Protein AF-A0A8H3WW81-F1 (afdb_monomer)

Sequence (381 aa):
MWPSLLSLFNGSNHLLFFFLLPVAFDMGSSIGLAFSFALFLYYSLLGLTKVIWSKKQGIGWIVPQLFILSQPILIPFLLYHSFRLTYLSMLNNQSEKNELPWVLSFYKDFLAYSAPVFILIEGAATTIMIIISRHIVRAITYESQRAEVFLLTASIVTYLSSFYVLHVIYSIPGMDIITATLIGSVLTLTIVTTILMFITGDGIITDAALLFAYNVYCIYMLSNNWNRESKKSSNTILIDYDKLSLVTFQTFGLSITDSIYKINTKVLLKGVTDFIGSFKSISAIQKALSLRAFISLVYRTGVVSIAFYSVHEDDEEKSLISQTVLNFITAFTTPVLIAVYTHLLLSHYEYLSGDDSLWRWVGIGVCWVSYLYFVKNENED

Organism: Gigaspora margarita (NCBI:txid4874)

Foldseek 3Di:
DVVVVLVVLLVVLLVVCLLVLLVQVLLHDQLSLQLLVVQLVLLVVLLVLCLVLVDPDDPSVVVSSVSSVCRVVVSVVSSVVSVVVVVVVVVVPPDDDDDRDVVSVVLVVVLQVCLLVLLQLLLLLLLLVLVVVVVVLVVVVVVDVVVLVVLVVVLVVLQVVLVVLVVVLVVQPQDDPVLVVLLVVQVVVLVVVLVVLVVVVVHDSNSSSSLSSVSSVLSSVLSVVRVVVVVVVPDPDDPCPPPPNPPVVVVVPPPPPPPPPDPDVVVVVVVVVVVVVCVVCVVVSPVSDPPVLSVVLCSSLVSLVVSLVVVLVVPPPDDPVVVSVNSSVNSCSSSVSSSSNSSSSCVVVVVDDDPCNVSSSVSSVSSVVSNVVVVVVVVVD

Structure (mmCIF, N/CA/C/O backbone):
data_AF-A0A8H3WW81-F1
#
_entry.id   AF-A0A8H3WW81-F1
#
loop_
_atom_site.group_PDB
_atom_site.id
_atom_site.type_symbol
_atom_site.label_atom_id
_atom_site.label_alt_id
_atom_site.label_comp_id
_atom_site.label_asym_id
_atom_site.label_entity_id
_atom_site.label_seq_id
_atom_site.pdbx_PDB_ins_code
_atom_site.Cartn_x
_atom_site.Cartn_y
_atom_site.Cartn_z
_atom_site.occupancy
_atom_site.B_iso_or_equiv
_atom_site.auth_seq_id
_atom_site.auth_comp_id
_atom_site.auth_asym_id
_atom_site.auth_atom_id
_atom_site.pdbx_PDB_model_num
ATOM 1 N N . MET A 1 1 ? 18.660 -3.254 26.596 1.00 42.81 1 MET A N 1
ATOM 2 C CA . MET A 1 1 ? 19.530 -2.388 25.764 1.00 42.81 1 MET A CA 1
ATOM 3 C C . MET A 1 1 ? 19.905 -3.017 24.415 1.00 42.81 1 MET A C 1
ATOM 5 O O . MET A 1 1 ? 19.816 -2.337 23.404 1.00 42.81 1 MET A O 1
ATOM 9 N N . TRP A 1 2 ? 20.274 -4.304 24.354 1.00 38.84 2 TRP A N 1
ATOM 10 C CA . TRP A 1 2 ? 20.526 -5.017 23.084 1.00 38.84 2 TRP A CA 1
ATOM 11 C C . TRP A 1 2 ? 19.292 -5.163 22.156 1.00 38.84 2 TRP A C 1
ATOM 13 O O . TRP A 1 2 ? 19.410 -4.842 20.975 1.00 38.84 2 TRP A O 1
ATOM 23 N N . PRO A 1 3 ? 18.090 -5.549 22.644 1.00 47.12 3 PRO A N 1
ATOM 24 C CA . PRO A 1 3 ? 16.906 -5.658 21.778 1.00 47.12 3 PRO A CA 1
ATOM 25 C C . PRO A 1 3 ? 16.413 -4.304 21.239 1.00 47.12 3 PRO A C 1
ATOM 27 O O . PRO A 1 3 ? 15.982 -4.226 20.092 1.00 47.12 3 PRO A O 1
ATOM 30 N N . SER A 1 4 ? 16.555 -3.219 22.009 1.00 40.38 4 SER A N 1
ATOM 31 C CA . SER A 1 4 ? 16.191 -1.867 21.563 1.00 40.38 4 SER A CA 1
ATOM 32 C C . SER A 1 4 ? 17.116 -1.353 20.451 1.00 40.38 4 SER A C 1
ATOM 34 O O . SER A 1 4 ? 16.636 -0.782 19.476 1.00 40.38 4 SER A O 1
ATOM 36 N N . LEU A 1 5 ? 18.424 -1.631 20.530 1.00 41.25 5 LEU A N 1
ATOM 37 C CA . LEU A 1 5 ? 19.383 -1.307 19.464 1.00 41.25 5 LEU A CA 1
ATOM 38 C C . LEU A 1 5 ? 19.099 -2.075 18.165 1.00 41.25 5 LEU A C 1
ATOM 40 O O . LEU A 1 5 ? 19.141 -1.483 17.091 1.00 41.25 5 LEU A O 1
ATOM 44 N N . LEU A 1 6 ? 18.749 -3.362 18.253 1.00 52.41 6 LEU A N 1
ATOM 45 C CA . LEU A 1 6 ? 18.364 -4.169 17.087 1.00 52.41 6 LEU A CA 1
ATOM 46 C C . LEU A 1 6 ? 17.059 -3.690 16.446 1.00 52.41 6 LEU A C 1
ATOM 48 O O . LEU A 1 6 ? 16.962 -3.691 15.223 1.00 52.41 6 LEU A O 1
ATOM 52 N N . SER A 1 7 ? 16.084 -3.243 17.245 1.00 52.44 7 SER A N 1
ATOM 53 C CA . SER A 1 7 ? 14.834 -2.677 16.720 1.00 52.44 7 SER A CA 1
ATOM 54 C C . SER A 1 7 ? 15.066 -1.370 15.949 1.00 52.44 7 SER A C 1
ATOM 56 O O . SER A 1 7 ? 14.566 -1.220 14.835 1.00 52.44 7 SER A O 1
ATOM 58 N N . LEU A 1 8 ? 15.915 -0.478 16.478 1.00 45.75 8 LEU A N 1
ATOM 59 C CA . LEU A 1 8 ? 16.319 0.763 15.810 1.00 45.75 8 LEU A CA 1
ATOM 60 C C . LEU A 1 8 ? 17.091 0.482 14.518 1.00 45.75 8 LEU A C 1
ATOM 62 O O . LEU A 1 8 ? 16.856 1.129 13.499 1.00 45.75 8 LEU A O 1
ATOM 66 N N . PHE A 1 9 ? 17.986 -0.506 14.543 1.00 52.59 9 PHE A N 1
ATOM 67 C CA . PHE A 1 9 ? 18.767 -0.902 13.375 1.00 52.59 9 PHE A CA 1
ATOM 68 C C . PHE A 1 9 ? 17.880 -1.491 12.277 1.00 52.59 9 PHE A C 1
ATOM 70 O O . PHE A 1 9 ? 18.001 -1.111 11.118 1.00 52.59 9 PHE A O 1
ATOM 77 N N . ASN A 1 10 ? 16.928 -2.350 12.647 1.00 59.38 10 ASN A N 1
ATOM 78 C CA . ASN A 1 10 ? 15.987 -2.943 11.706 1.00 59.38 10 ASN A CA 1
ATOM 79 C C . ASN A 1 10 ? 15.094 -1.864 11.061 1.00 59.38 10 ASN A C 1
ATOM 81 O O . ASN A 1 10 ? 14.975 -1.826 9.840 1.00 59.38 10 ASN A O 1
ATOM 85 N N . GLY A 1 11 ? 14.557 -0.923 11.850 1.00 58.44 11 GLY A N 1
ATOM 86 C CA . GLY A 1 11 ? 13.788 0.219 11.332 1.00 58.44 11 GLY A CA 1
ATOM 87 C C . GLY A 1 11 ? 14.599 1.134 10.403 1.00 58.44 11 GLY A C 1
ATOM 88 O O . GLY A 1 11 ? 14.122 1.520 9.336 1.00 58.44 11 GLY A O 1
ATOM 89 N N . SER A 1 12 ? 15.856 1.417 10.757 1.00 57.47 12 SER A N 1
ATOM 90 C CA . SER A 1 12 ? 16.782 2.196 9.921 1.00 57.47 12 SER A CA 1
ATOM 91 C C . SER A 1 12 ? 17.080 1.509 8.582 1.00 57.47 12 SER A C 1
ATOM 93 O O . SER A 1 12 ? 17.096 2.153 7.534 1.00 57.47 12 SER A O 1
ATOM 95 N N . ASN A 1 13 ? 17.235 0.183 8.581 1.00 66.12 13 ASN A N 1
ATOM 96 C CA . ASN A 1 13 ? 17.493 -0.585 7.362 1.00 66.12 13 ASN A CA 1
ATOM 97 C C . ASN A 1 13 ? 16.282 -0.614 6.420 1.00 66.12 13 ASN A C 1
ATOM 99 O O . ASN A 1 13 ? 16.461 -0.595 5.202 1.00 66.12 13 ASN A O 1
ATOM 103 N N . HIS A 1 14 ? 15.060 -0.599 6.968 1.00 66.12 14 HIS A N 1
ATOM 104 C CA . HIS A 1 14 ? 13.847 -0.433 6.169 1.00 66.12 14 HIS A CA 1
ATOM 105 C C . HIS A 1 14 ? 13.825 0.924 5.459 1.00 66.12 14 HIS A C 1
ATOM 107 O O . HIS A 1 14 ? 13.642 0.977 4.244 1.00 66.12 14 HIS A O 1
ATOM 113 N N . LEU A 1 15 ? 14.108 2.012 6.183 1.00 64.25 15 LEU A N 1
ATOM 114 C CA . LEU A 1 15 ? 14.242 3.345 5.586 1.00 64.25 15 LEU A CA 1
ATOM 115 C C . LEU A 1 15 ? 15.304 3.365 4.484 1.00 64.25 15 LEU A C 1
ATOM 117 O O . LEU A 1 15 ? 15.077 3.936 3.421 1.00 64.25 15 LEU A O 1
ATOM 121 N N . LEU A 1 16 ? 16.436 2.695 4.704 1.00 67.06 16 LEU A N 1
ATOM 122 C CA . LEU A 1 16 ? 17.548 2.679 3.760 1.00 67.06 16 LEU A CA 1
ATOM 123 C C . LEU A 1 16 ? 17.117 2.147 2.386 1.00 67.06 16 LEU A C 1
ATOM 125 O O . LEU A 1 16 ? 17.367 2.818 1.385 1.00 67.06 16 LEU A O 1
ATOM 129 N N . PHE A 1 17 ? 16.415 1.010 2.306 1.00 71.69 17 PHE A N 1
ATOM 130 C CA . PHE A 1 17 ? 15.958 0.521 0.999 1.00 71.69 17 PHE A CA 1
ATOM 131 C C . PHE A 1 17 ? 14.781 1.325 0.423 1.00 71.69 17 PHE A C 1
ATOM 133 O O . PHE A 1 17 ? 14.711 1.453 -0.800 1.00 71.69 17 PHE A O 1
ATOM 140 N N . PHE A 1 18 ? 13.905 1.919 1.249 1.00 68.00 18 PHE A N 1
ATOM 141 C CA . PHE A 1 18 ? 12.876 2.853 0.756 1.00 68.00 18 PHE A CA 1
ATOM 142 C C . PHE A 1 18 ? 13.472 4.073 0.059 1.00 68.00 18 PHE A C 1
ATOM 144 O O . PHE A 1 18 ? 12.868 4.615 -0.860 1.00 68.00 18 PHE A O 1
ATOM 151 N N . PHE A 1 19 ? 14.664 4.505 0.463 1.00 69.81 19 PHE A N 1
ATOM 152 C CA . PHE A 1 19 ? 15.345 5.612 -0.200 1.00 69.81 19 PHE A CA 1
ATOM 153 C C . PHE A 1 19 ? 16.223 5.165 -1.369 1.00 69.81 19 PHE A C 1
ATOM 155 O O . PHE A 1 19 ? 16.328 5.888 -2.356 1.00 69.81 19 PHE A O 1
ATOM 162 N N . LEU A 1 20 ? 16.837 3.982 -1.298 1.00 72.62 20 LEU A N 1
ATOM 163 C CA . LEU A 1 20 ? 17.758 3.517 -2.338 1.00 72.62 20 LEU A CA 1
ATOM 164 C C . LEU A 1 20 ? 17.057 2.990 -3.593 1.00 72.62 20 LEU A C 1
ATOM 166 O O . LEU A 1 20 ? 17.587 3.143 -4.692 1.00 72.62 20 LEU A O 1
ATOM 170 N N . LEU A 1 21 ? 15.881 2.372 -3.449 1.00 76.56 21 LEU A N 1
ATOM 171 C CA . LEU A 1 21 ? 15.178 1.767 -4.580 1.00 76.56 21 LEU A CA 1
ATOM 172 C C . LEU A 1 21 ? 14.747 2.801 -5.640 1.00 76.56 21 LEU A C 1
ATOM 174 O O . LEU A 1 21 ? 15.043 2.578 -6.811 1.00 76.56 21 LEU A O 1
ATOM 178 N N . PRO A 1 22 ? 14.133 3.951 -5.293 1.00 72.62 22 PRO A N 1
ATOM 179 C CA . PRO A 1 22 ? 13.772 4.978 -6.271 1.00 72.62 22 PRO A CA 1
ATOM 180 C C . PRO A 1 22 ? 14.986 5.570 -6.963 1.00 72.62 22 PRO A C 1
ATOM 182 O O . PRO A 1 22 ? 14.960 5.764 -8.170 1.00 72.62 22 PRO A O 1
ATOM 185 N N . VAL A 1 23 ? 16.064 5.804 -6.210 1.00 71.38 23 VAL A N 1
ATOM 186 C CA . VAL A 1 23 ? 17.323 6.314 -6.762 1.00 71.38 23 VAL A CA 1
ATOM 187 C C . VAL A 1 23 ? 17.874 5.343 -7.808 1.00 71.38 23 VAL A C 1
ATOM 189 O O . VAL A 1 23 ? 18.313 5.772 -8.871 1.00 71.38 23 VAL A O 1
ATOM 192 N N . ALA A 1 24 ? 17.798 4.033 -7.558 1.00 71.69 24 ALA A N 1
ATOM 193 C CA . ALA A 1 24 ? 18.206 3.027 -8.534 1.00 71.69 24 ALA A CA 1
ATOM 194 C C . ALA A 1 24 ? 17.330 3.036 -9.803 1.00 71.69 24 ALA A C 1
ATOM 196 O O . ALA A 1 24 ? 17.854 2.842 -10.897 1.00 71.69 24 ALA A O 1
ATOM 197 N N . PHE A 1 25 ? 16.021 3.277 -9.674 1.00 73.81 25 PHE A N 1
ATOM 198 C CA . PHE A 1 25 ? 15.108 3.393 -10.819 1.00 73.81 25 PHE A CA 1
ATOM 199 C C . PHE A 1 25 ? 15.290 4.690 -11.615 1.00 73.81 25 PHE A C 1
ATOM 201 O O . PHE A 1 25 ? 15.147 4.658 -12.836 1.00 73.81 25 PHE A O 1
ATOM 208 N N . ASP A 1 26 ? 15.655 5.790 -10.954 1.00 70.00 26 ASP A N 1
ATOM 209 C CA . ASP A 1 26 ? 16.000 7.063 -11.600 1.00 70.00 26 ASP A CA 1
ATOM 210 C C . ASP A 1 26 ? 17.272 6.934 -12.458 1.00 70.00 26 ASP A C 1
ATOM 212 O O . ASP A 1 26 ? 17.380 7.509 -13.536 1.00 70.00 26 ASP A O 1
ATOM 216 N N . MET A 1 27 ? 18.216 6.089 -12.027 1.00 68.06 27 MET A N 1
ATOM 217 C CA . MET A 1 27 ? 19.420 5.761 -12.801 1.00 68.06 27 MET A CA 1
ATOM 218 C C . MET A 1 27 ? 19.153 4.825 -13.994 1.00 68.06 27 MET A C 1
ATOM 220 O O . MET A 1 27 ? 19.980 4.749 -14.902 1.00 68.06 27 MET A O 1
ATOM 224 N N . GLY A 1 28 ? 18.031 4.100 -14.007 1.00 69.88 28 GLY A N 1
ATOM 225 C CA . GLY A 1 28 ? 17.619 3.243 -15.119 1.00 69.88 28 GLY A CA 1
ATOM 226 C C . GLY A 1 28 ? 16.750 2.055 -14.698 1.00 69.88 28 GLY A C 1
ATOM 227 O O . GLY A 1 28 ? 16.940 1.460 -13.636 1.00 69.88 28 GLY A O 1
ATOM 228 N N . SER A 1 29 ? 15.824 1.646 -15.573 1.00 76.38 29 SER A N 1
ATOM 229 C CA . SER A 1 29 ? 14.873 0.551 -15.309 1.00 76.38 29 SER A CA 1
ATOM 230 C C . SER A 1 29 ? 15.551 -0.781 -14.979 1.00 76.38 29 SER A C 1
ATOM 232 O O . SER A 1 29 ? 15.179 -1.441 -14.010 1.00 76.38 29 SER A O 1
ATOM 234 N N . SER A 1 30 ? 16.575 -1.159 -15.745 1.00 81.19 30 SER A N 1
ATOM 235 C CA . SER A 1 30 ? 17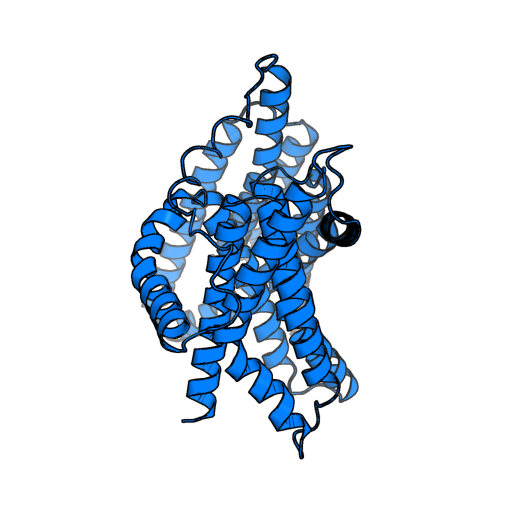.327 -2.404 -15.561 1.00 81.19 30 SER A CA 1
ATOM 236 C C . SER A 1 30 ? 18.090 -2.431 -14.234 1.00 81.19 30 SER A C 1
ATOM 238 O O . SER A 1 30 ? 18.144 -3.468 -13.576 1.00 81.19 30 SER A O 1
ATOM 240 N N . ILE A 1 31 ? 18.636 -1.283 -13.816 1.00 80.12 31 ILE A N 1
ATOM 241 C CA . ILE A 1 31 ? 19.393 -1.137 -12.564 1.00 80.12 31 ILE A CA 1
ATOM 242 C C . ILE A 1 31 ? 18.439 -1.241 -11.372 1.00 80.12 31 ILE A C 1
ATOM 244 O O . ILE A 1 31 ? 18.696 -2.012 -10.446 1.00 80.12 31 ILE A O 1
ATOM 248 N N . GLY A 1 32 ? 17.315 -0.518 -11.423 1.00 83.00 32 GLY A N 1
ATOM 249 C CA . GLY A 1 32 ? 16.262 -0.589 -10.412 1.00 83.00 32 GLY A CA 1
ATOM 250 C C . GLY A 1 32 ? 15.683 -1.998 -10.258 1.00 83.00 32 GLY A C 1
ATOM 251 O O . GLY A 1 32 ? 15.543 -2.487 -9.136 1.00 83.00 32 GLY A O 1
ATOM 252 N N . LEU A 1 33 ? 15.424 -2.692 -11.373 1.00 85.88 33 LEU A N 1
ATOM 253 C CA . LEU A 1 33 ? 14.960 -4.085 -11.381 1.00 85.88 33 LEU A CA 1
ATOM 254 C C . LEU A 1 33 ? 15.997 -5.053 -10.800 1.00 85.88 33 LEU A C 1
ATOM 256 O O . LEU A 1 33 ? 15.637 -5.878 -9.963 1.00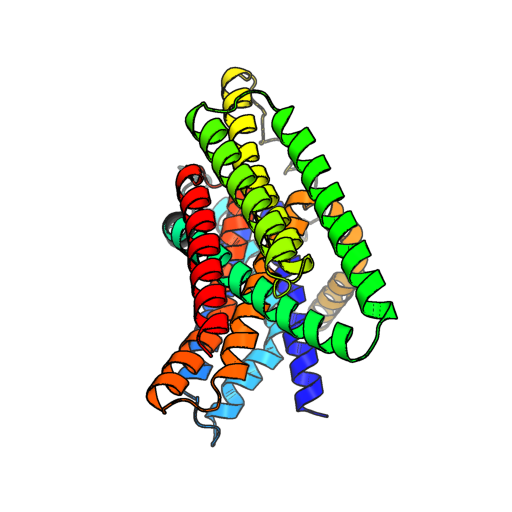 85.88 33 LEU A O 1
ATOM 260 N N . ALA A 1 34 ? 17.271 -4.946 -11.195 1.00 86.62 34 ALA A N 1
ATOM 261 C CA . ALA A 1 34 ? 18.348 -5.782 -10.657 1.00 86.62 34 ALA A CA 1
ATOM 262 C C . ALA A 1 34 ? 18.501 -5.602 -9.141 1.00 86.62 34 ALA A C 1
ATOM 264 O O . ALA A 1 34 ? 18.588 -6.581 -8.398 1.00 86.62 34 ALA A O 1
ATOM 265 N N . PHE A 1 35 ? 18.489 -4.349 -8.683 1.00 87.50 35 PHE A N 1
ATOM 266 C CA . PHE A 1 35 ? 18.621 -4.021 -7.270 1.00 87.50 35 PHE A CA 1
ATOM 267 C C . PHE A 1 35 ? 17.412 -4.500 -6.460 1.00 87.50 35 PHE A C 1
ATOM 269 O O . PHE A 1 35 ? 17.580 -5.132 -5.417 1.00 87.50 35 PHE A O 1
ATOM 276 N N . SER A 1 36 ? 16.198 -4.281 -6.971 1.00 90.56 36 SER A N 1
ATOM 277 C CA . SER A 1 36 ? 14.970 -4.815 -6.380 1.00 90.56 36 SER A CA 1
ATOM 278 C C . SER A 1 36 ? 15.006 -6.338 -6.257 1.00 90.56 36 SER A C 1
ATOM 280 O O . SER A 1 36 ? 14.726 -6.877 -5.189 1.00 90.56 36 SER A O 1
ATOM 282 N N . PHE A 1 37 ? 15.390 -7.036 -7.327 1.00 90.50 37 PHE A N 1
ATOM 283 C CA . PHE A 1 37 ? 15.464 -8.492 -7.338 1.00 90.50 37 PHE A CA 1
ATOM 284 C C . PHE A 1 37 ? 16.481 -9.016 -6.317 1.00 90.50 37 PHE A C 1
ATOM 286 O O . PHE A 1 37 ? 16.201 -9.963 -5.581 1.00 90.50 37 PHE A O 1
ATOM 293 N N . ALA A 1 38 ? 17.641 -8.362 -6.211 1.00 89.25 38 ALA A N 1
ATOM 294 C CA . ALA A 1 38 ? 18.652 -8.700 -5.218 1.00 89.25 38 ALA A CA 1
ATOM 295 C C . ALA A 1 38 ? 18.139 -8.511 -3.779 1.00 89.25 38 ALA A C 1
ATOM 297 O O . ALA A 1 38 ? 18.363 -9.376 -2.929 1.00 89.25 38 ALA A O 1
ATOM 298 N N . LEU A 1 39 ? 17.414 -7.420 -3.507 1.00 88.12 39 LEU A N 1
ATOM 299 C CA . LEU A 1 39 ? 16.769 -7.193 -2.211 1.00 88.12 39 LEU A CA 1
ATOM 300 C C . LEU A 1 39 ? 15.679 -8.233 -1.929 1.00 88.12 39 LEU A C 1
ATOM 302 O O . LEU A 1 39 ? 15.632 -8.781 -0.829 1.00 88.12 39 LEU A O 1
ATOM 306 N N . PHE A 1 40 ? 14.835 -8.537 -2.914 1.00 89.75 40 PHE A N 1
ATOM 307 C CA . PHE A 1 40 ? 13.786 -9.546 -2.798 1.00 89.75 40 PHE A CA 1
ATOM 308 C C . PHE A 1 40 ? 14.372 -10.915 -2.427 1.00 89.75 40 PHE A C 1
ATOM 310 O O . PHE A 1 40 ? 13.937 -11.522 -1.448 1.00 89.75 40 PHE A O 1
ATOM 317 N N . LEU A 1 41 ? 15.420 -11.364 -3.128 1.00 89.44 41 LEU A N 1
ATOM 318 C CA . LEU A 1 41 ? 16.123 -12.610 -2.808 1.00 89.44 41 LEU A CA 1
ATOM 319 C C . LEU A 1 41 ? 16.757 -12.578 -1.417 1.00 89.44 41 LEU A C 1
ATOM 321 O O . LEU A 1 41 ? 16.609 -13.530 -0.651 1.00 89.44 41 LEU A O 1
ATOM 325 N N . TYR A 1 42 ? 17.437 -11.484 -1.068 1.00 88.88 42 TYR A N 1
ATOM 326 C CA . TYR A 1 42 ? 18.084 -11.332 0.232 1.00 88.88 42 TYR A CA 1
ATOM 327 C C . TYR A 1 42 ? 17.084 -11.452 1.389 1.00 88.88 42 TYR A C 1
ATOM 329 O O . TYR A 1 42 ? 17.279 -12.249 2.310 1.00 88.88 42 TYR A O 1
ATOM 337 N N . TYR A 1 43 ? 15.985 -10.699 1.332 1.00 86.75 43 TYR A N 1
ATOM 338 C CA . TYR A 1 43 ? 14.971 -10.736 2.380 1.00 86.75 43 TYR A CA 1
ATOM 339 C C . TYR A 1 43 ? 14.153 -12.030 2.353 1.00 86.75 43 TYR A C 1
ATOM 341 O O . TYR A 1 43 ? 13.712 -12.470 3.412 1.00 86.75 43 TYR A O 1
ATOM 349 N N . SER A 1 44 ? 13.979 -12.673 1.192 1.00 87.12 44 SER A N 1
ATOM 350 C CA . SER A 1 44 ? 13.328 -13.985 1.098 1.00 87.12 44 SER A CA 1
ATOM 351 C C . SER A 1 44 ? 14.174 -15.069 1.762 1.00 87.12 44 SER A C 1
ATOM 353 O O . SER A 1 44 ? 13.639 -15.906 2.486 1.00 87.12 44 SER A O 1
ATOM 355 N N . LEU A 1 45 ? 15.497 -15.040 1.571 1.00 87.88 45 LEU A N 1
ATOM 356 C CA . LEU A 1 45 ? 16.419 -15.927 2.280 1.00 87.88 45 LEU A CA 1
ATOM 357 C C . LEU A 1 45 ? 16.368 -15.661 3.783 1.00 87.88 45 LEU A C 1
ATOM 359 O O . LEU A 1 45 ? 16.226 -16.598 4.562 1.00 87.88 45 LEU A O 1
ATOM 363 N N . LEU A 1 46 ? 16.397 -14.392 4.197 1.00 84.38 46 LEU A N 1
ATOM 364 C CA . LEU A 1 46 ? 16.284 -14.009 5.603 1.00 84.38 46 LEU A CA 1
ATOM 365 C C . LEU A 1 46 ? 14.964 -14.505 6.221 1.00 84.38 46 LEU A C 1
ATOM 367 O O . LEU A 1 46 ? 14.982 -15.080 7.310 1.00 84.38 46 LEU A O 1
ATOM 371 N N . GLY A 1 47 ? 13.836 -14.356 5.525 1.00 83.06 47 GLY A N 1
ATOM 372 C CA . GLY A 1 47 ? 12.542 -14.903 5.946 1.00 83.06 47 GLY A CA 1
ATOM 373 C C . GLY A 1 47 ? 12.578 -16.425 6.091 1.00 83.06 47 GLY A C 1
ATOM 374 O O . GLY A 1 47 ? 12.217 -16.962 7.136 1.00 83.06 47 GLY A O 1
ATOM 375 N N . LEU A 1 48 ? 13.130 -17.124 5.100 1.00 84.94 48 LEU A N 1
ATOM 376 C CA . LEU A 1 48 ? 13.268 -18.579 5.111 1.00 84.94 48 LEU A CA 1
ATOM 377 C C . LEU A 1 48 ? 14.165 -19.062 6.265 1.00 84.94 48 LEU A C 1
ATOM 379 O O . LEU A 1 48 ? 13.823 -20.034 6.937 1.00 84.94 48 LEU A O 1
ATOM 383 N N . THR A 1 49 ? 15.246 -18.340 6.586 1.00 82.75 49 THR A N 1
ATOM 384 C CA . THR A 1 49 ? 16.069 -18.645 7.769 1.00 82.75 49 THR A CA 1
ATOM 385 C C . THR A 1 49 ? 15.296 -18.484 9.081 1.00 82.75 49 THR A C 1
ATOM 387 O O . THR A 1 49 ? 15.444 -19.317 9.972 1.00 82.75 49 THR A O 1
ATOM 390 N N . LYS A 1 50 ? 14.426 -17.469 9.201 1.00 78.19 50 LYS A N 1
ATOM 391 C CA . LYS A 1 50 ? 13.578 -17.272 10.391 1.00 78.19 50 LYS A CA 1
ATOM 392 C C . LYS A 1 50 ? 12.546 -18.388 10.560 1.00 78.19 50 LYS A C 1
ATOM 394 O O . LYS A 1 50 ? 12.295 -18.806 11.686 1.00 78.19 50 LYS A O 1
ATOM 399 N N . VAL A 1 51 ? 11.980 -18.880 9.458 1.00 81.25 51 VAL A N 1
ATOM 400 C CA . VAL A 1 51 ? 11.012 -19.989 9.475 1.00 81.25 51 VAL A CA 1
ATOM 401 C C . VAL A 1 51 ? 11.697 -21.304 9.848 1.00 81.25 51 VAL A C 1
ATOM 403 O O . VAL A 1 51 ? 11.243 -21.994 10.758 1.00 81.25 51 VAL A O 1
ATOM 406 N N . ILE A 1 52 ? 12.816 -21.639 9.194 1.00 80.94 52 ILE A N 1
ATOM 407 C CA . ILE A 1 52 ? 13.541 -22.897 9.439 1.00 80.94 52 ILE A CA 1
ATOM 408 C C . ILE A 1 52 ? 14.091 -22.955 10.869 1.00 80.94 52 ILE A C 1
ATOM 410 O O . ILE A 1 52 ? 14.022 -23.997 11.521 1.00 80.94 52 ILE A O 1
ATOM 414 N N . TRP A 1 53 ? 14.605 -21.836 11.381 1.00 74.88 53 TRP A N 1
ATOM 415 C CA . TRP A 1 53 ? 15.211 -21.753 12.710 1.00 74.88 53 TRP A CA 1
ATOM 416 C C . TRP A 1 53 ? 14.327 -21.041 13.740 1.00 74.88 53 TRP A C 1
ATOM 418 O O . TRP A 1 53 ? 14.818 -20.343 14.624 1.00 74.88 53 TRP A O 1
ATOM 428 N N . SER A 1 54 ? 13.012 -21.265 13.667 1.00 62.81 54 SER A N 1
ATOM 429 C CA . SER A 1 54 ? 12.023 -20.657 14.571 1.00 62.81 54 SER A CA 1
ATOM 430 C C . SER A 1 54 ? 12.230 -21.021 16.058 1.00 62.81 54 SER A C 1
ATOM 432 O O . SER A 1 54 ? 11.889 -20.243 16.953 1.00 62.81 54 SER A O 1
ATOM 434 N N . LYS A 1 55 ? 12.858 -22.167 16.368 1.00 65.25 55 LYS A N 1
ATOM 435 C CA . LYS A 1 55 ? 13.180 -22.544 17.756 1.00 65.25 55 LYS A CA 1
ATOM 436 C C . LYS A 1 55 ? 14.335 -21.685 18.289 1.00 65.25 55 LYS A C 1
ATOM 438 O O . LYS A 1 55 ? 15.463 -21.801 17.819 1.00 65.25 55 LYS A O 1
ATOM 443 N N . LYS A 1 56 ? 14.067 -20.883 19.331 1.00 62.03 56 LYS A N 1
ATOM 444 C CA . LYS A 1 56 ? 14.999 -19.940 20.000 1.00 62.03 56 LYS A CA 1
ATOM 445 C C . LYS A 1 56 ? 16.214 -20.586 20.710 1.00 62.03 56 LYS A C 1
ATOM 447 O O . LYS A 1 56 ? 16.788 -19.976 21.606 1.00 62.03 56 LYS A O 1
ATOM 452 N N . GLN A 1 57 ? 16.618 -21.807 20.359 1.00 58.03 57 GLN A N 1
ATOM 453 C CA . GLN A 1 57 ? 17.719 -22.519 21.014 1.00 58.03 57 GLN A CA 1
ATOM 454 C C . GLN A 1 57 ? 18.852 -22.824 20.022 1.00 58.03 57 GLN A C 1
ATOM 456 O O . GLN A 1 57 ? 18.642 -23.450 18.985 1.00 58.03 57 GLN A O 1
ATOM 461 N N . GLY A 1 58 ? 20.071 -22.388 20.361 1.00 68.62 58 GLY A N 1
ATOM 462 C CA . GLY A 1 58 ? 21.305 -22.690 19.626 1.00 68.62 58 GLY A CA 1
ATOM 463 C C . GLY A 1 58 ? 21.616 -21.755 18.449 1.00 68.62 58 GLY A C 1
ATOM 464 O O . GLY A 1 58 ? 21.310 -20.563 18.468 1.00 68.62 58 GLY A O 1
ATOM 465 N N . ILE A 1 59 ? 22.251 -22.316 17.412 1.00 65.31 59 ILE A N 1
ATOM 466 C CA . ILE A 1 59 ? 22.750 -21.609 16.212 1.00 65.31 59 ILE A CA 1
ATOM 467 C C . ILE A 1 59 ? 21.621 -20.876 15.459 1.00 65.31 59 ILE A C 1
ATOM 469 O O . ILE A 1 59 ? 21.865 -19.860 14.808 1.00 65.31 59 ILE A O 1
ATOM 473 N N . GLY A 1 60 ? 20.376 -21.334 15.616 1.00 66.06 60 GLY A N 1
ATOM 474 C CA . GLY A 1 60 ? 19.191 -20.764 14.976 1.00 66.06 60 GLY A CA 1
ATOM 475 C C . GLY A 1 60 ? 18.866 -19.315 15.354 1.00 66.06 60 GLY A C 1
ATOM 476 O O . GLY A 1 60 ? 18.276 -18.600 14.552 1.00 66.06 60 GLY A O 1
ATOM 477 N N . TRP A 1 61 ? 19.303 -18.841 16.525 1.00 70.44 61 TRP A N 1
ATOM 478 C CA . TRP A 1 61 ? 19.160 -17.430 16.914 1.00 70.44 61 TRP A CA 1
ATOM 479 C C . TRP A 1 61 ? 20.261 -16.544 16.312 1.00 70.44 61 TRP A C 1
ATOM 481 O O . TRP A 1 61 ? 20.025 -15.394 15.946 1.00 70.44 61 TRP A O 1
ATOM 491 N N . ILE A 1 62 ? 21.464 -17.102 16.158 1.00 78.06 62 ILE A N 1
ATOM 492 C CA . ILE A 1 62 ? 22.660 -16.366 15.736 1.00 78.06 62 ILE A CA 1
ATOM 493 C C . ILE A 1 62 ? 22.584 -16.017 14.246 1.00 78.06 62 ILE A C 1
ATOM 495 O O . ILE A 1 62 ? 22.903 -14.893 13.862 1.00 78.06 62 ILE A O 1
ATOM 499 N N . VAL A 1 63 ? 22.136 -16.954 13.403 1.00 77.88 63 VAL A N 1
ATOM 500 C CA . VAL A 1 63 ? 22.144 -16.779 11.940 1.00 77.88 63 VAL A CA 1
ATOM 501 C C . VAL A 1 63 ? 21.269 -15.596 11.486 1.00 77.88 63 VAL A C 1
ATOM 503 O O . VAL A 1 63 ? 21.817 -14.688 10.858 1.00 77.88 63 VAL A O 1
ATOM 506 N N . PRO A 1 64 ? 19.968 -15.496 11.835 1.00 76.19 64 PRO A N 1
ATOM 507 C CA . PRO A 1 64 ? 19.138 -14.358 11.426 1.00 76.19 64 PRO A CA 1
ATOM 508 C C . PRO A 1 64 ? 19.655 -13.020 11.967 1.00 76.19 64 PRO A C 1
ATOM 510 O O . PRO A 1 64 ? 19.511 -11.981 11.324 1.00 76.19 64 PRO A O 1
ATOM 513 N N . GLN A 1 65 ? 20.281 -13.035 13.142 1.00 75.50 65 GLN A N 1
ATOM 514 C CA . GLN A 1 65 ? 20.792 -11.836 13.792 1.00 75.50 65 GLN A CA 1
ATOM 515 C C . GLN A 1 65 ? 22.074 -11.312 13.140 1.00 75.50 65 GLN A C 1
ATOM 517 O O . GLN A 1 65 ? 22.231 -10.100 13.000 1.00 75.50 65 GLN A O 1
ATOM 522 N N . LEU A 1 66 ? 22.945 -12.207 12.666 1.00 78.81 66 LEU A N 1
ATOM 523 C CA . LEU A 1 66 ? 24.086 -11.844 11.826 1.00 78.81 66 LEU A CA 1
ATOM 524 C C . LEU A 1 66 ? 23.629 -11.222 10.504 1.00 78.81 66 LEU A C 1
ATOM 526 O O . LEU A 1 66 ? 24.172 -10.195 10.096 1.00 78.81 66 LEU A O 1
ATOM 530 N N . PHE A 1 67 ? 22.591 -11.783 9.875 1.00 79.06 67 PHE A N 1
ATOM 531 C CA . PHE A 1 67 ? 21.993 -11.188 8.680 1.00 79.06 67 PHE A CA 1
ATOM 532 C C . PHE A 1 67 ? 21.483 -9.770 8.959 1.00 79.06 67 PHE A C 1
ATOM 534 O O . PHE A 1 67 ? 21.850 -8.848 8.234 1.00 79.06 67 PHE A O 1
ATOM 541 N N . ILE A 1 68 ? 20.727 -9.556 10.042 1.00 74.56 68 ILE A N 1
ATOM 542 C CA . ILE A 1 68 ? 20.233 -8.221 10.428 1.00 74.56 68 ILE A CA 1
ATOM 543 C C . ILE A 1 68 ? 21.385 -7.235 10.657 1.00 74.56 68 ILE A C 1
ATOM 545 O O . ILE A 1 68 ? 21.327 -6.110 10.165 1.00 74.56 68 ILE A O 1
ATOM 549 N N . LEU A 1 69 ? 22.453 -7.655 11.339 1.00 78.06 69 LEU A N 1
ATOM 550 C CA . LEU A 1 69 ? 23.612 -6.798 11.600 1.00 78.06 69 LEU A CA 1
ATOM 551 C C . LEU A 1 69 ? 24.390 -6.448 10.318 1.00 78.06 69 LEU A C 1
ATOM 553 O O . LEU A 1 69 ? 24.968 -5.368 10.223 1.00 78.06 69 LEU A O 1
ATOM 557 N N . SER A 1 70 ? 24.381 -7.338 9.321 1.00 78.06 70 SER A N 1
ATOM 558 C CA . SER A 1 70 ? 25.070 -7.134 8.038 1.00 78.06 70 SER A CA 1
ATOM 559 C C . SER A 1 70 ? 24.344 -6.184 7.074 1.00 78.06 70 SER A C 1
ATOM 561 O O . SER A 1 70 ? 24.967 -5.656 6.152 1.00 78.06 70 SER A O 1
ATOM 563 N N . GLN A 1 71 ? 23.050 -5.923 7.297 1.00 78.38 71 GLN A N 1
ATOM 564 C CA . GLN A 1 71 ? 22.178 -5.162 6.391 1.00 78.38 71 GLN A CA 1
ATOM 565 C C . GLN A 1 71 ? 22.742 -3.811 5.902 1.00 78.38 71 GLN A C 1
ATOM 567 O O . GLN A 1 71 ? 22.718 -3.599 4.690 1.00 78.38 71 GLN A O 1
ATOM 572 N N . PRO A 1 72 ? 23.294 -2.903 6.733 1.00 73.88 72 PRO A N 1
ATOM 573 C CA . PRO A 1 72 ? 23.741 -1.596 6.238 1.00 73.88 72 PRO A CA 1
ATOM 574 C C . PRO A 1 72 ? 24.995 -1.663 5.365 1.00 73.88 72 PRO A C 1
ATOM 576 O O . PRO A 1 72 ? 25.263 -0.722 4.628 1.00 73.88 72 PRO A O 1
ATOM 579 N N . ILE A 1 73 ? 25.768 -2.748 5.435 1.00 76.06 73 ILE A N 1
ATOM 580 C CA . ILE A 1 73 ? 26.913 -2.973 4.542 1.00 76.06 73 ILE A CA 1
ATOM 581 C C . ILE A 1 73 ? 26.435 -3.689 3.276 1.00 76.06 73 ILE A C 1
ATOM 583 O O . ILE A 1 73 ? 26.862 -3.372 2.166 1.00 76.06 73 ILE A O 1
ATOM 587 N N . LEU A 1 74 ? 25.518 -4.641 3.444 1.00 79.75 74 LEU A N 1
ATOM 588 C CA . LEU A 1 74 ? 25.041 -5.505 2.377 1.00 79.75 74 LEU A CA 1
ATOM 589 C C . LEU A 1 74 ? 24.141 -4.751 1.386 1.00 79.75 74 LEU A C 1
ATOM 591 O O . LEU A 1 74 ? 24.284 -4.949 0.184 1.00 79.75 74 LEU A O 1
ATOM 595 N N . ILE A 1 75 ? 23.277 -3.839 1.846 1.00 80.38 75 ILE A N 1
ATOM 596 C CA . ILE A 1 75 ? 22.381 -3.076 0.958 1.00 80.38 75 ILE A CA 1
ATOM 597 C C . ILE A 1 75 ? 23.172 -2.192 -0.040 1.00 80.38 75 ILE A C 1
ATOM 599 O O . ILE A 1 75 ? 22.940 -2.330 -1.245 1.00 80.38 75 ILE A O 1
ATOM 603 N N . PRO A 1 76 ? 24.146 -1.351 0.376 1.00 78.50 76 PRO A N 1
ATOM 604 C CA . PRO A 1 76 ? 24.995 -0.612 -0.566 1.00 78.50 76 PRO A CA 1
ATOM 605 C C . PRO A 1 76 ? 25.830 -1.522 -1.474 1.00 78.50 76 PRO A C 1
ATOM 607 O O . PRO A 1 76 ? 26.031 -1.210 -2.648 1.00 78.50 76 PRO A O 1
ATOM 610 N N . PHE A 1 77 ? 26.293 -2.666 -0.957 1.00 78.69 77 PHE A N 1
ATOM 611 C CA . PHE A 1 77 ? 27.024 -3.650 -1.754 1.00 78.69 77 PHE A CA 1
ATOM 612 C C . PHE A 1 77 ? 26.158 -4.242 -2.879 1.00 78.69 77 PHE A C 1
ATOM 614 O O . PHE A 1 77 ? 26.615 -4.332 -4.021 1.00 78.69 77 PHE A O 1
ATOM 621 N N . LEU A 1 78 ? 24.896 -4.587 -2.595 1.00 81.62 78 LEU A N 1
ATOM 622 C CA . LEU A 1 78 ? 23.947 -5.063 -3.606 1.00 81.62 78 LEU A CA 1
ATOM 623 C C . LEU A 1 78 ? 23.651 -3.996 -4.662 1.00 81.62 78 LEU A C 1
ATOM 625 O O . LEU A 1 78 ? 23.577 -4.328 -5.846 1.00 81.62 78 LEU A O 1
ATOM 629 N N . LEU A 1 79 ? 23.524 -2.725 -4.266 1.00 78.12 79 LEU A N 1
ATOM 630 C CA . LEU A 1 79 ? 23.348 -1.617 -5.209 1.00 78.12 79 LEU A CA 1
ATOM 631 C C . LEU A 1 79 ? 24.547 -1.514 -6.159 1.00 78.12 79 LEU A C 1
ATOM 633 O O . LEU A 1 79 ? 24.376 -1.513 -7.377 1.00 78.12 79 LEU A O 1
ATOM 637 N N . TYR A 1 80 ? 25.763 -1.498 -5.607 1.00 78.31 80 TYR A N 1
ATOM 638 C CA . TYR A 1 80 ? 26.994 -1.449 -6.394 1.00 78.31 80 TYR A CA 1
ATOM 639 C C . TYR A 1 80 ? 27.095 -2.626 -7.374 1.00 78.31 80 TYR A C 1
ATOM 641 O O . TYR A 1 80 ? 27.408 -2.439 -8.551 1.00 78.31 80 TYR A O 1
ATOM 649 N N . HIS A 1 81 ? 26.784 -3.843 -6.917 1.00 77.38 81 HIS A N 1
ATOM 650 C CA . HIS A 1 81 ? 26.831 -5.025 -7.773 1.00 77.38 81 HIS A CA 1
ATOM 651 C C . HIS A 1 81 ? 25.759 -4.995 -8.873 1.00 77.38 81 HIS A C 1
ATOM 653 O O . HIS A 1 81 ? 26.035 -5.387 -10.006 1.00 77.38 81 HIS A O 1
ATOM 659 N N . SER A 1 82 ? 24.561 -4.491 -8.568 1.00 79.12 82 SER A N 1
ATOM 660 C CA . SER A 1 82 ? 23.480 -4.306 -9.549 1.00 79.12 82 SER A CA 1
ATOM 661 C C . SER A 1 82 ? 23.890 -3.320 -10.643 1.00 79.12 82 SER A C 1
ATOM 663 O O . SER A 1 82 ? 23.659 -3.565 -11.830 1.00 79.12 82 SER A O 1
ATOM 665 N N . PHE A 1 83 ? 24.586 -2.250 -10.254 1.00 75.44 83 PHE A N 1
ATOM 666 C CA . PHE A 1 83 ? 25.145 -1.269 -11.177 1.00 75.44 83 PHE A CA 1
ATOM 667 C C . PHE A 1 83 ? 26.218 -1.889 -12.078 1.00 75.44 83 PHE A C 1
ATOM 669 O O . PHE A 1 83 ? 26.136 -1.799 -13.301 1.00 75.44 83 PHE A O 1
ATOM 676 N N . ARG A 1 84 ? 27.188 -2.596 -11.482 1.00 77.25 84 ARG A N 1
ATOM 677 C CA . ARG A 1 84 ? 28.266 -3.279 -12.211 1.00 77.25 84 ARG A CA 1
ATOM 678 C C . ARG A 1 84 ? 27.727 -4.308 -13.203 1.00 77.25 84 ARG A C 1
ATOM 680 O O . ARG A 1 84 ? 28.192 -4.347 -14.338 1.00 77.25 84 ARG A O 1
ATOM 687 N N . LEU A 1 85 ? 26.772 -5.138 -12.784 1.00 75.25 85 LEU A N 1
ATOM 688 C CA . LEU A 1 85 ? 26.183 -6.174 -13.632 1.00 75.25 85 LEU A CA 1
ATOM 689 C C . LEU A 1 85 ? 25.467 -5.557 -14.837 1.00 75.25 85 LEU A C 1
ATOM 691 O O . LEU A 1 85 ? 25.674 -5.995 -15.966 1.00 75.25 85 LEU A O 1
ATOM 695 N N . THR A 1 86 ? 24.676 -4.509 -14.600 1.00 74.38 86 THR A N 1
ATOM 696 C CA . THR A 1 86 ? 23.938 -3.827 -15.667 1.00 74.38 86 THR A CA 1
ATOM 697 C C . THR A 1 86 ? 24.890 -3.120 -16.631 1.00 74.38 86 THR A C 1
ATOM 699 O O . THR A 1 86 ? 24.758 -3.263 -17.843 1.00 74.38 86 THR A O 1
ATOM 702 N N . TYR A 1 87 ? 25.912 -2.441 -16.112 1.00 71.69 87 TYR A N 1
ATOM 703 C CA . TYR A 1 87 ? 26.932 -1.786 -16.928 1.00 71.69 87 TYR A CA 1
ATOM 704 C C . TYR A 1 87 ? 27.708 -2.779 -17.809 1.00 71.69 87 TYR A C 1
ATOM 706 O O . TYR A 1 87 ? 27.877 -2.552 -19.005 1.00 71.69 87 TYR A O 1
ATOM 714 N N . LEU A 1 88 ? 28.114 -3.926 -17.250 1.00 70.38 88 LEU A N 1
ATOM 715 C CA . LEU A 1 88 ? 28.754 -5.000 -18.019 1.00 70.38 88 LEU A CA 1
ATOM 716 C C . LEU A 1 88 ? 27.821 -5.577 -19.089 1.00 70.38 88 LEU A C 1
ATOM 718 O O . LEU A 1 88 ? 28.268 -5.846 -20.200 1.00 70.38 88 LEU A O 1
ATOM 722 N N . SER A 1 89 ? 26.531 -5.738 -18.780 1.00 69.25 89 SER A N 1
ATOM 723 C CA . SER A 1 89 ? 25.553 -6.211 -19.766 1.00 69.25 89 SER A CA 1
ATOM 724 C C . SER A 1 89 ? 25.354 -5.220 -20.920 1.00 69.25 89 SER A C 1
ATOM 726 O O . SER A 1 89 ? 25.253 -5.645 -22.066 1.00 69.25 89 SER A O 1
ATOM 728 N N . MET A 1 90 ? 25.392 -3.909 -20.648 1.00 68.19 90 MET A N 1
ATOM 729 C CA . MET A 1 90 ? 25.312 -2.862 -21.676 1.00 68.19 90 MET A CA 1
ATOM 730 C C . MET A 1 90 ? 26.549 -2.839 -22.581 1.00 68.19 90 MET A C 1
ATOM 732 O O . MET A 1 90 ? 26.417 -2.652 -23.786 1.00 68.19 90 MET A O 1
ATOM 736 N N . LEU A 1 91 ? 27.742 -3.068 -22.023 1.00 69.56 91 LEU A N 1
ATOM 737 C CA . LEU A 1 91 ? 28.983 -3.175 -22.799 1.00 69.56 91 LEU A CA 1
ATOM 738 C C . LEU A 1 91 ? 29.005 -4.413 -23.706 1.00 69.56 91 LEU A C 1
ATOM 740 O O . LEU A 1 91 ? 29.505 -4.343 -24.824 1.00 69.56 91 LEU A O 1
ATOM 744 N N . ASN A 1 92 ? 28.474 -5.542 -23.232 1.00 67.06 92 ASN A N 1
ATOM 745 C CA . ASN A 1 92 ? 28.503 -6.805 -23.971 1.00 67.06 92 ASN A CA 1
ATOM 746 C C . ASN A 1 92 ? 27.442 -6.877 -25.090 1.00 67.06 92 ASN A C 1
ATOM 748 O O . ASN A 1 92 ? 27.660 -7.541 -26.097 1.00 67.06 92 ASN A O 1
ATOM 752 N N . ASN A 1 93 ? 26.311 -6.175 -24.940 1.00 60.84 93 ASN A N 1
ATOM 753 C CA . ASN A 1 93 ? 25.166 -6.233 -25.861 1.00 60.84 93 ASN A CA 1
ATOM 754 C C . ASN A 1 93 ? 25.191 -5.180 -26.988 1.00 60.84 93 ASN A C 1
ATOM 756 O O . ASN A 1 93 ? 24.160 -4.913 -27.602 1.00 60.84 93 ASN A O 1
ATOM 760 N N . GLN A 1 94 ? 26.350 -4.605 -27.327 1.00 57.38 94 GLN A N 1
ATOM 761 C CA . GLN A 1 94 ? 26.462 -3.613 -28.408 1.00 57.38 94 GLN A CA 1
ATOM 762 C C . GLN A 1 94 ? 26.148 -4.149 -29.829 1.00 57.38 94 GLN A C 1
ATOM 764 O O . GLN A 1 94 ? 26.236 -3.373 -30.778 1.00 57.38 94 GLN A O 1
ATOM 769 N N . SER A 1 95 ? 25.773 -5.429 -30.006 1.00 48.28 95 SER A N 1
ATOM 770 C CA . SER A 1 95 ? 25.608 -6.033 -31.339 1.00 48.28 95 SER A CA 1
ATOM 771 C C . SER A 1 95 ? 24.239 -6.619 -31.705 1.00 48.28 95 SER A C 1
ATOM 773 O O . SER A 1 95 ? 24.033 -6.811 -32.896 1.00 48.28 95 SER A O 1
ATOM 775 N N . GLU A 1 96 ? 23.284 -6.884 -30.810 1.00 44.69 96 GLU A N 1
ATOM 776 C CA . GLU A 1 96 ? 21.933 -7.286 -31.255 1.00 44.69 96 GLU A CA 1
ATOM 777 C C . GLU A 1 96 ? 20.917 -7.256 -30.105 1.00 44.69 96 GLU A C 1
ATOM 779 O O . GLU A 1 96 ? 21.135 -7.898 -29.087 1.00 44.69 96 GLU A O 1
ATOM 784 N N . LYS A 1 97 ? 19.829 -6.494 -30.318 1.00 48.53 97 LYS A N 1
ATOM 785 C CA . LYS A 1 97 ? 18.582 -6.333 -29.537 1.00 48.53 97 LYS A CA 1
ATOM 786 C C . LYS A 1 97 ? 18.709 -6.216 -28.006 1.00 48.53 97 LYS A C 1
ATOM 788 O O . LYS A 1 97 ? 19.208 -7.088 -27.314 1.00 48.53 97 LYS A O 1
ATOM 793 N N . ASN A 1 98 ? 18.130 -5.131 -27.481 1.00 52.59 98 ASN A N 1
ATOM 794 C CA . ASN A 1 98 ? 17.977 -4.795 -26.060 1.00 52.59 98 ASN A CA 1
ATOM 795 C C . ASN A 1 98 ? 17.134 -5.824 -25.277 1.00 52.59 98 ASN A C 1
ATOM 797 O O . ASN A 1 98 ? 16.056 -5.507 -24.775 1.00 52.59 98 ASN A O 1
ATOM 801 N N . GLU A 1 99 ? 17.599 -7.060 -25.165 1.00 58.31 99 GLU A N 1
ATOM 802 C CA . GLU A 1 99 ? 17.014 -8.049 -24.277 1.00 58.31 99 GLU A CA 1
ATOM 803 C C . GLU A 1 99 ? 17.650 -7.873 -22.897 1.00 58.31 99 GLU A C 1
ATOM 805 O O . GLU A 1 99 ? 18.858 -8.030 -22.699 1.00 58.31 99 GLU A O 1
ATOM 810 N N . LEU A 1 100 ? 16.820 -7.477 -21.926 1.00 63.88 100 LEU A N 1
ATOM 811 C CA . LEU A 1 100 ? 17.154 -7.594 -20.509 1.00 63.88 100 LEU A CA 1
ATOM 812 C C . LEU A 1 100 ? 17.634 -9.028 -20.238 1.00 63.88 100 LEU A C 1
ATOM 814 O O . LEU A 1 100 ? 17.092 -9.962 -20.835 1.00 63.88 100 LEU A O 1
ATOM 818 N N . PRO A 1 101 ? 18.585 -9.246 -19.310 1.00 76.19 101 PRO A N 1
ATOM 819 C CA . PRO A 1 101 ? 18.935 -10.599 -18.901 1.00 76.19 101 PRO A CA 1
ATOM 820 C C . PRO A 1 101 ? 17.655 -11.364 -18.550 1.00 76.19 101 PRO A C 1
ATOM 822 O O . PRO A 1 101 ? 16.811 -10.834 -17.825 1.00 76.19 101 PRO A O 1
ATOM 825 N N . TRP A 1 102 ? 17.504 -12.589 -19.054 1.00 80.00 102 TRP A N 1
ATOM 826 C CA . TRP A 1 102 ? 16.269 -13.381 -18.938 1.00 80.00 102 TRP A CA 1
ATOM 827 C C . TRP A 1 102 ? 15.689 -13.421 -17.510 1.00 80.00 102 TRP A C 1
ATOM 829 O O . TRP A 1 102 ? 14.477 -13.348 -17.327 1.00 80.00 102 TRP A O 1
ATOM 839 N N . VAL A 1 103 ? 16.557 -13.444 -16.491 1.00 82.94 103 VAL A N 1
ATOM 840 C CA . VAL A 1 103 ? 16.187 -13.389 -15.066 1.00 82.94 103 VAL A CA 1
ATOM 841 C C . VAL A 1 103 ? 15.437 -12.100 -14.706 1.00 82.94 103 VAL A C 1
ATOM 843 O O . VAL A 1 103 ? 14.440 -12.144 -13.990 1.00 82.94 103 VAL A O 1
ATOM 846 N N . LEU A 1 104 ? 15.893 -10.946 -15.202 1.00 83.75 104 LEU A N 1
ATOM 847 C CA . LEU A 1 104 ? 15.242 -9.656 -14.959 1.00 83.75 104 LEU A CA 1
ATOM 848 C C . LEU A 1 104 ? 13.915 -9.554 -15.713 1.00 83.75 104 LEU A C 1
ATOM 850 O O . LEU A 1 104 ? 12.971 -8.975 -15.178 1.00 83.75 104 LEU A O 1
ATOM 854 N N . SER A 1 105 ? 13.832 -10.122 -16.922 1.00 83.88 105 SER A N 1
ATOM 855 C CA . SER A 1 105 ? 12.566 -10.192 -17.663 1.00 83.88 105 SER A CA 1
ATOM 856 C C . SER A 1 105 ? 11.541 -11.023 -16.898 1.00 83.88 105 SER A C 1
ATOM 858 O O . SER A 1 105 ? 10.446 -10.542 -16.631 1.00 83.88 105 SER A O 1
ATOM 860 N N . PHE A 1 106 ? 11.932 -12.214 -16.435 1.00 87.12 106 PHE A N 1
ATOM 861 C CA . PHE A 1 106 ? 11.073 -13.061 -15.612 1.00 87.12 106 PHE A CA 1
ATOM 862 C C . PHE A 1 106 ? 10.594 -12.336 -14.348 1.00 87.12 106 PHE A C 1
ATOM 864 O O . PHE A 1 106 ? 9.414 -12.393 -14.015 1.00 87.12 106 PHE A O 1
ATOM 871 N N . TYR A 1 107 ? 11.484 -11.618 -13.654 1.00 88.88 107 TYR A N 1
ATOM 872 C CA . TYR A 1 107 ? 11.100 -10.855 -12.467 1.00 88.88 107 TYR A CA 1
ATOM 873 C C . TYR A 1 107 ? 10.116 -9.722 -12.790 1.00 88.88 107 TYR A C 1
ATOM 875 O O . TYR A 1 107 ? 9.155 -9.510 -12.050 1.00 88.88 107 TYR A O 1
ATOM 883 N N . LYS A 1 108 ? 10.309 -9.021 -13.913 1.00 86.31 108 LYS A N 1
ATOM 884 C CA . LYS A 1 108 ? 9.374 -7.995 -14.387 1.00 86.31 108 LYS A CA 1
ATOM 885 C C . LYS A 1 108 ? 7.990 -8.588 -14.672 1.00 86.31 108 LYS A C 1
ATOM 887 O O . LYS A 1 108 ? 6.994 -8.032 -14.213 1.00 86.31 108 LYS A O 1
ATOM 892 N N . ASP A 1 109 ? 7.932 -9.717 -15.371 1.00 86.31 109 ASP A N 1
ATOM 893 C CA . ASP A 1 109 ? 6.676 -10.391 -15.717 1.00 86.31 109 ASP A CA 1
ATOM 894 C C . ASP A 1 109 ? 5.984 -10.960 -14.471 1.00 86.31 109 ASP A C 1
ATOM 896 O O . ASP A 1 109 ? 4.772 -10.821 -14.308 1.00 86.31 109 ASP A O 1
ATOM 900 N N . PHE A 1 110 ? 6.755 -11.509 -13.529 1.00 88.75 110 PHE A N 1
ATOM 901 C CA . PHE A 1 110 ? 6.260 -11.955 -12.227 1.00 88.75 110 PHE A CA 1
ATOM 902 C C . PHE A 1 110 ? 5.615 -10.808 -11.434 1.00 88.75 110 PHE A C 1
ATOM 904 O O . PHE A 1 110 ? 4.524 -10.971 -10.880 1.00 88.75 110 PHE A O 1
ATOM 911 N N . LEU A 1 111 ? 6.247 -9.629 -11.409 1.00 86.50 111 LEU A N 1
ATOM 912 C CA . LEU A 1 111 ? 5.693 -8.432 -10.768 1.00 86.50 111 LEU A CA 1
ATOM 913 C C . LEU A 1 111 ? 4.445 -7.902 -11.483 1.00 86.50 111 LEU A C 1
ATOM 915 O O . LEU A 1 111 ? 3.559 -7.362 -10.822 1.00 86.50 111 LEU A O 1
ATOM 919 N N . ALA A 1 112 ? 4.365 -8.037 -12.808 1.00 83.56 112 ALA A N 1
ATOM 920 C CA . ALA A 1 112 ? 3.179 -7.664 -13.574 1.00 83.56 112 ALA A CA 1
ATOM 921 C C . ALA A 1 112 ? 2.007 -8.607 -13.291 1.00 83.56 112 ALA A C 1
ATOM 923 O O . ALA A 1 112 ? 0.903 -8.152 -13.008 1.00 83.56 112 ALA A O 1
ATOM 924 N N . TYR A 1 113 ? 2.257 -9.916 -13.274 1.00 87.44 113 TYR A N 1
ATOM 925 C CA . TYR A 1 113 ? 1.233 -10.912 -12.970 1.00 87.44 113 TYR A CA 1
ATOM 926 C C . TYR A 1 113 ? 0.749 -10.844 -11.512 1.00 87.44 113 TYR A C 1
ATOM 928 O O . TYR A 1 113 ? -0.399 -11.165 -11.220 1.00 87.44 113 TYR A O 1
ATOM 936 N N . SER A 1 114 ? 1.602 -10.384 -10.593 1.00 87.06 114 SER A N 1
ATOM 937 C CA . SER A 1 114 ? 1.266 -10.238 -9.169 1.00 87.06 114 SER A CA 1
ATOM 938 C C . SER A 1 114 ? 0.482 -8.958 -8.838 1.00 87.06 114 SER A C 1
ATOM 940 O O . SER A 1 114 ? 0.022 -8.808 -7.705 1.00 87.06 114 SER A O 1
ATOM 942 N N . ALA A 1 115 ? 0.288 -8.049 -9.803 1.00 82.56 115 ALA A N 1
ATOM 943 C CA . ALA A 1 115 ? -0.416 -6.779 -9.598 1.00 82.56 115 ALA A CA 1
ATOM 944 C C . ALA A 1 115 ? -1.815 -6.930 -8.962 1.00 82.56 115 ALA A C 1
ATOM 946 O O . ALA A 1 115 ? -2.095 -6.222 -7.989 1.00 82.56 115 ALA A O 1
ATOM 947 N N . PRO A 1 116 ? -2.671 -7.880 -9.399 1.00 86.25 116 PRO A N 1
ATOM 948 C CA . PRO A 1 116 ? -3.977 -8.110 -8.782 1.00 86.25 116 PRO A CA 1
ATOM 949 C C . PRO A 1 116 ? -3.877 -8.448 -7.295 1.00 86.25 116 PRO A C 1
ATOM 951 O O . PRO A 1 116 ? -4.609 -7.902 -6.474 1.00 86.25 116 PRO A O 1
ATOM 954 N N . VAL A 1 117 ? -2.924 -9.309 -6.930 1.00 86.94 117 VAL A N 1
ATOM 955 C CA . VAL A 1 117 ? -2.717 -9.744 -5.544 1.00 86.94 117 VAL A CA 1
ATOM 956 C C . VAL A 1 117 ? -2.307 -8.562 -4.669 1.00 86.94 117 VAL A C 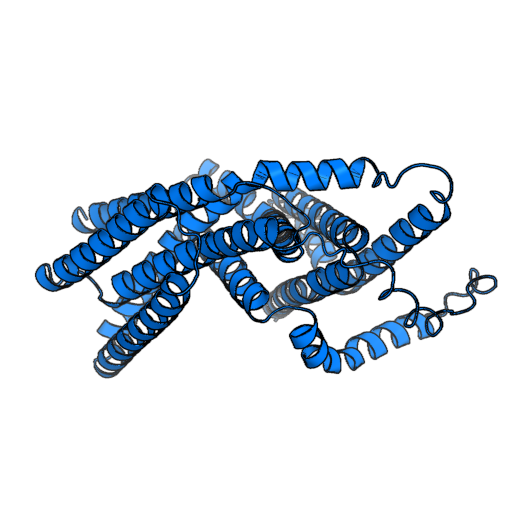1
ATOM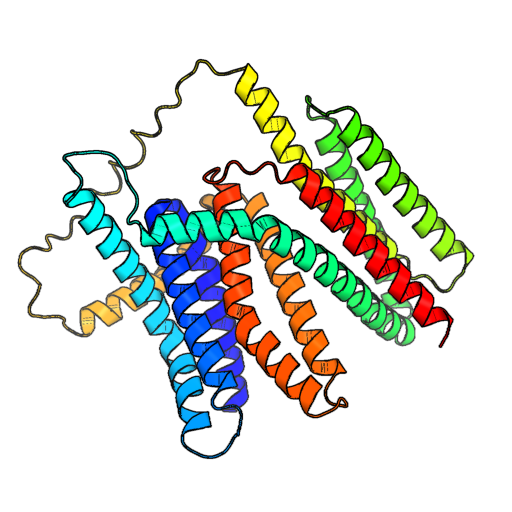 958 O O . VAL A 1 117 ? -2.821 -8.409 -3.564 1.00 86.94 117 VAL A O 1
ATOM 961 N N . PHE A 1 118 ? -1.440 -7.682 -5.174 1.00 85.06 118 PHE A N 1
ATOM 962 C CA . PHE A 1 118 ? -1.031 -6.479 -4.449 1.00 85.06 118 PHE A CA 1
ATOM 963 C C . PHE A 1 118 ? -2.205 -5.533 -4.185 1.00 85.06 118 PHE A C 1
ATOM 965 O O . PHE A 1 118 ? -2.297 -4.974 -3.096 1.00 85.06 118 PHE A O 1
ATOM 972 N N . ILE A 1 119 ? -3.122 -5.392 -5.144 1.00 85.06 119 ILE A N 1
ATOM 973 C CA . ILE A 1 119 ? -4.310 -4.541 -5.004 1.00 85.06 119 ILE A CA 1
ATOM 974 C C . ILE A 1 119 ? -5.306 -5.131 -3.995 1.00 85.06 119 ILE A C 1
ATOM 976 O O . ILE A 1 119 ? -5.890 -4.391 -3.204 1.00 85.06 119 ILE A O 1
ATOM 980 N N . LEU A 1 120 ? -5.476 -6.456 -3.978 1.00 87.25 120 LEU A N 1
ATOM 981 C CA . LEU A 1 120 ? -6.329 -7.139 -2.999 1.00 87.25 120 LEU A CA 1
ATOM 982 C C . LEU A 1 120 ? -5.782 -7.001 -1.572 1.00 87.25 120 LEU A C 1
ATOM 984 O O . LEU A 1 120 ? -6.531 -6.662 -0.656 1.00 87.25 120 LEU A O 1
ATOM 988 N N . ILE A 1 121 ? -4.475 -7.224 -1.393 1.00 84.31 121 ILE A N 1
ATOM 989 C CA . ILE A 1 121 ? -3.802 -7.060 -0.096 1.00 84.31 121 ILE A CA 1
ATOM 990 C C . ILE A 1 121 ? -3.887 -5.606 0.368 1.00 84.31 121 ILE A C 1
ATOM 992 O O . ILE A 1 121 ? -4.138 -5.363 1.543 1.00 84.31 121 ILE A O 1
ATOM 996 N N . GLU A 1 122 ? -3.715 -4.641 -0.538 1.00 82.81 122 GLU A N 1
ATOM 997 C CA . GLU A 1 122 ? -3.879 -3.218 -0.238 1.00 82.81 122 GLU A CA 1
ATOM 998 C C . GLU A 1 122 ? -5.285 -2.929 0.307 1.00 82.81 122 GLU A C 1
ATOM 1000 O O . GLU A 1 122 ? -5.403 -2.347 1.382 1.00 82.81 122 GLU A O 1
ATOM 1005 N N . GLY A 1 123 ? -6.341 -3.396 -0.370 1.00 86.75 123 GLY A N 1
ATOM 1006 C CA . GLY A 1 123 ? -7.722 -3.243 0.101 1.00 86.75 123 GLY A CA 1
ATOM 1007 C C . GLY A 1 123 ? -7.939 -3.825 1.500 1.00 86.75 123 GLY A C 1
ATOM 1008 O O . GLY A 1 123 ? -8.372 -3.108 2.402 1.00 86.75 123 GLY A O 1
ATOM 1009 N N . ALA A 1 124 ? -7.553 -5.083 1.722 1.00 86.50 124 ALA A N 1
ATOM 1010 C CA . ALA A 1 124 ? -7.701 -5.736 3.025 1.00 86.50 124 ALA A CA 1
ATOM 1011 C C . ALA A 1 124 ? -6.895 -5.039 4.140 1.00 86.50 124 ALA A C 1
ATOM 1013 O O . ALA A 1 124 ? -7.401 -4.824 5.242 1.00 86.50 124 ALA A O 1
ATOM 1014 N N . ALA A 1 125 ? -5.657 -4.631 3.850 1.00 84.06 125 ALA A N 1
ATOM 1015 C CA . ALA A 1 125 ? -4.806 -3.931 4.807 1.00 84.06 125 ALA A CA 1
ATOM 1016 C C . ALA A 1 125 ? -5.374 -2.551 5.174 1.00 84.06 125 ALA A C 1
ATOM 1018 O O . ALA A 1 125 ? -5.290 -2.141 6.331 1.00 84.06 125 ALA A O 1
ATOM 1019 N N . THR A 1 126 ? -6.002 -1.845 4.225 1.00 88.56 126 THR A N 1
ATOM 1020 C CA . THR A 1 126 ? -6.678 -0.573 4.527 1.00 88.56 126 THR A CA 1
ATOM 1021 C C . THR A 1 126 ? -7.883 -0.752 5.439 1.00 88.56 126 THR A C 1
ATOM 1023 O O . THR A 1 126 ? -8.059 0.058 6.346 1.00 88.56 126 THR A O 1
ATOM 1026 N N . THR A 1 127 ? -8.661 -1.828 5.281 1.00 89.00 127 THR A N 1
ATOM 1027 C CA . THR A 1 127 ? -9.754 -2.147 6.210 1.00 89.00 127 THR A CA 1
ATOM 1028 C C . THR A 1 127 ? -9.228 -2.367 7.626 1.00 89.00 127 THR A C 1
ATOM 1030 O O . THR A 1 127 ? -9.742 -1.761 8.563 1.00 89.00 127 THR A O 1
ATOM 1033 N N . ILE A 1 128 ? -8.170 -3.171 7.780 1.00 86.06 128 ILE A N 1
ATOM 1034 C CA . ILE A 1 128 ? -7.529 -3.413 9.083 1.00 86.06 128 ILE A CA 1
ATOM 1035 C C . ILE A 1 128 ? -7.047 -2.090 9.693 1.00 86.06 128 ILE A C 1
ATOM 1037 O O . ILE A 1 128 ? -7.291 -1.824 10.865 1.00 86.06 128 ILE A O 1
ATOM 1041 N N . MET A 1 129 ? -6.437 -1.212 8.892 1.00 85.69 129 MET A N 1
ATOM 1042 C CA . MET A 1 129 ? -5.997 0.103 9.361 1.00 85.69 129 MET A CA 1
ATOM 1043 C C . MET A 1 129 ? -7.158 0.976 9.863 1.00 85.69 129 MET A C 1
ATOM 1045 O O . MET A 1 129 ? -7.014 1.662 10.875 1.00 85.69 129 MET A O 1
ATOM 1049 N N . ILE A 1 130 ? -8.311 0.953 9.185 1.00 89.25 130 ILE A N 1
ATOM 1050 C CA . ILE A 1 130 ? -9.512 1.683 9.623 1.00 89.25 130 ILE A CA 1
ATOM 1051 C C . ILE A 1 130 ? -10.009 1.132 10.965 1.00 89.25 130 ILE A C 1
ATOM 1053 O O . ILE A 1 130 ? -10.321 1.911 11.861 1.00 89.25 130 ILE A O 1
ATOM 1057 N N . ILE A 1 131 ? -10.021 -0.190 11.137 1.00 87.25 131 ILE A N 1
ATOM 1058 C CA . ILE A 1 131 ? -10.440 -0.845 12.385 1.00 87.25 131 ILE A CA 1
ATOM 1059 C C . ILE A 1 131 ? -9.492 -0.495 13.542 1.00 87.25 131 ILE A C 1
ATOM 1061 O O . ILE A 1 131 ? -9.937 -0.097 14.615 1.00 87.25 131 ILE A O 1
ATOM 1065 N N . ILE A 1 132 ? -8.177 -0.551 13.330 1.00 84.94 132 ILE A N 1
ATOM 1066 C CA . ILE A 1 132 ? -7.200 -0.142 14.353 1.00 84.94 132 ILE A CA 1
ATOM 1067 C C . ILE A 1 132 ? -7.401 1.333 14.716 1.00 84.94 132 ILE A C 1
ATOM 1069 O O . ILE A 1 132 ? -7.429 1.694 15.894 1.00 84.94 132 ILE A O 1
ATOM 1073 N N . SE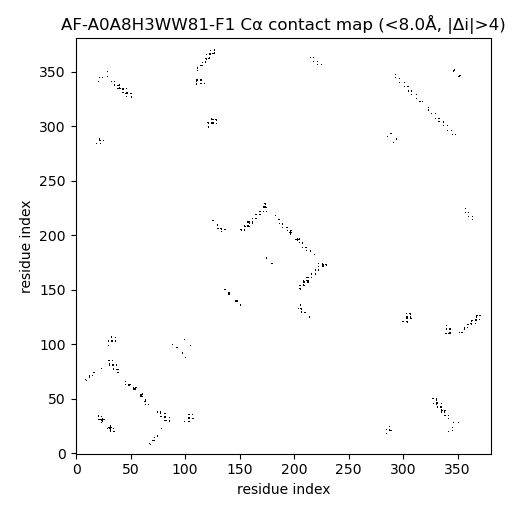R A 1 133 ? -7.596 2.193 13.710 1.00 85.81 133 SER A N 1
ATOM 1074 C CA . SER A 1 133 ? -7.888 3.609 13.934 1.00 85.81 133 SER A CA 1
ATOM 1075 C C . SER A 1 133 ? -9.155 3.799 14.770 1.00 85.81 133 SER A C 1
ATOM 1077 O O . SER A 1 133 ? -9.154 4.646 15.660 1.00 85.81 133 SER A O 1
ATOM 1079 N N . ARG A 1 134 ? -10.207 3.005 14.538 1.00 86.75 134 ARG A N 1
ATOM 1080 C CA . ARG A 1 134 ? -11.440 3.004 15.339 1.00 86.75 134 ARG A CA 1
ATOM 1081 C C . ARG A 1 134 ? -11.146 2.711 16.807 1.00 86.75 134 ARG A C 1
ATOM 1083 O O . ARG A 1 134 ? -11.547 3.494 17.667 1.00 86.75 134 ARG A O 1
ATOM 1090 N N . HIS A 1 135 ? -10.427 1.628 17.106 1.00 84.75 135 HIS A N 1
ATOM 1091 C CA . HIS A 1 135 ? -10.091 1.264 18.489 1.00 84.75 135 HIS A CA 1
ATOM 1092 C C . HIS A 1 135 ? -9.287 2.363 19.193 1.00 84.75 135 HIS A C 1
ATOM 1094 O O . HIS A 1 135 ? -9.621 2.744 20.317 1.00 84.75 135 HIS A O 1
ATOM 1100 N N . ILE A 1 136 ? -8.291 2.937 18.509 1.00 85.19 136 ILE A N 1
ATOM 1101 C CA . ILE A 1 136 ? -7.491 4.055 19.030 1.00 85.19 136 ILE A CA 1
ATOM 1102 C C . ILE A 1 136 ? -8.378 5.276 19.304 1.00 85.19 136 ILE A C 1
ATOM 1104 O O . ILE A 1 136 ? -8.296 5.878 20.374 1.00 85.19 136 ILE A O 1
ATOM 1108 N N . VAL A 1 137 ? -9.256 5.635 18.365 1.00 86.38 137 VAL A N 1
ATOM 1109 C CA . VAL A 1 137 ? -10.164 6.779 18.512 1.00 86.38 137 VAL A CA 1
ATOM 1110 C C . VAL A 1 137 ? -11.141 6.578 19.672 1.00 86.38 137 VAL A C 1
ATOM 1112 O O . VAL A 1 137 ? -11.354 7.527 20.430 1.00 86.38 137 VAL A O 1
ATOM 1115 N N . ARG A 1 138 ? -11.694 5.371 19.871 1.00 85.38 138 ARG A N 1
ATOM 1116 C CA . ARG A 1 138 ? -12.559 5.085 21.033 1.00 85.38 138 ARG A CA 1
ATOM 1117 C C . ARG A 1 138 ? -11.803 5.198 22.344 1.00 85.38 138 ARG A C 1
ATOM 1119 O O . ARG A 1 138 ? -12.306 5.835 23.264 1.00 85.38 138 ARG A O 1
ATOM 1126 N N . ALA A 1 139 ? -10.600 4.630 22.414 1.00 85.44 139 ALA A N 1
ATOM 1127 C CA . ALA A 1 139 ? -9.773 4.693 23.615 1.00 85.44 139 ALA A CA 1
ATOM 1128 C C . ALA A 1 139 ? -9.470 6.149 24.009 1.00 85.44 139 ALA A C 1
ATOM 1130 O O . ALA A 1 139 ? -9.676 6.543 25.154 1.00 85.44 139 ALA A O 1
ATOM 1131 N N . ILE A 1 140 ? -9.072 6.973 23.035 1.00 85.25 140 ILE A N 1
ATOM 1132 C CA . ILE A 1 140 ? -8.740 8.387 23.252 1.00 85.25 140 ILE A CA 1
ATOM 1133 C C . ILE A 1 140 ? -9.981 9.218 23.623 1.00 85.25 140 ILE A C 1
ATOM 1135 O O . ILE A 1 140 ? -9.914 10.085 24.499 1.00 85.25 140 ILE A O 1
ATOM 1139 N N . THR A 1 141 ? -11.111 8.966 22.959 1.00 85.12 141 THR A N 1
ATOM 1140 C CA . THR A 1 141 ? -12.374 9.678 23.212 1.00 85.12 141 THR A CA 1
ATOM 1141 C C . THR A 1 141 ? -12.926 9.359 24.602 1.00 85.12 141 THR A C 1
ATOM 1143 O O . THR A 1 141 ? -13.418 10.260 25.278 1.00 85.12 141 THR A O 1
ATOM 1146 N N . TYR A 1 142 ? -12.777 8.115 25.073 1.00 83.94 142 TYR A N 1
ATOM 1147 C CA . TYR A 1 142 ? -13.177 7.723 26.427 1.00 83.94 142 TYR A CA 1
ATOM 1148 C C . TYR A 1 142 ? -12.363 8.447 27.510 1.00 83.94 142 TYR A C 1
ATOM 1150 O O . TYR A 1 142 ? -12.898 8.817 28.554 1.00 83.94 142 TYR A O 1
ATOM 1158 N N . GLU A 1 143 ? -11.075 8.686 27.257 1.00 85.12 143 GLU A N 1
ATOM 1159 C CA . GLU A 1 143 ? -10.184 9.334 28.220 1.00 85.12 143 GLU A CA 1
ATOM 1160 C C . GLU A 1 143 ? -10.364 10.862 28.264 1.00 85.12 143 GLU A C 1
ATOM 1162 O O . GLU A 1 143 ? -10.191 11.479 29.318 1.00 85.12 143 GLU A O 1
ATOM 1167 N N . SER A 1 144 ? -10.720 11.509 27.142 1.00 85.62 144 SER A N 1
ATOM 1168 C CA . SER A 1 144 ? -10.821 12.973 27.107 1.00 85.62 144 SER A CA 1
ATOM 1169 C C . SER A 1 144 ? -11.792 13.558 26.069 1.00 85.62 144 SER A C 1
ATOM 1171 O O . SER A 1 144 ? -11.633 13.415 24.858 1.00 85.62 144 SER A O 1
ATOM 1173 N N . GLN A 1 145 ? -12.715 14.402 26.546 1.00 85.12 145 GLN A N 1
ATOM 1174 C CA . GLN A 1 145 ? -13.653 15.167 25.702 1.00 85.12 145 GLN A CA 1
ATOM 1175 C C . GLN A 1 145 ? -12.955 16.149 24.741 1.00 85.12 145 GLN A C 1
ATOM 1177 O O . GLN A 1 145 ? -13.459 16.463 23.667 1.00 85.12 145 GLN A O 1
ATOM 1182 N N . ARG A 1 146 ? -11.770 16.664 25.104 1.00 88.19 146 ARG A N 1
ATOM 1183 C CA . ARG A 1 146 ? -11.003 17.565 24.222 1.00 88.19 146 ARG A CA 1
ATOM 1184 C C . ARG A 1 146 ? -10.446 16.831 23.005 1.00 88.19 146 ARG A C 1
ATOM 1186 O O . ARG A 1 146 ? -10.356 17.430 21.933 1.00 88.19 146 ARG A O 1
ATOM 1193 N N . ALA A 1 147 ? -10.067 15.564 23.168 1.00 84.44 147 ALA A N 1
ATOM 1194 C CA . ALA A 1 147 ? -9.565 14.771 22.060 1.00 84.44 147 ALA A CA 1
ATOM 1195 C C . ALA A 1 147 ? -10.687 14.371 21.098 1.00 84.44 147 ALA A C 1
ATOM 1197 O O . ALA A 1 147 ? -10.452 14.359 19.895 1.00 84.44 147 ALA A O 1
ATOM 1198 N N . GLU A 1 148 ? -11.912 14.169 21.590 1.00 86.12 148 GLU A N 1
ATOM 1199 C CA . GLU A 1 148 ? -13.092 13.966 20.741 1.00 86.12 148 GLU A CA 1
ATOM 1200 C C . GLU A 1 148 ? -13.288 15.131 19.757 1.00 86.12 148 GLU A C 1
ATOM 1202 O O . GLU A 1 148 ? -13.331 14.935 18.543 1.00 86.12 148 GLU A O 1
ATOM 1207 N N . VAL A 1 149 ? -13.298 16.372 20.262 1.00 88.25 149 VAL A N 1
ATOM 1208 C CA . VAL A 1 149 ? -13.431 17.576 19.422 1.00 88.25 149 VAL A CA 1
ATOM 1209 C C . VAL A 1 149 ? -12.282 17.682 18.412 1.00 88.25 149 VAL A C 1
ATOM 1211 O O . VAL A 1 149 ? -12.498 18.041 17.250 1.00 88.25 149 VAL A O 1
ATOM 1214 N N . PHE A 1 150 ? -11.056 17.345 18.822 1.00 89.69 150 PHE A N 1
ATOM 1215 C CA . PHE A 1 150 ? -9.900 17.334 17.926 1.00 89.69 150 PHE A CA 1
ATOM 1216 C C . PHE A 1 150 ? -10.040 16.286 16.810 1.00 89.69 150 PHE A C 1
ATOM 1218 O O . PHE A 1 150 ? -9.796 16.598 15.644 1.00 89.69 150 PHE A O 1
ATOM 1225 N N . LEU A 1 151 ? -10.485 15.070 17.135 1.00 88.62 151 LEU A N 1
ATOM 1226 C CA . LEU A 1 151 ? -10.673 13.974 16.179 1.00 88.62 151 LEU A CA 1
ATOM 1227 C C . LEU A 1 151 ? -11.827 14.245 15.203 1.00 88.62 151 LEU A C 1
ATOM 1229 O O . LEU A 1 151 ? -11.709 13.968 14.004 1.00 88.62 151 LEU A O 1
ATOM 1233 N N . LEU A 1 152 ? -12.905 14.875 15.670 1.00 88.44 152 LEU A N 1
ATOM 1234 C CA . LEU A 1 152 ? -13.978 15.367 14.802 1.00 88.44 152 LEU A CA 1
ATOM 1235 C C . LEU A 1 152 ? -13.466 16.443 13.840 1.00 88.44 152 LEU A C 1
ATOM 1237 O O . LEU A 1 152 ? -13.737 16.390 12.640 1.00 88.44 152 LEU A O 1
ATOM 1241 N N . THR A 1 153 ? -12.649 17.375 14.336 1.00 90.25 153 THR A N 1
ATOM 1242 C CA . THR A 1 153 ? -12.020 18.403 13.494 1.00 90.25 153 THR A CA 1
ATOM 1243 C C . THR A 1 153 ? -11.103 17.772 12.441 1.00 90.25 153 THR A C 1
ATOM 1245 O O . THR A 1 153 ? -11.170 18.135 11.266 1.00 90.25 153 THR A O 1
ATOM 1248 N N . ALA A 1 154 ? -10.296 16.776 12.818 1.00 89.75 154 ALA A N 1
ATOM 1249 C CA . ALA A 1 154 ? -9.434 16.040 11.893 1.00 89.75 154 ALA A CA 1
ATOM 1250 C C . ALA A 1 154 ? -10.236 15.295 10.806 1.00 89.75 154 ALA A C 1
ATOM 1252 O O . ALA A 1 154 ? -9.840 15.267 9.637 1.00 89.75 154 ALA A O 1
ATOM 1253 N N . SER A 1 155 ? -11.402 14.752 11.162 1.00 91.62 155 SER A N 1
ATOM 1254 C CA . SER A 1 155 ? -12.314 14.096 10.214 1.00 91.62 155 SER A CA 1
ATOM 1255 C C . SER A 1 155 ? -12.857 15.078 9.175 1.00 91.62 155 SER A C 1
ATOM 1257 O O . SER A 1 155 ? -12.839 14.789 7.979 1.00 91.62 155 SER A O 1
ATOM 1259 N N . ILE A 1 156 ? -13.264 16.277 9.606 1.00 92.44 156 ILE A N 1
ATOM 1260 C CA . ILE A 1 156 ? -13.730 17.345 8.706 1.00 92.44 156 ILE A CA 1
ATOM 1261 C C . ILE A 1 156 ? -12.623 17.747 7.721 1.00 92.44 156 ILE A C 1
ATOM 1263 O O . ILE A 1 156 ? -12.873 17.850 6.520 1.00 92.44 156 ILE A O 1
ATOM 1267 N N . VAL A 1 157 ? -11.386 17.920 8.200 1.00 93.44 157 VAL A N 1
ATOM 1268 C CA . VAL A 1 157 ? -10.228 18.238 7.341 1.00 93.44 157 VAL A CA 1
ATOM 1269 C C . VAL A 1 157 ? -9.988 17.135 6.305 1.00 93.44 157 VAL A C 1
ATOM 1271 O O . VAL A 1 157 ? -9.716 17.425 5.137 1.00 93.44 157 VAL A O 1
ATOM 1274 N N . THR A 1 158 ? -10.137 15.874 6.708 1.00 91.25 158 THR A N 1
ATOM 1275 C CA . THR A 1 158 ? -9.963 14.712 5.827 1.00 91.25 158 THR A CA 1
ATOM 1276 C C . THR A 1 158 ? -11.012 14.688 4.713 1.00 91.25 158 THR A C 1
ATOM 1278 O O . THR A 1 158 ? -10.662 14.505 3.542 1.00 91.25 158 THR A O 1
ATOM 1281 N N . TYR A 1 159 ? -12.281 14.955 5.037 1.00 92.12 159 TYR A N 1
ATOM 1282 C CA . TYR A 1 159 ? -13.342 15.100 4.037 1.00 92.12 159 TYR A CA 1
ATOM 1283 C C . TYR A 1 159 ? -13.067 16.255 3.072 1.00 92.12 159 TYR A C 1
ATOM 1285 O O . TYR A 1 159 ? -13.118 16.054 1.860 1.00 92.12 159 TYR A O 1
ATOM 1293 N N . LEU A 1 160 ? -12.726 17.443 3.583 1.00 94.19 160 LEU A N 1
ATOM 1294 C CA . LEU A 1 160 ? -12.436 18.624 2.757 1.00 94.19 160 LEU A CA 1
ATOM 1295 C C . LEU A 1 160 ? -11.285 18.373 1.775 1.00 94.19 160 LEU A C 1
ATOM 1297 O O . LEU A 1 160 ? -11.403 18.688 0.591 1.00 94.19 160 LEU A O 1
ATOM 1301 N N . SER A 1 161 ? -10.200 17.755 2.250 1.00 87.69 161 SER A N 1
ATOM 1302 C CA . SER A 1 161 ? -9.064 17.361 1.411 1.00 87.69 161 SER A CA 1
ATOM 1303 C C . SER A 1 161 ? -9.490 16.384 0.310 1.00 87.69 161 SER A C 1
ATOM 1305 O O . SER A 1 161 ? -9.171 16.568 -0.866 1.00 87.69 161 SER A O 1
ATOM 1307 N N . SER A 1 162 ? -10.292 15.383 0.671 1.00 91.88 162 SER A N 1
ATOM 1308 C CA . SER A 1 162 ? -10.784 14.368 -0.262 1.00 91.88 162 SER A CA 1
ATOM 1309 C C . SER A 1 162 ? -11.713 14.969 -1.327 1.00 91.88 162 SER A C 1
ATOM 1311 O O . SER A 1 162 ? -11.562 14.677 -2.512 1.00 91.88 162 SER A O 1
ATOM 1313 N N . PHE A 1 163 ? -12.616 15.879 -0.953 1.00 91.50 163 PHE A N 1
ATOM 1314 C CA . PHE A 1 163 ? -13.463 16.596 -1.912 1.00 91.50 163 PHE A CA 1
ATOM 1315 C C . PHE A 1 163 ? -12.658 17.486 -2.861 1.00 91.50 163 PHE A C 1
ATOM 1317 O O . PHE A 1 163 ? -12.962 17.536 -4.054 1.00 91.50 163 PHE A O 1
ATOM 1324 N N . TYR A 1 164 ? -11.612 18.153 -2.365 1.00 91.25 164 TYR A N 1
ATOM 1325 C CA . TYR A 1 164 ? -10.724 18.949 -3.210 1.00 91.25 164 TYR A CA 1
ATOM 1326 C C . TYR A 1 164 ? -10.028 18.083 -4.269 1.00 91.25 164 TYR A C 1
ATOM 1328 O O . TYR A 1 164 ? -10.055 18.413 -5.455 1.00 91.25 164 TYR A O 1
ATOM 1336 N N . VAL A 1 165 ? -9.461 16.938 -3.869 1.00 86.75 165 VAL A N 1
ATOM 1337 C CA . VAL A 1 165 ? -8.831 15.993 -4.807 1.00 86.75 165 VAL A CA 1
ATOM 1338 C C . VAL A 1 165 ? -9.848 15.466 -5.818 1.00 86.75 165 VAL A C 1
ATOM 1340 O O . VAL A 1 165 ? -9.554 15.404 -7.010 1.00 86.75 165 VAL A O 1
ATOM 1343 N N . LEU A 1 166 ? -11.062 15.144 -5.372 1.00 89.56 166 LEU A N 1
ATOM 1344 C CA . LEU A 1 166 ? -12.132 14.679 -6.246 1.00 89.56 166 LEU A CA 1
ATOM 1345 C C . LEU A 1 166 ? -12.515 15.731 -7.300 1.00 89.56 166 LEU A C 1
ATOM 1347 O O . LEU A 1 166 ? -12.649 15.397 -8.475 1.00 89.56 166 LEU A O 1
ATOM 1351 N N . HIS A 1 167 ? -12.618 17.005 -6.914 1.00 88.81 167 HIS A N 1
ATOM 1352 C CA . HIS A 1 167 ? -12.860 18.106 -7.851 1.00 88.81 167 HIS A CA 1
ATOM 1353 C C . HIS A 1 167 ? -11.763 18.207 -8.925 1.00 88.81 167 HIS A C 1
ATOM 1355 O O . HIS A 1 167 ? -12.059 18.375 -10.112 1.00 88.81 167 HIS A O 1
ATOM 1361 N N . VAL A 1 168 ? -10.497 18.038 -8.527 1.00 85.69 168 VAL A N 1
ATOM 1362 C CA . VAL A 1 168 ? -9.366 18.004 -9.466 1.00 85.69 168 VAL A CA 1
ATOM 1363 C C . VAL A 1 168 ? -9.497 16.834 -10.445 1.00 85.69 168 VAL A C 1
ATOM 1365 O O . VAL A 1 168 ? -9.251 17.016 -11.634 1.00 85.69 168 VAL A O 1
ATOM 1368 N N . ILE A 1 169 ? -9.922 15.655 -9.980 1.00 85.12 169 ILE A N 1
ATOM 1369 C CA . ILE A 1 169 ? -10.106 14.469 -10.831 1.00 85.12 169 ILE A CA 1
ATOM 1370 C C . ILE A 1 169 ? -11.209 14.687 -11.872 1.00 85.12 169 ILE A C 1
ATOM 1372 O O . ILE A 1 169 ? -10.996 14.391 -13.044 1.00 85.12 169 ILE A O 1
ATOM 1376 N N . TYR A 1 170 ? -12.356 15.242 -11.474 1.00 84.50 170 TYR A N 1
ATOM 1377 C CA . TYR A 1 170 ? -13.470 15.510 -12.395 1.00 84.50 170 TYR A CA 1
ATOM 1378 C C . TYR A 1 170 ? -13.143 16.541 -13.478 1.00 84.50 170 TYR A C 1
ATOM 1380 O O . TYR A 1 170 ? -13.817 16.590 -14.503 1.00 84.50 170 TYR A O 1
ATOM 1388 N N . SER A 1 171 ? -12.109 17.355 -13.270 1.00 82.94 171 SER A N 1
ATOM 1389 C CA . SER A 1 171 ? -11.651 18.324 -14.265 1.00 82.94 171 SER A CA 1
ATOM 1390 C C . SER A 1 171 ? -10.820 17.681 -15.388 1.00 82.94 171 SER A C 1
ATOM 1392 O O . SER A 1 171 ? -10.498 18.354 -16.366 1.00 82.94 171 SER A O 1
ATOM 1394 N N . ILE A 1 172 ? -10.447 16.398 -15.267 1.00 79.81 172 ILE A N 1
ATOM 1395 C CA . ILE A 1 172 ? -9.639 15.680 -16.260 1.00 79.81 172 ILE A CA 1
ATOM 1396 C C . ILE A 1 172 ? -10.556 15.117 -17.363 1.00 79.81 172 ILE A C 1
ATOM 1398 O O . ILE A 1 172 ? -11.452 14.326 -17.062 1.00 79.81 172 ILE A O 1
ATOM 1402 N N . PRO A 1 173 ? -10.339 15.467 -18.646 1.00 75.44 173 PRO A N 1
ATOM 1403 C CA . PRO A 1 173 ? -11.094 14.889 -19.756 1.00 75.44 173 PRO A CA 1
ATOM 1404 C C . PRO A 1 173 ? -10.663 13.436 -20.027 1.00 75.44 173 PRO A C 1
ATOM 1406 O O . PRO A 1 173 ? -9.481 13.113 -19.917 1.00 75.44 173 PRO A O 1
ATOM 1409 N N . GLY A 1 174 ? -11.604 12.576 -20.437 1.00 73.06 174 GLY A N 1
ATOM 1410 C CA . GLY A 1 174 ? -11.328 11.171 -20.793 1.00 73.06 174 GLY A CA 1
ATOM 1411 C C . GLY A 1 174 ? -11.912 10.120 -19.843 1.00 73.06 174 GLY A C 1
ATOM 1412 O O . GLY A 1 174 ? -11.413 9.003 -19.794 1.00 73.06 174 GLY A O 1
ATOM 1413 N N . MET A 1 175 ? -12.943 10.463 -19.068 1.00 78.56 175 MET A N 1
ATOM 1414 C CA . MET A 1 175 ? -13.623 9.509 -18.188 1.00 78.56 175 MET A CA 1
ATOM 1415 C C . MET A 1 175 ? -14.582 8.609 -18.983 1.00 78.56 175 MET A C 1
ATOM 1417 O O . MET A 1 175 ? -15.476 9.107 -19.669 1.00 78.56 175 MET A O 1
ATOM 1421 N N . ASP A 1 176 ? -14.422 7.292 -18.850 1.00 82.94 176 ASP A N 1
ATOM 1422 C CA . ASP A 1 176 ? -15.342 6.303 -19.420 1.00 82.94 176 ASP A CA 1
ATOM 1423 C C . ASP A 1 176 ? -16.670 6.252 -18.641 1.00 82.94 176 ASP A C 1
ATOM 1425 O O . ASP A 1 176 ? -16.704 6.463 -17.424 1.00 82.94 176 ASP A O 1
ATOM 1429 N N . ILE A 1 177 ? -17.761 5.916 -19.333 1.00 87.56 177 ILE A N 1
ATOM 1430 C CA . ILE A 1 177 ? -19.121 5.828 -18.786 1.00 87.56 177 ILE A CA 1
ATOM 1431 C C . ILE A 1 177 ? -19.172 4.821 -17.632 1.00 87.56 177 ILE A C 1
ATOM 1433 O O . ILE A 1 177 ? -19.751 5.121 -16.584 1.00 87.56 177 ILE A O 1
ATOM 1437 N N . ILE A 1 178 ? -18.535 3.652 -17.780 1.00 87.56 178 ILE A N 1
ATOM 1438 C CA . ILE A 1 178 ? -18.529 2.621 -16.732 1.00 87.56 178 ILE A CA 1
ATOM 1439 C C . ILE A 1 178 ? -17.830 3.176 -15.492 1.00 87.56 178 ILE A C 1
ATOM 1441 O O . ILE A 1 178 ? -18.399 3.158 -14.400 1.00 87.56 178 ILE A O 1
ATOM 1445 N N . THR A 1 179 ? -16.640 3.758 -15.662 1.00 86.94 179 THR A N 1
ATOM 1446 C CA . THR A 1 179 ? -15.905 4.353 -14.539 1.00 86.94 179 THR A CA 1
ATOM 1447 C C . THR A 1 179 ? -16.675 5.491 -13.870 1.00 86.94 179 THR A C 1
ATOM 1449 O O . THR A 1 179 ? -16.709 5.548 -12.645 1.00 86.94 179 THR A O 1
ATOM 1452 N N . ALA A 1 180 ? -17.384 6.328 -14.632 1.00 88.88 180 ALA A N 1
ATOM 1453 C CA . ALA A 1 180 ? -18.208 7.408 -14.094 1.00 88.88 180 ALA A CA 1
ATOM 1454 C C . ALA A 1 180 ? -19.360 6.882 -13.220 1.00 88.88 180 ALA A C 1
ATOM 1456 O O . ALA A 1 180 ? -19.574 7.366 -12.105 1.00 88.88 180 ALA A O 1
ATOM 1457 N N . THR A 1 181 ? -20.083 5.862 -13.698 1.00 91.38 181 THR A N 1
ATOM 1458 C CA . THR A 1 181 ? -21.189 5.255 -12.934 1.00 91.38 181 THR A CA 1
ATOM 1459 C C . THR A 1 181 ? -20.700 4.588 -11.652 1.00 91.38 181 THR A C 1
ATOM 1461 O O . THR A 1 181 ? -21.321 4.739 -10.597 1.00 91.38 181 THR A O 1
ATOM 1464 N N . LEU A 1 182 ? -19.551 3.911 -11.711 1.00 90.69 182 LEU A N 1
ATOM 1465 C CA . LEU A 1 182 ? -18.988 3.195 -10.574 1.00 90.69 182 LEU A CA 1
ATOM 1466 C C . LEU A 1 182 ? -18.456 4.167 -9.507 1.00 90.69 182 LEU A C 1
ATOM 1468 O O . LEU A 1 182 ? -18.722 3.967 -8.322 1.00 90.69 182 LEU A O 1
ATOM 1472 N N . ILE A 1 183 ? -17.842 5.287 -9.916 1.00 91.19 183 ILE A N 1
ATOM 1473 C CA . ILE A 1 183 ? -17.497 6.402 -9.015 1.00 91.19 183 ILE A CA 1
ATOM 1474 C C . ILE A 1 183 ? -18.751 6.922 -8.307 1.00 91.19 183 ILE A C 1
ATOM 1476 O O . ILE A 1 183 ? -18.759 7.029 -7.081 1.00 91.19 183 ILE A O 1
ATOM 1480 N N . GLY A 1 184 ? -19.828 7.189 -9.052 1.00 91.38 184 GLY A N 1
ATOM 1481 C CA . GLY A 1 184 ? -21.105 7.619 -8.478 1.00 91.38 184 GLY A CA 1
ATOM 1482 C C . GLY A 1 184 ? -21.657 6.626 -7.449 1.00 91.38 184 GLY A C 1
ATOM 1483 O O . GLY A 1 184 ? -22.056 7.024 -6.353 1.00 91.38 184 GLY A O 1
ATOM 1484 N N . SER A 1 185 ? -21.621 5.324 -7.750 1.00 92.81 185 SER A N 1
ATOM 1485 C CA . SER A 1 185 ? -22.097 4.287 -6.823 1.00 92.81 185 SER A CA 1
ATOM 1486 C C . SER A 1 185 ? -21.279 4.214 -5.530 1.00 92.81 185 SER A C 1
ATOM 1488 O O . SER A 1 185 ? -21.850 4.151 -4.446 1.00 92.81 185 SER A O 1
ATOM 1490 N N . VAL A 1 186 ? -19.948 4.297 -5.610 1.00 93.75 186 VAL A N 1
ATOM 1491 C CA . VAL A 1 186 ? -19.090 4.209 -4.423 1.00 93.75 186 VAL A CA 1
ATOM 1492 C C . VAL A 1 186 ? -19.230 5.465 -3.564 1.00 93.75 186 VAL A C 1
ATOM 1494 O O . VAL A 1 186 ? -19.315 5.368 -2.342 1.00 93.75 186 VAL A O 1
ATOM 1497 N N . LEU A 1 187 ? -19.330 6.646 -4.183 1.00 92.62 187 LEU A N 1
ATOM 1498 C CA . LEU A 1 187 ? -19.537 7.898 -3.452 1.00 92.62 187 LEU A CA 1
ATOM 1499 C C . LEU A 1 187 ? -20.913 7.941 -2.773 1.00 92.62 187 LEU A C 1
ATOM 1501 O O . LEU A 1 187 ? -21.010 8.311 -1.604 1.00 92.62 187 LEU A O 1
ATOM 1505 N N . THR A 1 188 ? -21.979 7.514 -3.453 1.00 93.12 188 THR A N 1
ATOM 1506 C CA . THR A 1 188 ? -23.306 7.423 -2.818 1.00 93.12 188 THR A CA 1
ATOM 1507 C C . THR A 1 188 ? -23.308 6.425 -1.663 1.00 93.12 188 THR A C 1
ATOM 1509 O O . THR A 1 188 ? -23.822 6.755 -0.595 1.00 93.12 188 THR A O 1
ATOM 1512 N N . LEU A 1 189 ? -22.650 5.269 -1.817 1.00 92.56 189 LEU A N 1
ATOM 1513 C CA . LEU A 1 189 ? -22.485 4.293 -0.741 1.00 92.56 189 LEU A CA 1
ATOM 1514 C C . LEU A 1 189 ? -21.760 4.901 0.469 1.00 92.56 189 LEU A C 1
ATOM 1516 O O . LEU A 1 189 ? -22.261 4.777 1.584 1.00 92.56 189 LEU A O 1
ATOM 1520 N N . THR A 1 190 ? -20.653 5.632 0.266 1.00 91.06 190 THR A N 1
ATOM 1521 C CA . THR A 1 190 ? -19.964 6.322 1.376 1.00 91.06 190 THR A CA 1
ATOM 1522 C C . THR A 1 190 ? -20.877 7.290 2.115 1.00 91.06 190 THR A C 1
ATOM 1524 O O . THR A 1 190 ? -20.971 7.217 3.336 1.00 91.06 190 THR A O 1
ATOM 1527 N N . ILE A 1 191 ? -21.602 8.147 1.391 1.00 90.31 191 ILE A N 1
ATOM 1528 C CA . ILE A 1 191 ? -22.480 9.156 1.992 1.00 90.31 191 ILE A CA 1
ATOM 1529 C C . ILE A 1 191 ? -23.592 8.485 2.802 1.00 90.31 191 ILE A C 1
ATOM 1531 O O . ILE A 1 191 ? -23.852 8.886 3.936 1.00 90.31 191 ILE A O 1
ATOM 1535 N N . VAL A 1 192 ? -24.214 7.437 2.252 1.00 91.12 192 VAL A N 1
ATOM 1536 C CA . VAL A 1 192 ? -25.238 6.659 2.959 1.00 91.12 192 VAL A CA 1
ATOM 1537 C C . VAL A 1 192 ? -24.657 6.042 4.229 1.00 91.12 192 VAL A C 1
ATOM 1539 O O . VAL A 1 192 ? -25.273 6.163 5.284 1.00 91.12 192 VAL A O 1
ATOM 1542 N N . THR A 1 193 ? -23.459 5.452 4.177 1.00 88.31 193 THR A N 1
ATOM 1543 C CA . THR A 1 193 ? -22.833 4.885 5.381 1.00 88.31 193 THR A CA 1
ATOM 1544 C C . THR A 1 193 ? -22.482 5.932 6.433 1.00 88.31 193 THR A C 1
ATOM 1546 O O . THR A 1 193 ? -22.700 5.677 7.612 1.00 88.31 193 THR A O 1
ATOM 1549 N N . THR A 1 194 ? -22.034 7.129 6.042 1.00 88.75 194 THR A N 1
ATOM 1550 C CA . THR A 1 194 ? -21.782 8.228 6.986 1.00 88.75 194 THR A CA 1
ATOM 1551 C C . THR A 1 194 ? -23.069 8.664 7.688 1.00 88.75 194 THR A C 1
ATOM 1553 O O . THR A 1 194 ? -23.070 8.870 8.899 1.00 88.75 194 THR A O 1
ATOM 1556 N N . ILE A 1 195 ? -24.177 8.775 6.946 1.00 89.25 195 ILE A N 1
ATOM 1557 C CA . ILE A 1 195 ? -25.487 9.126 7.514 1.00 89.25 195 ILE A CA 1
ATOM 1558 C C . ILE A 1 195 ? -25.975 8.021 8.456 1.00 89.25 195 ILE A C 1
ATOM 1560 O O . ILE A 1 195 ? -26.443 8.321 9.552 1.00 89.25 195 ILE A O 1
ATOM 1564 N N . LEU A 1 196 ? -25.839 6.751 8.065 1.00 86.31 196 LEU A N 1
ATOM 1565 C CA . LEU A 1 196 ? -26.225 5.621 8.911 1.00 86.31 196 LEU A CA 1
ATOM 1566 C C . LEU A 1 196 ? -25.431 5.597 10.218 1.00 86.31 196 LEU A C 1
ATOM 1568 O O . LEU A 1 196 ? -26.045 5.466 11.268 1.00 86.31 196 LEU A O 1
ATOM 1572 N N . MET A 1 197 ? -24.112 5.810 10.171 1.00 84.75 197 MET A N 1
ATOM 1573 C CA . MET A 1 197 ? -23.272 5.892 11.375 1.00 84.75 197 MET A CA 1
ATOM 1574 C C . MET A 1 197 ? -23.719 6.996 12.334 1.00 84.75 197 MET A C 1
ATOM 1576 O O . MET A 1 197 ? -23.678 6.809 13.547 1.00 84.75 197 MET A O 1
ATOM 1580 N N . PHE A 1 198 ? -24.172 8.132 11.798 1.00 84.00 198 PHE A N 1
ATOM 1581 C CA . PHE A 1 198 ? -24.704 9.222 12.612 1.00 84.00 198 PHE A CA 1
ATOM 1582 C C . PHE A 1 198 ? -26.047 8.862 13.262 1.00 84.00 198 PHE A C 1
ATOM 1584 O O . PHE A 1 198 ? -26.290 9.224 14.409 1.00 84.00 198 PHE A O 1
ATOM 1591 N N . ILE A 1 199 ? -26.920 8.147 12.544 1.00 86.94 199 ILE A N 1
ATOM 1592 C CA . ILE A 1 199 ? -28.241 7.746 13.051 1.00 86.94 199 ILE A CA 1
ATOM 1593 C C . ILE A 1 199 ? -28.122 6.642 14.104 1.00 86.94 199 ILE A C 1
ATOM 1595 O O . ILE A 1 199 ? -28.844 6.682 15.097 1.00 86.94 199 ILE A O 1
ATOM 1599 N N . THR A 1 200 ? -27.245 5.656 13.895 1.00 81.81 200 THR A N 1
ATOM 1600 C CA . THR A 1 200 ? -27.095 4.528 14.825 1.00 81.81 200 THR A CA 1
ATOM 1601 C C . THR A 1 200 ? -26.399 4.926 16.121 1.00 81.81 200 THR A C 1
ATOM 1603 O O . THR A 1 200 ? -26.565 4.239 17.116 1.00 81.81 200 THR A O 1
ATOM 1606 N N . GLY A 1 201 ? -25.633 6.022 16.141 1.00 70.62 201 GLY A N 1
ATOM 1607 C CA . GLY A 1 201 ? -24.925 6.499 17.336 1.00 70.62 201 GLY A CA 1
ATOM 1608 C C . GLY A 1 201 ? -23.677 5.685 17.707 1.00 70.62 201 GLY A C 1
ATOM 1609 O O . GLY A 1 201 ? -22.793 6.212 18.374 1.00 70.62 201 GLY A O 1
ATOM 1610 N N . ASP A 1 202 ? -23.557 4.453 17.209 1.00 67.00 202 ASP A N 1
ATOM 1611 C CA . ASP A 1 202 ? -22.412 3.557 17.450 1.00 67.00 202 ASP A CA 1
ATOM 1612 C C . ASP A 1 202 ? -21.234 3.779 16.479 1.00 67.00 202 ASP A C 1
ATOM 1614 O O . ASP A 1 202 ? -20.113 3.291 16.683 1.00 67.00 202 ASP A O 1
ATOM 1618 N N . GLY A 1 203 ? -21.485 4.503 15.383 1.00 66.06 203 GLY A N 1
ATOM 1619 C CA . GLY A 1 203 ? -20.522 4.719 14.311 1.00 66.06 203 GLY A CA 1
ATOM 1620 C C . GLY A 1 203 ? -19.599 5.904 14.578 1.00 66.06 203 GLY A C 1
ATOM 1621 O O . GLY A 1 203 ? -20.050 7.032 14.773 1.00 66.06 203 GLY A O 1
ATOM 1622 N N . ILE A 1 204 ? -18.286 5.679 14.514 1.00 81.00 204 ILE A N 1
ATOM 1623 C CA . ILE A 1 204 ? -17.313 6.764 14.642 1.00 81.00 204 ILE A CA 1
ATOM 1624 C C . ILE A 1 204 ? -17.162 7.476 13.300 1.00 81.00 204 ILE A C 1
ATOM 1626 O O . ILE A 1 204 ? -16.785 6.879 12.291 1.00 81.00 204 ILE A O 1
ATOM 1630 N N . ILE A 1 205 ? -17.399 8.788 13.301 1.00 84.94 205 ILE A N 1
ATOM 1631 C CA . ILE A 1 205 ? -17.321 9.646 12.107 1.00 84.94 205 ILE A CA 1
ATOM 1632 C C . ILE A 1 205 ? -15.930 9.581 11.441 1.00 84.94 205 ILE A C 1
ATOM 1634 O O . ILE A 1 205 ? -15.826 9.723 10.218 1.00 84.94 205 ILE A O 1
ATOM 1638 N N . THR A 1 206 ? -14.872 9.315 12.218 1.00 87.69 206 THR A N 1
ATOM 1639 C CA . THR A 1 206 ? -13.500 9.131 11.714 1.00 87.69 206 THR A CA 1
ATOM 1640 C C . THR A 1 206 ? -13.396 7.983 10.718 1.00 87.69 206 THR A C 1
ATOM 1642 O O . THR A 1 206 ? -12.663 8.094 9.738 1.00 87.69 206 THR A O 1
ATOM 1645 N N . ASP A 1 207 ? -14.148 6.903 10.916 1.00 88.88 207 ASP A N 1
ATOM 1646 C CA . ASP A 1 207 ? -14.036 5.705 10.085 1.00 88.88 207 ASP A CA 1
ATOM 1647 C C . ASP A 1 207 ? -14.620 5.959 8.704 1.00 88.88 207 ASP A C 1
ATOM 1649 O O . ASP A 1 207 ? -13.995 5.647 7.693 1.00 88.88 207 ASP A O 1
ATOM 1653 N N . ALA A 1 208 ? -15.782 6.613 8.660 1.00 90.25 208 ALA A N 1
ATOM 1654 C CA . ALA A 1 208 ? -16.386 7.059 7.416 1.00 90.25 208 ALA A CA 1
ATOM 1655 C C . ALA A 1 208 ? -15.480 8.055 6.674 1.00 90.25 208 ALA A C 1
ATOM 1657 O O . ALA A 1 208 ? -15.356 7.978 5.452 1.00 90.25 208 ALA A O 1
ATOM 1658 N N . ALA A 1 209 ? -14.799 8.955 7.397 1.00 92.19 209 ALA A N 1
ATOM 1659 C CA . ALA A 1 209 ? -13.863 9.910 6.802 1.00 92.19 209 ALA A CA 1
ATOM 1660 C C . ALA A 1 209 ? -12.647 9.217 6.164 1.00 92.19 209 ALA A C 1
ATOM 1662 O O . ALA A 1 209 ? -12.264 9.550 5.040 1.00 92.19 209 ALA A O 1
ATOM 1663 N N . LEU A 1 210 ? -12.062 8.229 6.848 1.00 91.44 210 LEU A N 1
ATOM 1664 C CA . LEU A 1 210 ? -10.944 7.436 6.329 1.00 91.44 210 LEU A CA 1
ATOM 1665 C C . LEU A 1 210 ? -11.365 6.560 5.145 1.00 91.44 210 LEU A C 1
ATOM 1667 O O . LEU A 1 210 ? -10.644 6.475 4.150 1.00 91.44 210 LEU A O 1
ATOM 1671 N N . LEU A 1 211 ? -12.550 5.956 5.220 1.00 91.94 211 LEU A N 1
ATOM 1672 C CA . LEU A 1 211 ? -13.107 5.136 4.150 1.00 91.94 211 LEU A CA 1
ATOM 1673 C C . LEU A 1 211 ? -13.415 5.987 2.905 1.00 91.94 211 LEU A C 1
ATOM 1675 O O . LEU A 1 211 ? -13.108 5.589 1.779 1.00 91.94 211 LEU A O 1
ATOM 1679 N N . PHE A 1 212 ? -13.936 7.203 3.089 1.00 93.31 212 PHE A N 1
ATOM 1680 C CA . PHE A 1 212 ? -14.104 8.175 2.008 1.00 93.31 212 PHE A CA 1
ATOM 1681 C C . PHE A 1 212 ? -12.764 8.580 1.382 1.00 93.31 212 PHE A C 1
ATOM 1683 O O . PHE A 1 212 ? -12.625 8.553 0.156 1.00 93.31 212 PHE A O 1
ATOM 1690 N N . ALA A 1 213 ? -11.756 8.886 2.204 1.00 91.69 213 ALA A N 1
ATOM 1691 C CA . ALA A 1 213 ? -10.418 9.229 1.728 1.00 91.69 213 ALA A CA 1
ATOM 1692 C C . ALA A 1 213 ? -9.780 8.089 0.917 1.00 91.69 213 ALA A C 1
ATOM 1694 O O . ALA A 1 213 ? -9.178 8.341 -0.129 1.00 91.69 213 ALA A O 1
ATOM 1695 N N . TYR A 1 214 ? -9.958 6.835 1.343 1.00 90.62 214 TYR A N 1
ATOM 1696 C CA . TYR A 1 214 ? -9.485 5.665 0.603 1.00 90.62 214 TYR A CA 1
ATOM 1697 C C . TYR A 1 214 ? -10.169 5.514 -0.763 1.00 90.62 214 TYR A C 1
ATOM 1699 O O . TYR A 1 214 ? -9.494 5.279 -1.770 1.00 90.62 214 TYR A O 1
ATOM 1707 N N . ASN A 1 215 ? -11.491 5.706 -0.829 1.00 92.12 215 ASN A N 1
ATOM 1708 C CA . ASN A 1 215 ? -12.216 5.670 -2.099 1.00 92.12 215 ASN A CA 1
ATOM 1709 C C . ASN A 1 215 ? -11.707 6.754 -3.058 1.00 92.12 215 ASN A C 1
ATOM 1711 O O . ASN A 1 215 ? -11.387 6.454 -4.208 1.00 92.12 215 ASN A O 1
ATOM 1715 N N . VAL A 1 216 ? -11.542 7.995 -2.584 1.00 90.94 216 VAL A N 1
ATOM 1716 C CA . VAL A 1 216 ? -10.981 9.089 -3.397 1.00 90.94 216 VAL A CA 1
ATOM 1717 C C . VAL A 1 216 ? -9.550 8.785 -3.841 1.00 90.94 216 VAL A C 1
ATOM 1719 O O . VAL A 1 216 ? -9.204 9.043 -4.992 1.00 90.94 216 VAL A O 1
ATOM 1722 N N . TYR A 1 217 ? -8.728 8.185 -2.981 1.00 87.00 217 TYR A N 1
ATOM 1723 C CA . TYR A 1 217 ? -7.384 7.740 -3.343 1.00 87.00 217 TYR A CA 1
ATOM 1724 C C . TYR A 1 217 ? -7.397 6.676 -4.457 1.00 87.00 217 TYR A C 1
ATOM 1726 O O . TYR A 1 217 ? -6.623 6.768 -5.414 1.00 87.00 217 TYR A O 1
ATOM 1734 N N . CYS A 1 218 ? -8.299 5.694 -4.397 1.00 86.00 218 CYS A N 1
ATOM 1735 C CA . CYS A 1 218 ? -8.416 4.683 -5.448 1.00 86.00 218 CYS A CA 1
ATOM 1736 C C . CYS A 1 218 ? -8.907 5.281 -6.774 1.00 86.00 218 CYS A C 1
ATOM 1738 O O . CYS A 1 218 ? -8.370 4.944 -7.831 1.00 86.00 218 CYS A O 1
ATOM 1740 N N . ILE A 1 219 ? -9.864 6.211 -6.717 1.00 87.81 219 ILE A N 1
ATOM 1741 C CA . ILE A 1 219 ? -10.357 6.954 -7.886 1.00 87.81 219 ILE A CA 1
ATOM 1742 C C . ILE A 1 219 ? -9.241 7.827 -8.478 1.00 87.81 219 ILE A C 1
ATOM 1744 O O . ILE A 1 219 ? -9.080 7.893 -9.694 1.00 87.81 219 ILE A O 1
ATOM 1748 N N . TYR A 1 220 ? -8.418 8.451 -7.635 1.00 84.44 220 TYR A N 1
ATOM 1749 C CA . TYR A 1 220 ? -7.242 9.202 -8.068 1.00 84.44 220 TYR A CA 1
ATOM 1750 C C . TYR A 1 220 ? -6.229 8.314 -8.804 1.00 84.44 220 TYR A C 1
ATOM 1752 O O . TYR A 1 220 ? -5.680 8.701 -9.833 1.00 84.44 220 TYR A O 1
ATOM 1760 N N . MET A 1 221 ? -5.983 7.100 -8.307 1.00 78.00 221 MET A N 1
ATOM 1761 C CA . MET A 1 221 ? -5.091 6.161 -8.990 1.00 78.00 221 MET A CA 1
ATOM 1762 C C . MET A 1 221 ? -5.655 5.707 -10.340 1.00 78.00 221 MET A C 1
ATOM 1764 O O . MET A 1 221 ? -4.882 5.521 -11.277 1.00 78.00 221 MET A O 1
ATOM 1768 N N . LEU A 1 222 ? -6.979 5.577 -10.455 1.00 81.12 222 LEU A N 1
ATOM 1769 C CA . LEU A 1 222 ? -7.659 5.253 -11.707 1.00 81.12 222 LEU A CA 1
ATOM 1770 C C . LEU A 1 222 ? -7.576 6.400 -12.725 1.00 81.12 222 LEU A C 1
ATOM 1772 O O . LEU A 1 222 ? -7.303 6.161 -13.900 1.00 81.12 222 LEU A O 1
ATOM 1776 N N . SER A 1 223 ? -7.746 7.646 -12.280 1.00 80.06 223 SER A N 1
ATOM 1777 C CA . SER A 1 223 ? -7.750 8.813 -13.170 1.00 80.06 223 SER A CA 1
ATOM 1778 C C . SER A 1 223 ? -6.405 9.082 -13.844 1.00 80.06 223 SER A C 1
ATOM 1780 O O . SER A 1 223 ? -6.352 9.670 -14.927 1.00 80.06 223 SER A O 1
ATOM 1782 N N . ASN A 1 224 ? -5.309 8.574 -13.271 1.00 74.12 224 ASN A N 1
ATOM 1783 C CA . ASN A 1 224 ? -4.004 8.591 -13.929 1.00 74.12 224 ASN A CA 1
ATOM 1784 C C . ASN A 1 224 ? -4.014 7.842 -15.271 1.00 74.12 224 ASN A C 1
ATOM 1786 O O . ASN A 1 224 ? -3.272 8.229 -16.176 1.00 74.12 224 ASN A O 1
ATOM 1790 N N . ASN A 1 225 ? -4.858 6.818 -15.433 1.00 70.56 225 ASN A N 1
ATOM 1791 C CA . ASN A 1 225 ? -4.993 6.109 -16.704 1.00 70.56 225 ASN A CA 1
ATOM 1792 C C . ASN A 1 225 ? -5.741 6.942 -17.756 1.00 70.56 225 ASN A C 1
ATOM 1794 O O . ASN A 1 225 ? -5.364 6.903 -18.924 1.00 70.56 225 ASN A O 1
ATOM 1798 N N . TRP A 1 226 ? -6.708 7.777 -17.367 1.00 70.81 226 TRP A N 1
ATOM 1799 C CA . TRP A 1 226 ? -7.446 8.631 -18.314 1.00 70.81 226 TRP A CA 1
ATOM 1800 C C . TRP A 1 226 ? -6.541 9.669 -18.991 1.00 70.81 226 TRP A C 1
ATOM 1802 O O . TRP A 1 226 ? -6.646 9.926 -20.189 1.00 70.81 226 TRP A O 1
ATOM 1812 N N . ASN A 1 227 ? -5.560 10.200 -18.255 1.00 60.72 227 ASN A N 1
ATOM 1813 C CA . ASN A 1 227 ? -4.549 11.097 -18.822 1.00 60.72 227 ASN A CA 1
ATOM 1814 C C . ASN A 1 227 ? -3.612 10.394 -19.833 1.00 60.72 227 ASN A C 1
ATOM 1816 O O . ASN A 1 227 ? -2.960 11.049 -20.644 1.00 60.72 227 ASN A O 1
ATOM 1820 N N . ARG A 1 228 ? -3.502 9.058 -19.792 1.00 56.81 228 ARG A N 1
ATOM 1821 C CA . ARG A 1 228 ? -2.702 8.285 -20.760 1.00 56.81 228 ARG A CA 1
ATOM 1822 C C . ARG A 1 228 ? -3.432 8.130 -22.090 1.00 56.81 228 ARG A C 1
ATOM 1824 O O . ARG A 1 228 ? -2.802 8.236 -23.141 1.00 56.81 228 ARG A O 1
ATOM 1831 N N . GLU A 1 229 ? -4.743 7.914 -22.052 1.00 52.75 229 GLU A N 1
ATOM 1832 C CA . GLU A 1 229 ? -5.573 7.821 -23.257 1.00 52.75 229 GLU A CA 1
ATOM 1833 C C . GLU A 1 229 ? -5.658 9.164 -23.989 1.00 52.75 229 GLU A C 1
ATOM 1835 O O . GLU A 1 229 ? -5.496 9.206 -25.211 1.00 52.75 229 GLU A O 1
ATOM 1840 N N . SER A 1 230 ? -5.772 10.274 -23.248 1.00 48.19 230 SER A N 1
ATOM 1841 C CA . SER A 1 230 ? -5.737 11.616 -23.842 1.00 48.19 230 SER A CA 1
ATOM 1842 C C . SER A 1 230 ? -4.393 11.906 -24.532 1.00 48.19 230 SER A C 1
ATOM 1844 O O . SER A 1 230 ? -4.385 12.369 -25.673 1.00 48.19 230 SER A O 1
ATOM 1846 N N . LYS A 1 231 ? -3.256 11.532 -23.920 1.00 48.28 231 LYS A N 1
ATOM 1847 C CA . LYS A 1 231 ? -1.908 11.676 -24.512 1.00 48.28 231 LYS A CA 1
ATOM 1848 C C . LYS A 1 231 ? -1.645 10.764 -25.712 1.00 48.28 231 LYS A C 1
ATOM 1850 O O . LYS A 1 231 ? -0.936 11.174 -26.631 1.00 48.28 231 LYS A O 1
ATOM 1855 N N . LYS A 1 232 ? -2.210 9.550 -25.744 1.00 48.62 232 LYS A N 1
ATOM 1856 C CA . LYS A 1 232 ? -2.127 8.660 -26.920 1.00 48.62 232 LYS A CA 1
ATOM 1857 C C . LYS A 1 232 ? -2.814 9.263 -28.147 1.00 48.62 232 LYS A C 1
ATOM 1859 O O . LYS A 1 232 ? -2.376 8.998 -29.261 1.00 48.62 232 LYS A O 1
ATOM 1864 N N . SER A 1 233 ? -3.842 10.091 -27.951 1.00 39.53 233 SER A N 1
ATOM 1865 C CA . SER A 1 233 ? -4.532 10.775 -29.050 1.00 39.53 233 SER A CA 1
ATOM 1866 C C . SER A 1 233 ? -3.797 12.016 -29.582 1.00 39.53 233 SER A C 1
ATOM 1868 O O . SER A 1 233 ? -4.097 12.458 -30.687 1.00 39.53 233 SER A O 1
ATOM 1870 N N . SER A 1 234 ? -2.823 12.570 -28.842 1.00 32.78 234 SER A N 1
ATOM 1871 C CA . SER A 1 234 ? -2.270 13.900 -29.139 1.00 32.78 234 SER A CA 1
ATOM 1872 C C . SER A 1 234 ? -0.804 13.957 -29.584 1.00 32.78 234 SER A C 1
ATOM 1874 O O . SER A 1 234 ? -0.378 15.034 -29.986 1.00 32.78 234 SER A O 1
ATOM 1876 N N . ASN A 1 235 ? -0.020 12.867 -29.574 1.00 33.44 235 ASN A N 1
ATOM 1877 C CA . ASN A 1 235 ? 1.416 12.944 -29.899 1.00 33.44 235 ASN A CA 1
ATOM 1878 C C . ASN A 1 235 ? 1.892 11.936 -30.968 1.00 33.44 235 ASN A C 1
ATOM 1880 O O . ASN A 1 235 ? 2.497 10.915 -30.654 1.00 33.44 235 ASN A O 1
ATOM 1884 N N . THR A 1 236 ? 1.812 12.335 -32.243 1.00 35.12 236 THR A N 1
ATOM 1885 C CA . THR A 1 236 ? 2.864 12.093 -33.260 1.00 35.12 236 THR A CA 1
ATOM 1886 C C . THR A 1 236 ? 4.083 12.999 -33.026 1.00 35.12 236 THR A C 1
ATOM 1888 O O . THR A 1 236 ? 4.644 13.567 -33.959 1.00 35.12 236 THR A O 1
ATOM 1891 N N . ILE A 1 237 ? 4.502 13.182 -31.773 1.00 29.86 237 ILE A N 1
ATOM 1892 C CA . ILE A 1 237 ? 5.696 13.962 -31.440 1.00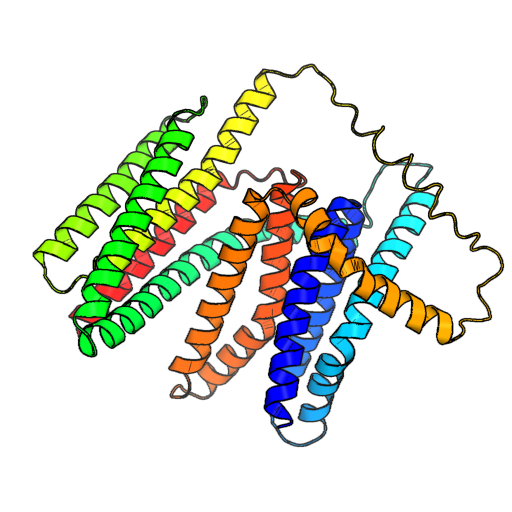 29.86 237 ILE A CA 1
ATOM 1893 C C . ILE A 1 237 ? 6.573 13.083 -30.560 1.00 29.86 237 ILE A C 1
ATOM 1895 O O . ILE A 1 237 ? 6.342 12.921 -29.364 1.00 29.86 237 ILE A O 1
ATOM 1899 N N . LEU A 1 238 ? 7.544 12.472 -31.241 1.00 33.25 238 LEU A N 1
ATOM 1900 C CA . LEU A 1 238 ? 8.682 11.738 -30.707 1.00 33.25 238 LEU A CA 1
ATOM 1901 C C . LEU A 1 238 ? 9.345 12.553 -29.594 1.00 33.25 238 LEU A C 1
ATOM 1903 O O . LEU A 1 238 ? 9.992 13.566 -29.860 1.00 33.25 238 LEU A O 1
ATOM 1907 N N . ILE A 1 239 ? 9.203 12.101 -28.352 1.00 32.53 239 ILE A N 1
ATOM 1908 C CA . ILE A 1 239 ? 10.102 12.524 -27.284 1.00 32.53 239 ILE A CA 1
ATOM 1909 C C . ILE A 1 239 ? 11.293 11.569 -27.344 1.00 32.53 239 ILE A C 1
ATOM 1911 O O . ILE A 1 239 ? 11.190 10.391 -27.014 1.00 32.53 239 ILE A O 1
ATOM 1915 N N . ASP A 1 240 ? 12.395 12.100 -27.866 1.00 29.22 240 ASP A N 1
ATOM 1916 C CA . ASP A 1 240 ? 13.716 11.483 -27.957 1.00 29.22 240 ASP A CA 1
ATOM 1917 C C . ASP A 1 240 ? 14.293 11.338 -26.535 1.00 29.22 240 ASP A C 1
ATOM 1919 O O . ASP A 1 240 ? 14.918 12.255 -25.999 1.00 29.22 240 ASP A O 1
ATOM 1923 N N . TYR A 1 241 ? 14.021 10.198 -25.888 1.00 34.94 241 TYR A N 1
ATOM 1924 C CA . TYR A 1 241 ? 14.555 9.834 -24.565 1.00 34.94 241 TYR A CA 1
ATOM 1925 C C . TYR A 1 241 ? 16.081 9.601 -24.573 1.00 34.94 241 TYR A C 1
ATOM 1927 O O . TYR A 1 241 ? 16.676 9.395 -23.517 1.00 34.94 241 TYR A O 1
ATOM 1935 N N . ASP A 1 242 ? 16.733 9.678 -25.735 1.00 32.28 242 ASP A N 1
ATOM 1936 C CA . ASP A 1 242 ? 18.112 9.229 -25.941 1.00 32.28 242 ASP A CA 1
ATOM 1937 C C . ASP A 1 242 ? 19.184 10.288 -25.604 1.00 32.28 242 ASP A C 1
ATOM 1939 O O . ASP A 1 242 ? 20.382 10.036 -25.714 1.00 32.28 242 ASP A O 1
ATOM 1943 N N . LYS A 1 243 ? 18.791 11.497 -25.167 1.00 29.00 243 LYS A N 1
ATOM 1944 C CA . LYS A 1 243 ? 19.730 12.628 -24.982 1.00 29.00 243 LYS A CA 1
ATOM 1945 C C . LYS A 1 243 ? 19.971 13.110 -23.553 1.00 29.00 243 LYS A C 1
ATOM 1947 O O . LYS A 1 243 ? 20.799 14.001 -23.369 1.00 29.00 243 LYS A O 1
ATOM 1952 N N . LEU A 1 244 ? 19.339 12.525 -22.532 1.00 30.05 244 LEU A N 1
ATOM 1953 C CA . LEU A 1 244 ? 19.514 12.970 -21.137 1.00 30.05 244 LEU A CA 1
ATOM 1954 C C . LEU A 1 244 ? 20.289 11.988 -20.239 1.00 30.05 244 LEU A C 1
ATOM 1956 O O . LEU A 1 244 ? 20.095 11.985 -19.029 1.00 30.05 244 LEU A O 1
ATOM 1960 N N . SER A 1 245 ? 21.177 11.164 -20.798 1.00 35.81 245 SER A N 1
ATOM 1961 C CA . SER A 1 245 ? 22.003 10.222 -20.016 1.00 35.81 245 SER A CA 1
ATOM 1962 C C . SER A 1 245 ? 23.517 10.367 -20.228 1.00 35.81 245 SER A C 1
ATOM 1964 O O . SER A 1 245 ? 24.295 9.763 -19.493 1.00 35.81 245 SER A O 1
ATOM 1966 N N . LEU A 1 246 ? 23.973 11.199 -21.175 1.00 32.19 246 LEU A N 1
ATOM 1967 C CA . LEU A 1 246 ? 25.390 11.211 -21.570 1.00 32.19 246 LEU A CA 1
ATOM 1968 C C . LEU A 1 246 ? 26.277 12.218 -20.805 1.00 32.19 246 LEU A C 1
ATOM 1970 O O . LEU A 1 246 ? 27.487 12.027 -20.721 1.00 32.19 246 LEU A O 1
ATOM 1974 N N . VAL A 1 247 ? 25.719 13.297 -20.240 1.00 32.84 247 VAL A N 1
ATOM 1975 C CA . VAL A 1 247 ? 26.532 14.445 -19.767 1.00 32.84 247 VAL A CA 1
ATOM 1976 C C . VAL A 1 247 ? 26.956 14.340 -18.294 1.00 32.84 247 VAL A C 1
ATOM 1978 O O . VAL A 1 247 ? 27.982 14.892 -17.909 1.00 32.84 247 VAL A O 1
ATOM 1981 N N . THR A 1 248 ? 26.258 13.568 -17.459 1.00 30.23 248 THR A N 1
ATOM 1982 C CA . THR A 1 248 ? 26.648 13.343 -16.050 1.00 30.23 248 THR A CA 1
ATOM 1983 C C . THR A 1 248 ? 27.632 12.186 -15.851 1.00 30.23 248 THR A C 1
ATOM 1985 O O . THR A 1 248 ? 28.107 11.979 -14.735 1.00 30.23 248 THR A O 1
ATOM 1988 N N . PHE A 1 249 ? 27.987 11.451 -16.910 1.00 37.31 249 PHE A N 1
ATOM 1989 C CA . PHE A 1 249 ? 28.810 10.240 -16.802 1.00 37.31 249 PHE A CA 1
ATOM 1990 C C . PHE A 1 249 ? 30.307 10.442 -17.079 1.00 37.31 249 PHE A C 1
ATOM 1992 O O . PHE A 1 249 ? 31.115 9.605 -16.682 1.00 37.31 249 PHE A O 1
ATOM 1999 N N . GLN A 1 250 ? 30.718 11.567 -17.676 1.00 33.94 250 GLN A N 1
ATOM 2000 C CA . GLN A 1 250 ? 32.147 11.864 -17.862 1.00 33.94 250 GLN A CA 1
ATOM 2001 C C . GLN A 1 250 ? 32.866 12.242 -16.557 1.00 33.94 250 GLN A C 1
ATOM 2003 O O . GLN A 1 250 ? 34.078 12.076 -16.460 1.00 33.94 250 GLN A O 1
ATOM 2008 N N . THR A 1 251 ? 32.144 12.675 -15.521 1.00 31.66 251 THR A N 1
ATOM 2009 C CA . THR A 1 251 ? 32.719 12.995 -14.202 1.00 31.66 251 THR A CA 1
ATOM 2010 C C . THR A 1 251 ? 32.810 11.796 -13.255 1.00 31.66 251 THR A C 1
ATOM 2012 O O . THR A 1 251 ? 33.552 11.862 -12.278 1.00 31.66 251 THR A O 1
ATOM 2015 N N . PHE A 1 252 ? 32.139 10.679 -13.565 1.00 32.16 252 PHE A N 1
ATOM 2016 C CA . PHE A 1 252 ? 32.305 9.392 -12.871 1.00 32.16 252 PHE A CA 1
ATOM 2017 C C . PHE A 1 252 ? 33.270 8.436 -13.584 1.00 32.16 252 PHE A C 1
ATOM 2019 O O . PHE A 1 252 ? 33.424 7.289 -13.160 1.00 32.16 252 PHE A O 1
ATOM 2026 N N . GLY A 1 253 ? 33.967 8.915 -14.622 1.00 29.80 253 GLY A N 1
ATOM 2027 C CA . GLY A 1 253 ? 35.103 8.246 -15.252 1.00 29.80 253 GLY A CA 1
ATOM 2028 C C . GLY A 1 253 ? 36.309 8.168 -14.316 1.00 29.80 253 GLY A C 1
ATOM 2029 O O . GLY A 1 253 ? 37.360 8.746 -14.580 1.00 29.80 253 GLY A O 1
ATOM 2030 N N . LEU A 1 254 ? 36.168 7.454 -13.200 1.00 34.69 254 LEU A N 1
ATOM 2031 C CA . LEU A 1 254 ? 37.301 6.923 -12.466 1.00 34.69 254 LEU A CA 1
ATOM 2032 C C . LEU A 1 254 ? 37.944 5.898 -13.404 1.00 34.69 254 LEU A C 1
ATOM 2034 O O . LEU A 1 254 ? 37.323 4.900 -13.761 1.00 34.69 254 LEU A O 1
ATOM 2038 N N . SER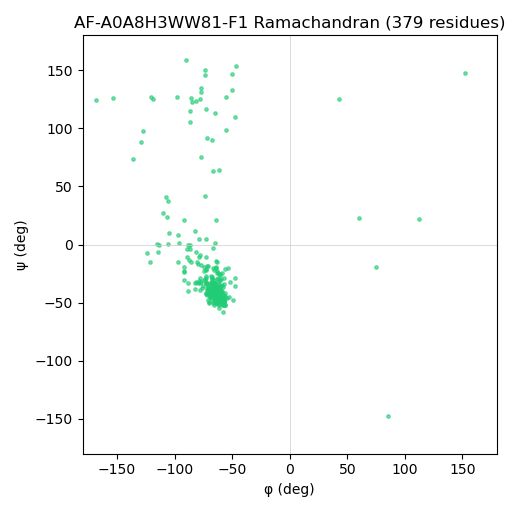 A 1 255 ? 39.157 6.187 -13.868 1.00 32.50 255 SER A N 1
ATOM 2039 C CA . SER A 1 255 ? 39.978 5.271 -14.658 1.00 32.50 255 SER A CA 1
ATOM 2040 C C . SER A 1 255 ? 40.153 3.953 -13.886 1.00 32.50 255 SER A C 1
ATOM 2042 O O . SER A 1 255 ? 40.925 3.876 -12.930 1.00 32.50 255 SER A O 1
ATOM 2044 N N . ILE A 1 256 ? 39.355 2.937 -14.228 1.00 40.25 256 ILE A N 1
ATOM 2045 C CA . ILE A 1 256 ? 39.241 1.663 -13.491 1.00 40.25 256 ILE A CA 1
ATOM 2046 C C . ILE A 1 256 ? 40.259 0.613 -13.970 1.00 40.25 256 ILE A C 1
ATOM 2048 O O . ILE A 1 256 ? 40.331 -0.472 -13.398 1.00 40.25 256 ILE A O 1
ATOM 2052 N N . THR A 1 257 ? 41.111 0.895 -14.954 1.00 40.69 257 THR A N 1
ATOM 2053 C CA . THR A 1 257 ? 41.924 -0.177 -15.554 1.00 40.69 257 THR A CA 1
ATOM 2054 C C . THR A 1 257 ? 43.098 -0.665 -14.694 1.00 40.69 257 THR A C 1
ATOM 2056 O O . THR A 1 257 ? 43.445 -1.833 -14.816 1.00 40.69 257 THR A O 1
ATOM 2059 N N . ASP A 1 258 ? 43.620 0.119 -13.738 1.00 36.06 258 ASP A N 1
ATOM 2060 C CA . ASP A 1 258 ? 44.850 -0.273 -13.007 1.00 36.06 258 ASP A CA 1
ATOM 2061 C C . ASP A 1 258 ? 44.685 -0.530 -11.494 1.00 36.06 258 ASP A C 1
ATOM 2063 O O . ASP A 1 258 ? 45.640 -0.883 -10.802 1.00 36.06 258 ASP A O 1
ATOM 2067 N N . SER A 1 259 ? 43.477 -0.403 -10.934 1.00 39.56 259 SER A N 1
ATOM 2068 C CA . SER A 1 259 ? 43.277 -0.383 -9.467 1.00 39.56 259 SER A CA 1
ATOM 2069 C C . SER A 1 259 ? 42.660 -1.657 -8.873 1.00 39.56 259 SER A C 1
ATOM 2071 O O . SER A 1 259 ? 42.059 -1.608 -7.802 1.00 39.56 259 SER A O 1
ATOM 2073 N N . ILE A 1 260 ? 42.779 -2.810 -9.535 1.00 41.16 260 ILE A N 1
ATOM 2074 C CA . ILE A 1 260 ? 42.084 -4.041 -9.104 1.00 41.16 260 ILE A CA 1
ATOM 2075 C C . ILE A 1 260 ? 42.803 -4.784 -7.954 1.00 41.16 260 ILE A C 1
ATOM 2077 O O . ILE A 1 260 ? 42.174 -5.570 -7.254 1.00 41.16 260 ILE A O 1
ATOM 2081 N N . TYR A 1 261 ? 44.071 -4.482 -7.643 1.00 39.56 261 TYR A N 1
ATOM 2082 C CA . TYR A 1 261 ? 44.832 -5.248 -6.632 1.00 39.56 261 TYR A CA 1
ATOM 2083 C C . TYR A 1 261 ? 45.071 -4.572 -5.268 1.00 39.56 261 TYR A C 1
ATOM 2085 O O . TYR A 1 261 ? 45.669 -5.188 -4.387 1.00 39.56 261 TYR A O 1
ATOM 2093 N N . LYS A 1 262 ? 44.594 -3.343 -5.026 1.00 41.34 262 LYS A N 1
ATOM 2094 C CA . LYS A 1 262 ? 44.755 -2.667 -3.719 1.00 41.34 262 LYS A CA 1
ATOM 2095 C C . LYS A 1 262 ? 43.473 -1.975 -3.264 1.00 41.34 262 LYS A C 1
ATOM 2097 O O . LYS A 1 262 ? 43.377 -0.751 -3.241 1.00 41.34 262 LYS A O 1
ATOM 2102 N N . ILE A 1 263 ? 42.499 -2.770 -2.828 1.00 44.03 263 ILE A N 1
ATOM 2103 C CA . ILE A 1 263 ? 41.354 -2.263 -2.063 1.00 44.03 263 ILE A CA 1
ATOM 2104 C C . ILE A 1 263 ? 41.865 -1.887 -0.666 1.00 44.03 263 ILE A C 1
ATOM 2106 O O . ILE A 1 263 ? 41.962 -2.716 0.235 1.00 44.03 263 ILE A O 1
ATOM 2110 N N . ASN A 1 264 ? 42.259 -0.625 -0.498 1.00 42.75 264 ASN A N 1
ATOM 2111 C CA . ASN A 1 264 ? 42.606 -0.068 0.803 1.00 42.75 264 ASN A CA 1
ATOM 2112 C C . ASN A 1 264 ? 41.308 0.236 1.571 1.00 42.75 264 ASN A C 1
ATOM 2114 O O . ASN A 1 264 ? 40.418 0.905 1.044 1.00 42.75 264 ASN A O 1
ATOM 2118 N N . THR A 1 265 ? 41.215 -0.197 2.828 1.00 48.75 265 THR A N 1
ATOM 2119 C CA . THR A 1 265 ? 40.062 0.002 3.734 1.00 48.75 265 THR A CA 1
ATOM 2120 C C . THR A 1 265 ? 39.645 1.473 3.879 1.00 48.75 265 THR A C 1
ATOM 2122 O O . THR A 1 265 ? 38.494 1.774 4.189 1.00 48.75 265 THR A O 1
ATOM 2125 N N . LYS A 1 266 ? 40.553 2.403 3.561 1.00 42.09 266 LYS A N 1
ATOM 2126 C CA . LYS A 1 266 ? 40.308 3.850 3.513 1.00 42.09 266 LYS A CA 1
ATOM 2127 C C . LYS A 1 266 ? 39.376 4.299 2.376 1.00 42.09 266 LYS A C 1
ATOM 2129 O O . LYS A 1 266 ? 38.707 5.312 2.536 1.00 42.09 266 LYS A O 1
ATOM 2134 N N . VAL A 1 267 ? 39.293 3.565 1.262 1.00 50.06 267 VAL A N 1
ATOM 2135 C CA . VAL A 1 267 ? 38.378 3.879 0.141 1.00 50.06 267 VAL A CA 1
ATOM 2136 C C . VAL A 1 267 ? 36.940 3.496 0.491 1.00 50.06 267 VAL A C 1
ATOM 2138 O O . VAL A 1 267 ? 36.013 4.238 0.187 1.00 50.06 267 VAL A O 1
ATOM 2141 N N . LEU A 1 268 ? 36.764 2.383 1.207 1.00 44.91 268 LEU A N 1
ATOM 2142 C CA . LEU A 1 268 ? 35.458 1.919 1.675 1.00 44.91 268 LEU A CA 1
ATOM 2143 C C . LEU A 1 268 ? 34.909 2.842 2.772 1.00 44.91 268 LEU A C 1
ATOM 2145 O O . LEU A 1 268 ? 33.750 3.240 2.715 1.00 44.91 268 LEU A O 1
ATOM 2149 N N . LEU A 1 269 ? 35.764 3.277 3.708 1.00 44.72 269 LEU A N 1
ATOM 2150 C CA . LEU A 1 269 ? 35.376 4.255 4.729 1.00 44.72 269 LEU A CA 1
ATOM 2151 C C . LEU A 1 269 ? 35.016 5.615 4.118 1.00 44.72 269 LEU A C 1
ATOM 2153 O O . LEU A 1 269 ? 34.030 6.215 4.527 1.00 44.72 269 LEU A O 1
ATOM 2157 N N . LYS A 1 270 ? 35.771 6.069 3.108 1.00 45.31 270 LYS A N 1
ATOM 2158 C CA . LYS A 1 270 ? 35.494 7.330 2.413 1.00 45.31 270 LYS A CA 1
ATOM 2159 C C . LYS A 1 270 ? 34.213 7.262 1.572 1.00 45.31 270 LYS A C 1
ATOM 2161 O O . LYS A 1 270 ? 33.422 8.195 1.601 1.00 45.31 270 LYS A O 1
ATOM 2166 N N . GLY A 1 271 ? 33.950 6.129 0.916 1.00 45.22 271 GLY A N 1
ATOM 2167 C CA . GLY A 1 271 ? 32.688 5.881 0.213 1.00 45.22 271 GLY A CA 1
ATOM 2168 C C . GLY A 1 271 ? 31.475 5.883 1.148 1.00 45.22 271 GLY A C 1
ATOM 2169 O O . GLY A 1 271 ? 30.441 6.439 0.799 1.00 45.22 271 GLY A O 1
ATOM 2170 N N . VAL A 1 272 ? 31.613 5.346 2.365 1.00 46.00 272 VAL A N 1
ATOM 2171 C CA . VAL A 1 272 ? 30.561 5.394 3.396 1.00 46.00 272 VAL A CA 1
ATOM 2172 C C . VAL A 1 272 ? 30.370 6.814 3.943 1.00 46.00 272 VAL A C 1
ATOM 2174 O O . VAL A 1 272 ? 29.234 7.245 4.124 1.00 46.00 272 VAL A O 1
ATOM 2177 N N . THR A 1 273 ? 31.442 7.580 4.167 1.00 45.94 273 THR A N 1
ATOM 2178 C CA . THR A 1 273 ? 31.320 8.969 4.647 1.00 45.94 273 THR A CA 1
ATOM 2179 C C . THR A 1 273 ? 30.786 9.919 3.580 1.00 45.94 273 THR A C 1
ATOM 2181 O O . THR A 1 273 ? 30.018 10.816 3.915 1.00 45.94 273 THR A O 1
ATOM 2184 N N . ASP A 1 274 ? 31.112 9.701 2.306 1.00 47.50 274 ASP A N 1
ATOM 2185 C CA . ASP A 1 274 ? 30.572 10.478 1.183 1.00 47.50 274 ASP A CA 1
ATOM 2186 C C . ASP A 1 274 ? 29.107 10.078 0.888 1.00 47.50 274 ASP A C 1
ATOM 2188 O O . ASP A 1 274 ? 28.281 10.924 0.538 1.00 47.50 274 ASP A O 1
ATOM 2192 N N . PHE A 1 275 ? 28.731 8.820 1.147 1.00 44.53 275 PHE A N 1
ATOM 2193 C CA . PHE A 1 275 ? 27.340 8.347 1.149 1.00 44.53 275 PHE A CA 1
ATOM 2194 C C . PHE A 1 275 ? 26.513 8.966 2.291 1.00 44.53 275 PHE A C 1
ATOM 2196 O O . PHE A 1 275 ? 25.374 9.375 2.088 1.00 44.53 275 PHE A O 1
ATOM 2203 N N . ILE A 1 276 ? 27.101 9.138 3.478 1.00 44.03 276 ILE A N 1
ATOM 2204 C CA . ILE A 1 276 ? 26.472 9.852 4.603 1.00 44.03 276 ILE A CA 1
ATOM 2205 C C . ILE A 1 276 ? 26.423 11.369 4.341 1.00 44.03 276 ILE A C 1
ATOM 2207 O O . ILE A 1 276 ? 25.417 12.015 4.626 1.00 44.03 276 ILE A O 1
ATOM 2211 N N . GLY A 1 277 ? 27.453 11.944 3.710 1.00 38.94 277 GLY A N 1
ATOM 2212 C CA . GLY A 1 277 ? 27.450 13.328 3.213 1.00 38.94 277 GLY A CA 1
ATOM 2213 C C . GLY A 1 277 ? 26.400 13.571 2.122 1.00 38.94 277 GLY A C 1
ATOM 2214 O O . GLY A 1 277 ? 25.889 14.684 1.966 1.00 38.94 277 GLY A O 1
ATOM 2215 N N . SER A 1 278 ? 25.982 12.504 1.441 1.00 44.38 278 SER A N 1
ATOM 2216 C CA . SER A 1 278 ? 24.862 12.509 0.512 1.00 44.38 278 SER A CA 1
ATOM 2217 C C . SER A 1 278 ? 23.505 12.604 1.209 1.00 44.38 278 SER A C 1
ATOM 2219 O O . SER A 1 278 ? 22.518 12.651 0.507 1.00 44.38 278 SER A O 1
ATOM 2221 N N . PHE A 1 279 ? 23.363 12.763 2.530 1.00 43.22 279 PHE A N 1
ATOM 2222 C CA . PHE A 1 279 ? 22.063 13.144 3.127 1.00 43.22 279 PHE A CA 1
ATOM 2223 C C . PHE A 1 279 ? 21.567 14.541 2.690 1.00 43.22 279 PHE A C 1
ATOM 2225 O O . PHE A 1 279 ? 20.374 14.836 2.772 1.00 43.22 279 PHE A O 1
ATOM 2232 N N . LYS A 1 280 ? 22.435 15.371 2.085 1.00 42.34 280 LYS A N 1
ATOM 2233 C CA . LYS A 1 280 ? 22.027 16.560 1.305 1.00 42.34 280 LYS A CA 1
ATOM 2234 C C . LYS A 1 280 ? 21.193 16.196 0.055 1.00 42.34 280 LYS A C 1
ATOM 2236 O O . LYS A 1 280 ? 20.498 17.050 -0.503 1.00 42.34 280 LYS A O 1
ATOM 2241 N N . SER A 1 281 ? 21.202 14.917 -0.334 1.00 42.94 281 SER A N 1
ATOM 2242 C CA . SER A 1 281 ? 20.356 14.309 -1.361 1.00 42.94 281 SER A CA 1
ATOM 2243 C C . SER A 1 281 ? 18.906 14.120 -0.940 1.00 42.94 281 SER A C 1
ATOM 2245 O O . SER A 1 281 ? 18.114 13.904 -1.834 1.00 42.94 281 SER A O 1
ATOM 2247 N N . ILE A 1 282 ? 18.481 14.288 0.320 1.00 44.56 282 ILE A N 1
ATOM 2248 C CA . ILE A 1 282 ? 17.033 14.261 0.636 1.00 44.56 282 ILE A CA 1
ATOM 2249 C C . ILE A 1 282 ? 16.280 15.330 -0.184 1.00 44.56 282 ILE A C 1
ATOM 2251 O O . ILE A 1 282 ? 15.186 15.079 -0.686 1.00 44.56 282 ILE A O 1
ATOM 2255 N N . SER A 1 283 ? 16.923 16.475 -0.447 1.00 38.56 283 SER A N 1
ATOM 2256 C CA . SER A 1 283 ? 16.402 17.506 -1.363 1.00 38.56 283 SER A CA 1
ATOM 2257 C C . SER A 1 283 ? 16.478 17.130 -2.855 1.00 38.56 283 SER A C 1
ATOM 2259 O O . SER A 1 283 ? 15.664 17.597 -3.650 1.00 38.56 283 SER A O 1
ATOM 2261 N N . ALA A 1 284 ? 17.432 16.279 -3.246 1.00 39.06 284 ALA A N 1
ATOM 2262 C CA . ALA A 1 284 ? 17.568 15.753 -4.607 1.00 39.06 284 ALA A CA 1
ATOM 2263 C C . ALA A 1 284 ? 16.611 14.571 -4.861 1.00 39.06 284 ALA A C 1
ATOM 2265 O O . ALA A 1 284 ? 16.065 14.445 -5.947 1.00 39.06 284 ALA A O 1
ATOM 2266 N N . ILE A 1 285 ? 16.322 13.776 -3.831 1.00 44.53 285 ILE A N 1
ATOM 2267 C CA . ILE A 1 285 ? 15.361 12.672 -3.777 1.00 44.53 285 ILE A CA 1
ATOM 2268 C C . ILE A 1 285 ? 13.933 13.219 -3.879 1.00 44.53 285 ILE A C 1
ATOM 2270 O O . ILE A 1 285 ? 13.124 12.669 -4.618 1.00 44.53 285 ILE A O 1
ATOM 2274 N N . GLN A 1 286 ? 13.643 14.358 -3.235 1.00 45.16 286 GLN A N 1
ATOM 2275 C CA . GLN A 1 286 ? 12.381 15.090 -3.415 1.00 45.16 286 GLN A CA 1
ATOM 2276 C C . GLN A 1 286 ? 12.202 15.636 -4.847 1.00 45.16 286 GLN A C 1
ATOM 2278 O O . GLN A 1 286 ? 11.080 15.930 -5.254 1.00 45.16 286 GLN A O 1
ATOM 2283 N N . LYS A 1 287 ? 13.293 15.780 -5.615 1.00 44.47 287 LYS A N 1
ATOM 2284 C CA . LYS A 1 287 ? 13.253 16.142 -7.040 1.00 44.47 287 LYS A CA 1
ATOM 2285 C C . LYS A 1 287 ? 13.219 14.925 -7.975 1.00 44.47 287 LYS A C 1
ATOM 2287 O O . LYS A 1 287 ? 12.635 15.045 -9.045 1.00 44.47 287 LYS A O 1
ATOM 2292 N N . ALA A 1 288 ? 13.812 13.794 -7.583 1.00 42.72 288 ALA A N 1
ATOM 2293 C CA . ALA A 1 288 ? 13.872 12.556 -8.370 1.00 42.72 288 ALA A CA 1
ATOM 2294 C C . ALA A 1 288 ? 12.570 11.733 -8.311 1.00 42.72 288 ALA A C 1
ATOM 2296 O O . ALA A 1 288 ? 12.174 11.103 -9.286 1.00 42.72 288 ALA A O 1
ATOM 2297 N N . LEU A 1 289 ? 11.859 11.769 -7.180 1.00 49.69 289 LEU A N 1
ATOM 2298 C CA . LEU A 1 289 ? 10.513 11.212 -7.039 1.00 49.69 289 LEU A CA 1
ATOM 2299 C C . LEU A 1 289 ? 9.483 12.330 -7.187 1.00 49.69 289 LEU A C 1
ATOM 2301 O O . LEU A 1 289 ? 9.506 13.302 -6.432 1.00 49.69 289 LEU A O 1
ATOM 2305 N N . SER A 1 290 ? 8.506 12.171 -8.087 1.00 56.72 290 SER A N 1
ATOM 2306 C CA . SER A 1 290 ? 7.304 13.007 -8.022 1.00 56.72 290 SER A CA 1
ATOM 2307 C C . SER A 1 290 ? 6.691 12.853 -6.626 1.00 56.72 290 SER A C 1
ATOM 2309 O O . SER A 1 290 ? 6.421 11.732 -6.191 1.00 56.72 290 SER A O 1
ATOM 2311 N N . LEU A 1 291 ? 6.438 13.966 -5.929 1.00 52.38 291 LEU A N 1
ATOM 2312 C CA . LEU A 1 291 ? 5.833 14.005 -4.587 1.00 52.38 291 LEU A CA 1
ATOM 2313 C C . LEU A 1 291 ? 4.576 13.113 -4.480 1.00 52.38 291 LEU A C 1
ATOM 2315 O O . LEU A 1 291 ? 4.300 12.527 -3.438 1.00 52.38 291 LEU A O 1
ATOM 2319 N N . ARG A 1 292 ? 3.869 12.927 -5.600 1.00 53.69 292 ARG A N 1
ATOM 2320 C CA . ARG A 1 292 ? 2.717 12.029 -5.760 1.00 53.69 292 ARG A CA 1
ATOM 2321 C C . ARG A 1 292 ? 3.062 10.549 -5.568 1.00 53.69 292 ARG A C 1
ATOM 2323 O O . ARG A 1 292 ? 2.373 9.849 -4.829 1.00 53.69 292 ARG A O 1
ATOM 2330 N N . ALA A 1 293 ? 4.116 10.071 -6.225 1.00 54.09 293 ALA A N 1
ATOM 2331 C CA . ALA A 1 293 ? 4.547 8.680 -6.131 1.00 54.09 293 ALA A CA 1
ATOM 2332 C C . ALA A 1 293 ? 5.096 8.373 -4.742 1.00 54.09 293 ALA A C 1
ATOM 2334 O O . ALA A 1 293 ? 4.769 7.334 -4.181 1.00 54.09 293 ALA A O 1
ATOM 2335 N N . PHE A 1 294 ? 5.837 9.313 -4.155 1.00 58.00 294 PHE A N 1
ATOM 2336 C CA . PHE A 1 294 ? 6.341 9.181 -2.794 1.00 58.00 294 PHE A CA 1
ATOM 2337 C C . PHE A 1 294 ? 5.210 9.046 -1.762 1.00 58.00 294 PHE A C 1
ATOM 2339 O O . PHE A 1 294 ? 5.240 8.129 -0.948 1.00 58.00 294 PHE A O 1
ATOM 2346 N N . ILE A 1 295 ? 4.174 9.891 -1.826 1.00 59.44 295 ILE A N 1
ATOM 2347 C CA . ILE A 1 295 ? 3.030 9.799 -0.901 1.00 59.44 295 ILE A CA 1
ATOM 2348 C C . ILE A 1 295 ? 2.290 8.466 -1.066 1.00 59.44 295 ILE A C 1
ATOM 2350 O O . ILE A 1 295 ? 2.030 7.786 -0.077 1.00 59.44 295 ILE A O 1
ATOM 2354 N N . SER A 1 296 ? 1.991 8.057 -2.304 1.00 59.81 296 SER A N 1
ATOM 2355 C CA . SER A 1 296 ? 1.304 6.783 -2.571 1.00 59.81 296 SER A CA 1
ATOM 2356 C C . SER A 1 296 ? 2.103 5.571 -2.082 1.00 59.81 296 SER A C 1
ATOM 2358 O O . SER A 1 296 ? 1.540 4.581 -1.621 1.00 59.81 296 SER A O 1
ATOM 2360 N N . LEU A 1 297 ? 3.421 5.637 -2.214 1.00 61.22 297 LEU A N 1
ATOM 2361 C CA . LEU A 1 297 ? 4.365 4.605 -1.815 1.00 61.22 297 LEU A CA 1
ATOM 2362 C C . LEU A 1 297 ? 4.444 4.488 -0.295 1.00 61.22 297 LEU A C 1
ATOM 2364 O O . LEU A 1 297 ? 4.299 3.386 0.233 1.00 61.22 297 LEU A O 1
ATOM 2368 N N . VAL A 1 298 ? 4.629 5.615 0.400 1.00 62.31 298 VAL A N 1
ATOM 2369 C CA . VAL A 1 298 ? 4.668 5.670 1.867 1.00 62.31 298 VAL A CA 1
ATOM 2370 C C . VAL A 1 298 ? 3.345 5.179 2.443 1.00 62.31 298 VAL A C 1
ATOM 2372 O O . VAL A 1 298 ? 3.355 4.364 3.361 1.00 62.31 298 VAL A O 1
ATOM 2375 N N . TYR A 1 299 ? 2.220 5.597 1.860 1.00 71.81 299 TYR A N 1
ATOM 2376 C CA . TYR A 1 299 ? 0.894 5.131 2.254 1.00 71.81 299 TYR A CA 1
ATOM 2377 C C . TYR A 1 299 ? 0.756 3.607 2.134 1.00 71.81 299 TYR A C 1
ATOM 2379 O O . TYR A 1 299 ? 0.513 2.940 3.137 1.00 71.81 299 TYR A O 1
ATOM 2387 N N . ARG A 1 300 ? 0.965 3.032 0.941 1.00 64.75 300 ARG A N 1
ATOM 2388 C CA . ARG A 1 300 ? 0.769 1.587 0.710 1.00 64.75 300 ARG A CA 1
ATOM 2389 C C . ARG A 1 300 ? 1.702 0.726 1.545 1.00 64.75 300 ARG A C 1
ATOM 2391 O O . ARG A 1 300 ? 1.292 -0.283 2.104 1.00 64.75 300 ARG A O 1
ATOM 2398 N N . THR A 1 301 ? 2.953 1.147 1.648 1.00 62.75 301 THR A N 1
ATOM 2399 C CA . THR A 1 301 ? 3.953 0.485 2.478 1.00 62.75 301 THR A CA 1
ATOM 2400 C C . THR A 1 301 ? 3.567 0.538 3.954 1.00 62.75 301 THR A C 1
ATOM 2402 O O . THR A 1 301 ? 3.608 -0.483 4.639 1.00 62.75 301 THR A O 1
ATOM 2405 N N . GLY A 1 302 ? 3.188 1.724 4.437 1.00 64.62 302 GLY A N 1
ATOM 2406 C CA . GLY A 1 302 ? 2.808 1.956 5.823 1.00 64.62 302 GLY A CA 1
ATOM 2407 C C . GLY A 1 302 ? 1.597 1.120 6.211 1.00 64.62 302 GLY A C 1
ATOM 2408 O O . GLY A 1 302 ? 1.675 0.346 7.160 1.00 64.62 302 GLY A O 1
ATOM 2409 N N . VAL A 1 303 ? 0.522 1.189 5.424 1.00 70.50 303 VAL A N 1
ATOM 2410 C CA . VAL A 1 303 ? -0.713 0.437 5.677 1.00 70.50 303 VAL A CA 1
ATOM 2411 C C . VAL A 1 303 ? -0.456 -1.067 5.727 1.00 70.50 303 VAL A C 1
ATOM 2413 O O . VAL A 1 303 ? -0.873 -1.726 6.675 1.00 70.50 303 VAL A O 1
ATOM 2416 N N . VAL A 1 304 ? 0.278 -1.612 4.753 1.00 69.19 304 VAL A N 1
ATOM 2417 C CA . VAL A 1 304 ? 0.604 -3.044 4.727 1.00 69.19 304 VAL A CA 1
ATOM 2418 C C . VAL A 1 304 ? 1.447 -3.433 5.944 1.00 69.19 304 VAL A C 1
ATOM 2420 O O . VAL A 1 304 ? 1.170 -4.445 6.583 1.00 69.19 304 VAL A O 1
ATOM 2423 N N . SER A 1 305 ? 2.439 -2.619 6.313 1.00 63.25 305 SER A N 1
ATOM 2424 C CA . SER A 1 305 ? 3.284 -2.905 7.478 1.00 63.25 305 SER A CA 1
ATOM 2425 C C . SER A 1 305 ? 2.509 -2.899 8.800 1.00 63.25 305 SER A C 1
ATOM 2427 O O . SER A 1 305 ? 2.710 -3.796 9.616 1.00 63.25 305 SER A O 1
ATOM 2429 N N . ILE A 1 306 ? 1.590 -1.945 8.985 1.00 66.44 306 ILE A N 1
ATOM 2430 C CA . ILE A 1 306 ? 0.762 -1.834 10.191 1.00 66.44 306 ILE A CA 1
ATOM 2431 C C . ILE A 1 306 ? -0.237 -2.990 10.259 1.00 66.44 306 ILE A C 1
ATOM 2433 O O . ILE A 1 306 ? -0.369 -3.614 11.307 1.00 66.44 306 ILE A O 1
ATOM 2437 N N . ALA A 1 307 ? -0.881 -3.334 9.139 1.00 65.94 307 ALA A N 1
ATOM 2438 C CA . ALA A 1 307 ? -1.820 -4.450 9.087 1.00 65.94 307 ALA A CA 1
ATOM 2439 C C . ALA A 1 307 ? -1.148 -5.784 9.452 1.00 65.94 307 ALA A C 1
ATOM 2441 O O . ALA A 1 307 ? -1.673 -6.536 10.267 1.00 65.94 307 ALA A O 1
ATOM 2442 N N . PHE A 1 308 ? 0.043 -6.061 8.910 1.00 66.25 308 PHE A N 1
ATOM 2443 C CA . PHE A 1 308 ? 0.786 -7.277 9.258 1.00 66.25 308 PHE A CA 1
ATOM 2444 C C . PHE A 1 308 ? 1.296 -7.284 10.702 1.00 66.25 308 PHE A C 1
ATOM 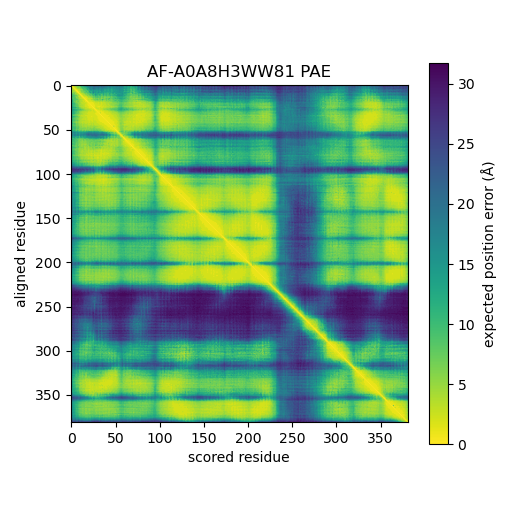2446 O O . PHE A 1 308 ? 1.393 -8.356 11.294 1.00 66.25 308 PHE A O 1
ATOM 2453 N N . TYR A 1 309 ? 1.623 -6.118 11.266 1.00 66.00 309 TYR A N 1
ATOM 2454 C CA . TYR A 1 309 ? 2.021 -6.014 12.668 1.00 66.00 309 TYR A CA 1
ATOM 2455 C C . TYR A 1 309 ? 0.844 -6.293 13.611 1.00 66.00 309 TYR A C 1
ATOM 2457 O O . TYR A 1 309 ? 0.984 -7.100 14.520 1.00 66.00 309 TYR A O 1
ATOM 2465 N N . SER A 1 310 ? -0.328 -5.713 13.343 1.00 62.72 310 SER A N 1
ATOM 2466 C CA . SER A 1 310 ? -1.529 -5.922 14.165 1.00 62.72 310 SER A CA 1
ATOM 2467 C C . SER A 1 310 ? -1.983 -7.380 14.178 1.00 62.72 310 SER A C 1
ATOM 2469 O O . SER A 1 310 ? -2.277 -7.922 15.235 1.00 62.72 310 SER A O 1
ATOM 2471 N N . VAL A 1 311 ? -1.960 -8.053 13.020 1.00 63.91 311 VAL A N 1
ATOM 2472 C CA . VAL A 1 311 ? -2.292 -9.489 12.922 1.00 63.91 311 VAL A CA 1
ATOM 2473 C C . VAL A 1 311 ? -1.347 -10.357 13.766 1.00 63.91 311 VAL A C 1
ATOM 2475 O O . VAL A 1 311 ? -1.718 -11.449 14.181 1.00 63.91 311 VAL A O 1
ATOM 2478 N N . HIS A 1 312 ? -0.119 -9.900 14.027 1.00 60.03 312 HIS A N 1
ATOM 2479 C CA . HIS A 1 312 ? 0.814 -10.627 14.884 1.00 60.03 312 HIS A CA 1
ATOM 2480 C C . HIS A 1 312 ? 0.492 -10.483 16.380 1.00 60.03 312 HIS A C 1
ATOM 2482 O O . HIS A 1 312 ? 0.762 -11.416 17.130 1.00 60.03 312 HIS A O 1
ATOM 2488 N N . GLU A 1 313 ? -0.055 -9.340 16.800 1.00 58.94 313 GLU A N 1
ATOM 2489 C CA . GLU A 1 313 ? -0.300 -9.005 18.209 1.00 58.94 313 GLU A CA 1
ATOM 2490 C C . GLU A 1 313 ? -1.606 -9.626 18.736 1.00 58.94 313 GLU A C 1
ATOM 2492 O O . GLU A 1 313 ? -1.615 -10.169 19.838 1.00 58.94 313 GLU A O 1
ATOM 2497 N N . ASP A 1 314 ? -2.667 -9.660 17.922 1.00 54.94 314 ASP A N 1
ATOM 2498 C CA . ASP A 1 314 ? -3.974 -10.218 18.321 1.00 54.94 314 ASP A CA 1
ATOM 2499 C C . ASP A 1 314 ? -3.994 -11.759 18.438 1.00 54.94 314 ASP A C 1
ATOM 2501 O O . ASP A 1 314 ? -4.874 -12.334 19.077 1.00 54.94 314 ASP A O 1
ATOM 2505 N N . ASP A 1 315 ? -3.030 -12.458 17.829 1.00 55.22 315 ASP A N 1
ATOM 2506 C CA . ASP A 1 315 ? -3.086 -13.915 17.643 1.00 55.22 315 ASP A CA 1
ATOM 2507 C C . ASP A 1 315 ? -2.162 -14.728 18.576 1.00 55.22 315 ASP A C 1
ATOM 2509 O O . ASP A 1 315 ? -2.035 -15.949 18.398 1.00 55.22 315 ASP A O 1
ATOM 2513 N N . GLU A 1 316 ? -1.546 -14.110 19.599 1.00 53.75 316 GLU A N 1
ATOM 2514 C CA . GLU A 1 316 ? -0.723 -14.832 20.593 1.00 53.75 316 GLU A CA 1
ATOM 2515 C C . GLU A 1 316 ? -1.498 -15.972 21.301 1.00 53.75 316 GLU A C 1
ATOM 2517 O O . GLU A 1 316 ? -0.885 -16.949 21.742 1.00 53.75 316 GLU A O 1
ATOM 2522 N N . GLU A 1 317 ? -2.838 -15.937 21.308 1.00 54.06 317 GLU A N 1
ATOM 2523 C CA . GLU A 1 317 ? -3.714 -16.940 21.939 1.00 54.06 317 GLU A CA 1
ATOM 2524 C C . GLU A 1 317 ? -4.133 -18.140 21.052 1.00 54.06 317 GLU A C 1
ATOM 2526 O O . GLU A 1 317 ? -4.786 -19.069 21.538 1.00 54.06 317 GLU A O 1
ATOM 2531 N N . LYS A 1 318 ? -3.768 -18.195 19.760 1.00 52.47 318 LYS A N 1
ATOM 2532 C CA . LYS A 1 318 ? -4.259 -19.247 18.836 1.00 52.47 318 LYS A CA 1
ATOM 2533 C C . LYS A 1 318 ? -3.390 -20.517 18.779 1.00 52.47 318 LYS A C 1
ATOM 2535 O O . LYS A 1 318 ? -2.204 -20.529 19.091 1.00 52.47 318 LYS A O 1
ATOM 2540 N N . SER A 1 319 ? -4.007 -21.615 18.320 1.00 57.78 319 SER A N 1
ATOM 2541 C CA . SER A 1 319 ? -3.420 -22.965 18.181 1.00 57.78 319 SER A CA 1
ATOM 2542 C C . SER A 1 319 ? -2.029 -23.016 17.508 1.00 57.78 319 SER A C 1
ATOM 2544 O O . SER A 1 319 ? -1.709 -22.204 16.641 1.00 57.78 319 SER A O 1
ATOM 2546 N N . LEU A 1 320 ? -1.224 -24.042 17.827 1.00 61.16 320 LEU A N 1
ATOM 2547 C CA . LEU A 1 320 ? 0.146 -24.247 17.303 1.00 61.16 320 LEU A CA 1
ATOM 2548 C C . LEU A 1 320 ? 0.259 -24.187 15.762 1.00 61.16 320 LEU A C 1
ATOM 2550 O O . LEU A 1 320 ? 1.279 -23.748 15.221 1.00 61.16 320 LEU A O 1
ATOM 2554 N N . ILE A 1 321 ? -0.783 -24.622 15.045 1.00 59.59 321 ILE A N 1
ATOM 2555 C CA . ILE A 1 321 ? -0.833 -24.583 13.574 1.00 59.59 321 ILE A CA 1
ATOM 2556 C C . ILE A 1 321 ? -0.993 -23.135 13.091 1.00 59.59 321 ILE A C 1
ATOM 2558 O O . ILE A 1 321 ? -0.283 -22.715 12.179 1.00 59.59 321 ILE A O 1
ATOM 2562 N N . SER A 1 322 ? -1.848 -22.350 13.754 1.00 67.56 322 SER A N 1
ATOM 2563 C CA . SER A 1 322 ? -2.042 -20.924 13.466 1.00 67.56 322 SER A CA 1
ATOM 2564 C C . SER A 1 322 ? -0.755 -20.133 13.694 1.00 67.56 322 SER A C 1
ATOM 2566 O O . SER A 1 322 ? -0.341 -19.377 12.823 1.00 67.56 322 SER A O 1
ATOM 2568 N N . GLN A 1 323 ? -0.054 -20.378 14.806 1.00 68.69 323 GLN A N 1
ATOM 2569 C CA . GLN A 1 323 ? 1.214 -19.703 15.114 1.00 68.69 323 GLN A CA 1
ATOM 2570 C C . GLN A 1 323 ? 2.315 -20.013 14.091 1.00 68.69 323 GLN A C 1
ATOM 2572 O O . GLN A 1 323 ? 3.098 -19.137 13.729 1.00 68.69 323 GLN A O 1
ATOM 2577 N N . THR A 1 324 ? 2.374 -21.247 13.580 1.00 68.50 324 THR A N 1
ATOM 2578 C CA . THR A 1 324 ? 3.358 -21.624 12.550 1.00 68.50 324 THR A CA 1
ATOM 2579 C C . THR A 1 324 ? 3.073 -20.914 11.226 1.00 68.50 324 THR A C 1
ATOM 2581 O O . THR A 1 324 ? 3.992 -20.395 10.592 1.00 68.50 324 THR A O 1
ATOM 2584 N N . VAL A 1 325 ? 1.799 -20.844 10.829 1.00 71.62 325 VAL A N 1
ATOM 2585 C CA . VAL A 1 325 ? 1.362 -20.133 9.619 1.00 71.62 325 VAL A CA 1
ATOM 2586 C C . VAL A 1 325 ? 1.575 -18.621 9.760 1.00 71.62 325 VAL A C 1
ATOM 2588 O O . VAL A 1 325 ? 2.080 -17.991 8.836 1.00 71.62 325 VAL A O 1
ATOM 2591 N N . LEU A 1 326 ? 1.291 -18.035 10.922 1.00 69.62 326 LEU A N 1
ATOM 2592 C CA . LEU A 1 326 ? 1.537 -16.616 11.203 1.00 69.62 326 LEU A CA 1
ATOM 2593 C C . LEU A 1 326 ? 3.029 -16.273 11.199 1.00 69.62 326 LEU A C 1
ATOM 2595 O O . LEU A 1 326 ? 3.439 -15.287 10.588 1.00 69.62 326 LEU A O 1
ATOM 2599 N N . ASN A 1 327 ? 3.869 -17.112 11.808 1.00 72.19 327 ASN A N 1
ATOM 2600 C CA . ASN A 1 327 ? 5.324 -16.949 11.759 1.00 72.19 327 ASN A CA 1
ATOM 2601 C C . ASN A 1 327 ? 5.862 -17.049 10.328 1.00 72.19 327 ASN A C 1
ATOM 2603 O O . ASN A 1 327 ? 6.812 -16.355 9.969 1.00 72.19 327 ASN A O 1
ATOM 2607 N N . PHE A 1 328 ? 5.244 -17.886 9.494 1.00 78.44 328 PHE A N 1
ATOM 2608 C CA . PHE A 1 328 ? 5.552 -17.938 8.072 1.00 78.44 328 PHE A CA 1
ATOM 2609 C C . PHE A 1 328 ? 5.151 -16.632 7.373 1.00 78.44 328 PHE A C 1
ATOM 2611 O O . PHE A 1 328 ? 5.989 -16.001 6.735 1.00 78.44 328 PHE A O 1
ATOM 2618 N N . ILE A 1 329 ? 3.910 -16.174 7.541 1.00 75.12 329 ILE A N 1
ATOM 2619 C CA . ILE A 1 329 ? 3.403 -14.950 6.903 1.00 75.12 329 ILE A CA 1
ATOM 2620 C C . ILE A 1 329 ? 4.247 -13.726 7.295 1.00 75.12 329 ILE A C 1
ATOM 2622 O O . ILE A 1 329 ? 4.710 -12.990 6.424 1.00 75.12 329 ILE A O 1
ATOM 2626 N N . THR A 1 330 ? 4.522 -13.550 8.588 1.00 74.00 330 THR A N 1
ATOM 2627 C CA . THR A 1 330 ? 5.325 -12.432 9.116 1.00 74.00 330 THR A CA 1
ATOM 2628 C C . THR A 1 330 ? 6.782 -12.470 8.646 1.00 74.00 330 THR A C 1
ATOM 2630 O O . THR A 1 330 ? 7.397 -11.427 8.410 1.00 74.00 330 THR A O 1
ATOM 2633 N N . ALA A 1 331 ? 7.357 -13.660 8.444 1.00 77.12 331 ALA A N 1
ATOM 2634 C CA . ALA A 1 331 ? 8.705 -13.797 7.900 1.00 77.12 331 ALA A CA 1
ATOM 2635 C C . ALA A 1 331 ? 8.806 -13.344 6.431 1.00 77.12 331 ALA A C 1
ATOM 2637 O O . ALA A 1 331 ? 9.865 -12.861 6.018 1.00 77.12 331 ALA A O 1
ATOM 2638 N N . PHE A 1 332 ? 7.718 -13.457 5.662 1.00 81.69 332 PHE A N 1
ATOM 2639 C CA . PHE A 1 332 ? 7.644 -13.058 4.252 1.00 81.69 332 PHE A CA 1
ATOM 2640 C C . PHE A 1 332 ? 7.069 -11.649 4.020 1.00 81.69 332 PHE A C 1
ATOM 2642 O O . PHE A 1 332 ? 7.043 -11.190 2.877 1.00 81.69 332 PHE A O 1
ATOM 2649 N N . THR A 1 333 ? 6.711 -10.905 5.073 1.00 77.31 333 THR A N 1
ATOM 2650 C CA . THR A 1 333 ? 6.206 -9.525 4.957 1.00 77.31 333 THR A CA 1
ATOM 2651 C C . THR A 1 333 ? 7.185 -8.593 4.235 1.00 77.31 333 THR A C 1
ATOM 2653 O O . THR A 1 333 ? 6.791 -7.893 3.305 1.00 77.31 333 THR A O 1
ATOM 2656 N N . THR A 1 334 ? 8.471 -8.586 4.608 1.00 80.56 334 THR A N 1
ATOM 2657 C CA . THR A 1 334 ? 9.461 -7.673 4.001 1.00 80.56 334 THR A CA 1
ATOM 2658 C C . THR A 1 334 ? 9.702 -7.946 2.508 1.00 80.56 334 THR A C 1
ATOM 2660 O O . THR A 1 334 ? 9.685 -6.989 1.733 1.00 80.56 334 THR A O 1
ATOM 2663 N N . PRO A 1 335 ? 9.884 -9.205 2.056 1.00 83.75 335 PRO A N 1
ATOM 2664 C CA . PRO A 1 335 ? 9.933 -9.530 0.626 1.00 83.75 335 PRO A CA 1
ATOM 2665 C C . PRO A 1 335 ? 8.694 -9.085 -0.151 1.00 83.75 335 PRO A C 1
ATOM 2667 O O . PRO A 1 335 ? 8.827 -8.478 -1.213 1.00 83.75 335 PRO A O 1
ATOM 2670 N N . VAL A 1 336 ? 7.495 -9.352 0.380 1.00 81.25 336 VAL A N 1
ATOM 2671 C CA . VAL A 1 336 ? 6.231 -8.948 -0.257 1.00 81.25 336 VAL A CA 1
ATOM 2672 C C . VAL A 1 336 ? 6.170 -7.431 -0.388 1.00 81.25 336 VAL A C 1
ATOM 2674 O O . VAL A 1 336 ? 5.844 -6.912 -1.451 1.00 81.25 336 VAL A O 1
ATOM 2677 N N . LEU A 1 337 ? 6.562 -6.712 0.660 1.00 78.50 337 LEU A N 1
ATOM 2678 C CA . LEU A 1 337 ? 6.594 -5.259 0.669 1.00 78.50 337 LEU A CA 1
ATOM 2679 C C . LEU A 1 337 ? 7.570 -4.694 -0.380 1.00 78.50 337 LEU A C 1
ATOM 2681 O O . LEU A 1 337 ? 7.226 -3.741 -1.073 1.00 78.50 337 LEU A O 1
ATOM 2685 N N . ILE A 1 338 ? 8.745 -5.307 -0.568 1.00 82.69 338 ILE A N 1
ATOM 2686 C CA . ILE A 1 338 ? 9.696 -4.924 -1.629 1.00 82.69 338 ILE A CA 1
ATOM 2687 C C . ILE A 1 338 ? 9.100 -5.179 -3.019 1.00 82.69 338 ILE A C 1
ATOM 2689 O O . ILE A 1 338 ? 9.245 -4.338 -3.909 1.00 82.69 338 ILE A O 1
ATOM 2693 N N . ALA A 1 339 ? 8.405 -6.301 -3.216 1.00 84.19 339 ALA A N 1
ATOM 2694 C CA . ALA A 1 339 ? 7.764 -6.627 -4.488 1.00 84.19 339 ALA A CA 1
ATOM 2695 C C . ALA A 1 339 ? 6.640 -5.631 -4.834 1.00 84.19 339 ALA A C 1
ATOM 2697 O O . ALA A 1 339 ? 6.659 -5.041 -5.917 1.00 84.19 339 ALA A O 1
ATOM 2698 N N . VAL A 1 340 ? 5.730 -5.361 -3.888 1.00 77.56 340 VAL A N 1
ATOM 2699 C CA . VAL A 1 340 ? 4.668 -4.340 -4.013 1.00 77.56 340 VAL A CA 1
ATOM 2700 C C . VAL A 1 340 ? 5.281 -2.983 -4.352 1.00 77.56 340 VAL A C 1
ATOM 2702 O O . VAL A 1 340 ? 4.832 -2.284 -5.262 1.00 77.56 340 VAL A O 1
ATOM 2705 N N . TYR A 1 341 ? 6.346 -2.626 -3.641 1.00 78.00 341 TYR A N 1
ATOM 2706 C CA . TYR A 1 341 ? 7.026 -1.358 -3.819 1.00 78.00 341 TYR A CA 1
ATOM 2707 C C . TYR A 1 341 ? 7.690 -1.225 -5.202 1.00 78.00 341 TYR A C 1
ATOM 2709 O O . TYR A 1 341 ? 7.594 -0.191 -5.864 1.00 78.00 341 TYR A O 1
ATOM 2717 N N . THR A 1 342 ? 8.304 -2.296 -5.688 1.00 83.50 342 THR A N 1
ATOM 2718 C CA . THR A 1 342 ? 8.933 -2.322 -7.014 1.00 83.50 342 THR A CA 1
ATOM 2719 C C . THR A 1 342 ? 7.897 -2.221 -8.123 1.00 83.50 342 THR A C 1
ATOM 2721 O O . THR A 1 342 ? 8.087 -1.463 -9.073 1.00 83.50 342 THR A O 1
ATOM 2724 N N . HIS A 1 343 ? 6.779 -2.935 -7.988 1.00 81.38 343 HIS A N 1
ATOM 2725 C CA . HIS A 1 343 ? 5.661 -2.846 -8.922 1.00 81.38 343 HIS A CA 1
ATOM 2726 C C . HIS A 1 343 ? 5.125 -1.403 -9.022 1.00 81.38 343 HIS A C 1
ATOM 2728 O O . HIS A 1 343 ? 4.924 -0.882 -10.118 1.00 81.38 343 HIS A O 1
ATOM 2734 N N . LEU A 1 344 ? 4.985 -0.714 -7.887 1.00 72.25 344 LEU A N 1
ATOM 2735 C CA . LEU A 1 344 ? 4.606 0.702 -7.830 1.00 72.25 344 LEU A CA 1
ATOM 2736 C C . LEU A 1 344 ? 5.581 1.620 -8.570 1.00 72.25 344 LEU A C 1
ATOM 2738 O O . LEU A 1 344 ? 5.147 2.492 -9.321 1.00 72.25 344 LEU A O 1
ATOM 2742 N N . LEU A 1 345 ? 6.887 1.433 -8.373 1.00 72.50 345 LEU A N 1
ATOM 2743 C CA . LEU A 1 345 ? 7.902 2.220 -9.075 1.00 72.50 345 LEU A CA 1
ATOM 2744 C C . LEU A 1 345 ? 7.858 1.954 -10.583 1.00 72.50 345 LEU A C 1
ATOM 2746 O O . LEU A 1 345 ? 7.872 2.900 -11.365 1.00 72.50 345 LEU A O 1
ATOM 2750 N N . LEU A 1 346 ? 7.708 0.697 -11.004 1.00 75.75 346 LEU A N 1
ATOM 2751 C CA . LEU A 1 346 ? 7.543 0.349 -12.419 1.00 75.75 346 LEU A CA 1
ATOM 2752 C C . LEU A 1 346 ? 6.299 1.003 -13.030 1.00 75.75 346 LEU A C 1
ATOM 2754 O O . LEU A 1 346 ? 6.367 1.508 -14.149 1.00 75.75 346 LEU A O 1
ATOM 2758 N N . SER A 1 347 ? 5.187 1.038 -12.293 1.00 70.81 347 SER A N 1
ATOM 2759 C CA . SER A 1 347 ? 3.980 1.752 -12.714 1.00 70.81 347 SER A CA 1
ATOM 2760 C C . SER A 1 347 ? 4.196 3.267 -12.775 1.00 70.81 347 SER A C 1
ATOM 2762 O O . SER A 1 347 ? 3.615 3.915 -13.647 1.00 70.81 347 SER A O 1
ATOM 2764 N N . HIS A 1 348 ? 4.990 3.838 -11.862 1.00 68.94 348 HIS A N 1
ATOM 2765 C CA . HIS A 1 348 ? 5.277 5.273 -11.815 1.00 68.94 348 HIS A CA 1
ATOM 2766 C C . HIS A 1 348 ? 6.130 5.734 -12.999 1.00 68.94 348 HIS A C 1
ATOM 2768 O O . HIS A 1 348 ? 5.792 6.727 -13.635 1.00 68.94 348 HIS A O 1
ATOM 2774 N N . TYR A 1 349 ? 7.194 4.994 -13.310 1.00 66.94 349 TYR A N 1
ATOM 2775 C CA . TYR A 1 349 ? 8.085 5.276 -14.438 1.00 66.94 349 TYR A CA 1
ATOM 2776 C C . TYR A 1 349 ? 7.553 4.739 -15.784 1.00 66.94 349 TYR A C 1
ATOM 2778 O O . TYR A 1 349 ? 8.284 4.708 -16.767 1.00 66.94 349 TYR A O 1
ATOM 2786 N N . GLU A 1 350 ? 6.287 4.306 -15.835 1.00 66.19 350 GLU A N 1
ATOM 2787 C CA . GLU A 1 350 ? 5.603 3.820 -17.047 1.00 66.19 350 GLU A CA 1
ATOM 2788 C C . GLU A 1 350 ? 6.254 2.591 -17.715 1.00 66.19 350 GLU A C 1
ATOM 2790 O O . GLU A 1 350 ? 6.017 2.301 -18.885 1.00 66.19 350 GLU A O 1
ATOM 2795 N N . TYR A 1 351 ? 7.030 1.802 -16.965 1.00 66.69 351 TYR A N 1
ATOM 2796 C CA . TYR A 1 351 ? 7.681 0.588 -17.475 1.00 66.69 351 TYR A CA 1
ATOM 2797 C C . TYR A 1 351 ? 6.740 -0.628 -17.574 1.00 66.69 351 TYR A C 1
ATOM 2799 O O . TYR A 1 351 ? 7.120 -1.648 -18.167 1.00 66.69 351 TYR A O 1
ATOM 2807 N N . LEU A 1 352 ? 5.539 -0.530 -16.991 1.00 66.19 352 LEU A N 1
ATOM 2808 C CA . LEU A 1 352 ? 4.473 -1.534 -17.014 1.00 66.19 352 LEU A CA 1
ATOM 2809 C C . LEU A 1 352 ? 3.207 -0.944 -17.656 1.00 66.19 352 LEU A C 1
ATOM 2811 O O . LEU A 1 352 ? 2.712 0.094 -17.220 1.00 66.19 352 LEU A O 1
ATOM 2815 N N . SER A 1 353 ? 2.669 -1.627 -18.666 1.00 55.44 353 SER A N 1
ATOM 2816 C CA . SER A 1 353 ? 1.464 -1.230 -19.409 1.00 55.44 353 SER A CA 1
ATOM 2817 C C . SER A 1 353 ? 0.255 -2.119 -19.078 1.00 55.44 353 SER A C 1
ATOM 2819 O O . SER A 1 353 ? -0.463 -2.541 -19.983 1.00 55.44 353 SER A O 1
ATOM 2821 N N . GLY A 1 354 ? 0.075 -2.469 -17.801 1.00 56.78 354 GLY A N 1
ATOM 2822 C CA . GLY A 1 354 ? -1.058 -3.275 -17.339 1.00 56.78 354 GLY A CA 1
ATOM 2823 C C . GLY A 1 354 ? -2.342 -2.452 -17.236 1.00 56.78 354 GLY A C 1
ATOM 2824 O O . GLY A 1 354 ? -2.329 -1.339 -16.706 1.00 56.78 354 GLY A O 1
ATOM 2825 N N . ASP A 1 355 ? -3.452 -2.994 -17.742 1.00 62.25 355 ASP A N 1
ATOM 2826 C CA . ASP A 1 355 ? -4.795 -2.452 -17.518 1.00 62.25 355 ASP A CA 1
ATOM 2827 C C . ASP A 1 355 ? -5.283 -2.829 -16.108 1.00 62.25 355 ASP A C 1
ATOM 2829 O O . ASP A 1 355 ? -6.086 -3.737 -15.897 1.00 62.25 355 ASP A O 1
ATOM 2833 N N . ASP A 1 356 ? -4.736 -2.141 -15.106 1.00 69.56 356 ASP A N 1
ATOM 2834 C CA . ASP A 1 356 ? -5.043 -2.379 -13.689 1.00 69.56 356 ASP A CA 1
ATOM 2835 C C . ASP A 1 356 ? -6.386 -1.752 -13.252 1.00 69.56 356 ASP A C 1
ATOM 2837 O O . ASP A 1 356 ? -6.736 -1.768 -12.067 1.00 69.56 356 ASP A O 1
ATOM 2841 N N . SER A 1 357 ? -7.142 -1.178 -14.198 1.00 78.06 357 SER A N 1
ATOM 2842 C CA . SER A 1 357 ? -8.396 -0.451 -13.962 1.00 78.06 357 SER A CA 1
ATOM 2843 C C . SER A 1 357 ? -9.437 -1.322 -13.255 1.00 78.06 357 SER A C 1
ATOM 2845 O O . SER A 1 357 ? -9.946 -0.960 -12.191 1.00 78.06 357 SER A O 1
ATOM 2847 N N . LEU A 1 358 ? -9.697 -2.517 -13.795 1.00 84.38 358 LEU A N 1
ATOM 2848 C CA . LEU A 1 358 ? -10.679 -3.450 -13.237 1.00 84.38 358 LEU A CA 1
ATOM 2849 C C . LEU A 1 358 ? -10.274 -3.939 -11.844 1.00 84.38 358 LEU A C 1
ATOM 2851 O O . LEU A 1 358 ? -11.092 -3.955 -10.925 1.00 84.38 358 LEU A O 1
ATOM 2855 N N . TRP A 1 359 ? -9.001 -4.285 -11.655 1.00 85.94 359 TRP A N 1
ATOM 2856 C CA . TRP A 1 359 ? -8.509 -4.776 -10.368 1.00 85.94 359 TRP A CA 1
ATOM 2857 C C . TRP A 1 359 ? -8.574 -3.718 -9.273 1.00 85.94 359 TRP A C 1
ATOM 2859 O O . TRP A 1 359 ? -8.825 -4.058 -8.118 1.00 85.94 359 TRP A O 1
ATOM 2869 N N . ARG A 1 360 ? -8.432 -2.433 -9.618 1.00 86.88 360 ARG A N 1
ATOM 2870 C CA . ARG A 1 360 ? -8.621 -1.336 -8.663 1.00 86.88 360 ARG A CA 1
ATOM 2871 C C . ARG A 1 360 ? -10.046 -1.301 -8.110 1.00 86.88 360 ARG A C 1
ATOM 2873 O O . ARG A 1 360 ? -10.216 -1.121 -6.906 1.00 86.88 360 ARG A O 1
ATOM 2880 N N . TRP A 1 361 ? -11.049 -1.533 -8.956 1.00 90.12 361 TRP A N 1
ATOM 2881 C CA . TRP A 1 361 ? -12.446 -1.634 -8.529 1.00 90.12 361 TRP A CA 1
ATOM 2882 C C . TRP A 1 361 ? -12.710 -2.861 -7.662 1.00 90.12 361 TRP A C 1
ATOM 2884 O O . TRP A 1 361 ? -13.404 -2.754 -6.652 1.00 90.12 361 TRP A O 1
ATOM 2894 N N . VAL A 1 362 ? -12.098 -4.000 -7.995 1.00 90.50 362 VAL A N 1
ATOM 2895 C CA . VAL A 1 362 ? -12.146 -5.197 -7.140 1.00 90.50 362 VAL A CA 1
ATOM 2896 C C . VAL A 1 362 ? -11.527 -4.908 -5.767 1.00 90.50 362 VAL A C 1
ATOM 2898 O O . VAL A 1 362 ? -12.104 -5.292 -4.754 1.00 90.50 362 VAL A O 1
ATOM 2901 N N . GLY A 1 363 ? -10.408 -4.177 -5.707 1.00 87.94 363 GLY A N 1
ATOM 2902 C CA . GLY A 1 363 ? -9.780 -3.755 -4.449 1.00 87.94 363 GLY A CA 1
ATOM 2903 C C . GLY A 1 363 ? -10.690 -2.883 -3.577 1.00 87.94 363 GLY A C 1
ATOM 2904 O O . GLY A 1 363 ? -10.813 -3.138 -2.379 1.00 87.94 363 GLY A O 1
ATOM 2905 N N . ILE A 1 364 ? -11.392 -1.914 -4.180 1.00 91.19 364 ILE A N 1
ATOM 2906 C CA . ILE A 1 364 ? -12.420 -1.116 -3.487 1.00 91.19 364 ILE A CA 1
ATOM 2907 C C . ILE A 1 364 ? -13.523 -2.034 -2.944 1.00 91.19 364 ILE A C 1
ATOM 2909 O O . ILE A 1 364 ? -13.890 -1.930 -1.775 1.00 91.19 364 ILE A O 1
ATOM 2913 N N . GLY A 1 365 ? -14.025 -2.958 -3.769 1.00 92.06 365 GLY A N 1
ATOM 2914 C CA . GLY A 1 365 ? -15.054 -3.917 -3.368 1.00 92.06 365 GLY A CA 1
ATOM 2915 C C . GLY A 1 365 ? -14.628 -4.781 -2.180 1.00 92.06 365 GLY A C 1
ATOM 2916 O O . GLY A 1 365 ? -15.394 -4.939 -1.235 1.00 92.06 365 GLY A O 1
ATOM 2917 N N . VAL A 1 366 ? -13.391 -5.281 -2.183 1.00 92.12 366 VAL A N 1
ATOM 2918 C CA . VAL A 1 366 ? -12.819 -6.065 -1.076 1.00 92.12 366 VAL A CA 1
ATOM 2919 C C . VAL A 1 366 ? -12.754 -5.237 0.201 1.00 92.12 366 VAL A C 1
ATOM 2921 O O . VAL A 1 366 ? -13.215 -5.707 1.235 1.00 92.12 366 VAL A O 1
ATOM 2924 N N . CYS A 1 367 ? -12.264 -3.996 0.126 1.00 92.06 367 CYS A N 1
ATOM 2925 C CA . CYS A 1 367 ? -12.211 -3.101 1.283 1.00 92.06 367 CYS A CA 1
ATOM 2926 C C . CYS A 1 367 ? -13.603 -2.890 1.904 1.00 92.06 367 CYS A C 1
ATOM 2928 O O . CYS A 1 367 ? -13.769 -3.008 3.118 1.00 92.06 367 CYS A O 1
ATOM 2930 N N . TRP A 1 368 ? -14.621 -2.661 1.069 1.00 93.25 368 TRP A N 1
ATOM 2931 C CA . TRP A 1 368 ? -16.007 -2.494 1.507 1.00 93.25 368 TRP A CA 1
ATOM 2932 C C . TRP A 1 368 ? -16.617 -3.757 2.111 1.00 93.25 368 TRP A C 1
ATOM 2934 O O . TRP A 1 368 ? -17.236 -3.687 3.172 1.00 93.25 368 TRP A O 1
ATOM 2944 N N . VAL A 1 369 ? -16.449 -4.909 1.458 1.00 92.75 369 VAL A N 1
ATOM 2945 C CA . VAL A 1 369 ? -16.975 -6.190 1.951 1.00 92.75 369 VAL A CA 1
ATOM 2946 C C . VAL A 1 369 ? -16.333 -6.546 3.288 1.00 92.75 369 VAL A C 1
ATOM 2948 O O . VAL A 1 369 ? -17.046 -6.886 4.230 1.00 92.75 369 VAL A O 1
ATOM 2951 N N . SER A 1 370 ? -15.009 -6.414 3.403 1.00 90.25 370 SER A N 1
ATOM 2952 C CA . SER A 1 370 ? -14.288 -6.653 4.655 1.00 90.25 370 SER A CA 1
ATOM 2953 C C . SER A 1 370 ? -14.708 -5.676 5.754 1.00 90.25 370 SER A C 1
ATOM 2955 O O . SER A 1 370 ? -14.889 -6.094 6.895 1.00 90.25 370 SER A O 1
ATOM 2957 N N . TYR A 1 371 ? -14.912 -4.398 5.420 1.00 90.88 371 TYR A N 1
ATOM 2958 C CA . TYR A 1 371 ? -15.361 -3.388 6.378 1.00 90.88 371 TYR A CA 1
ATOM 2959 C C . TYR A 1 371 ? -16.760 -3.700 6.921 1.00 90.88 371 TYR A C 1
ATOM 2961 O O . TYR A 1 371 ? -16.956 -3.750 8.132 1.00 90.88 371 TYR A O 1
ATOM 2969 N N . LEU A 1 372 ? -17.725 -3.968 6.037 1.00 89.31 372 LEU A N 1
ATOM 2970 C CA . LEU A 1 372 ? -19.096 -4.292 6.438 1.00 89.31 372 LEU A CA 1
ATOM 2971 C C . LEU A 1 372 ? -19.174 -5.606 7.219 1.00 89.31 372 LEU A C 1
ATOM 2973 O O . LEU A 1 372 ? -19.943 -5.693 8.171 1.00 89.31 372 LEU A O 1
ATOM 2977 N N . TYR A 1 373 ? -18.375 -6.609 6.843 1.00 90.00 373 TYR A N 1
ATOM 2978 C CA . TYR A 1 373 ? -18.278 -7.864 7.586 1.00 90.00 373 TYR A CA 1
ATOM 2979 C C . TYR A 1 373 ? -17.817 -7.627 9.028 1.00 90.00 373 TYR A C 1
ATOM 2981 O O . TYR A 1 373 ? -18.427 -8.144 9.959 1.00 90.00 373 TYR A O 1
ATOM 2989 N N . PHE A 1 374 ? -16.790 -6.797 9.220 1.00 86.12 374 PHE A N 1
ATOM 2990 C CA . PHE A 1 374 ? -16.284 -6.487 10.554 1.00 86.12 374 PHE A CA 1
ATOM 2991 C C . PHE A 1 374 ? -17.296 -5.695 11.388 1.00 86.12 374 PHE A C 1
ATOM 2993 O O . PHE A 1 374 ? -17.603 -6.085 12.508 1.00 86.12 374 PHE A O 1
ATOM 3000 N N . VAL A 1 375 ? -17.872 -4.630 10.818 1.00 83.56 375 VAL A N 1
ATOM 3001 C CA . VAL A 1 375 ? -18.896 -3.816 11.497 1.00 83.56 375 VAL A CA 1
ATOM 3002 C C . VAL A 1 375 ? -20.110 -4.658 11.887 1.00 83.56 375 VAL A C 1
ATOM 3004 O O . VAL A 1 375 ? -20.720 -4.410 12.920 1.00 83.56 375 VAL A O 1
ATOM 3007 N N . LYS A 1 376 ? -20.479 -5.650 11.070 1.00 85.06 376 LYS A N 1
ATOM 3008 C CA . LYS A 1 376 ? -21.579 -6.556 11.391 1.00 85.06 376 LYS A CA 1
ATOM 3009 C C . LYS A 1 376 ? -21.248 -7.438 12.596 1.00 85.06 376 LYS A C 1
ATOM 3011 O O . LYS A 1 376 ? -22.068 -7.507 13.503 1.00 85.06 376 LYS A O 1
ATOM 3016 N N . ASN A 1 377 ? -20.084 -8.088 12.596 1.00 82.94 377 ASN A N 1
ATOM 3017 C CA . ASN A 1 377 ? -19.686 -8.981 13.687 1.00 82.94 377 ASN A CA 1
ATOM 3018 C C . ASN A 1 377 ? -19.552 -8.232 15.018 1.00 82.94 377 ASN A C 1
ATOM 3020 O O . ASN A 1 377 ? -19.955 -8.749 16.046 1.00 82.94 377 ASN A O 1
ATOM 3024 N N . GLU A 1 378 ? -19.069 -6.991 14.983 1.00 75.12 378 GLU A N 1
ATOM 3025 C CA . GLU A 1 378 ? -18.941 -6.147 16.174 1.00 75.12 378 GLU A CA 1
ATOM 3026 C C . GLU A 1 378 ? -20.287 -5.811 16.842 1.00 75.12 378 GLU A C 1
ATOM 3028 O O . GLU A 1 378 ? -20.314 -5.523 18.028 1.00 75.12 378 GLU A O 1
ATOM 3033 N N . ASN A 1 379 ? -21.401 -5.844 16.103 1.00 65.81 379 ASN A N 1
ATOM 3034 C CA . ASN A 1 379 ? -22.737 -5.616 16.666 1.00 65.81 379 ASN A CA 1
ATOM 3035 C C . ASN A 1 379 ? -23.405 -6.910 17.177 1.00 65.81 379 ASN A C 1
ATOM 3037 O O . ASN A 1 379 ? -24.493 -6.841 17.751 1.00 65.81 379 ASN A O 1
ATOM 3041 N N . GLU A 1 380 ? -22.834 -8.083 16.874 1.00 61.66 380 GLU A N 1
ATOM 3042 C CA . GLU A 1 380 ? -23.337 -9.390 17.325 1.00 61.66 380 GLU A CA 1
ATOM 3043 C C . GLU A 1 380 ? -22.691 -9.835 18.658 1.00 61.66 380 GLU A C 1
ATOM 3045 O O . GLU A 1 380 ? -23.288 -10.662 19.354 1.00 61.66 380 GLU A O 1
ATOM 3050 N N . ASP A 1 381 ? -21.536 -9.257 19.016 1.00 43.88 381 ASP A N 1
ATOM 3051 C CA . ASP A 1 381 ? -20.830 -9.402 20.302 1.00 43.88 381 ASP A CA 1
ATOM 3052 C C . ASP A 1 381 ? -21.234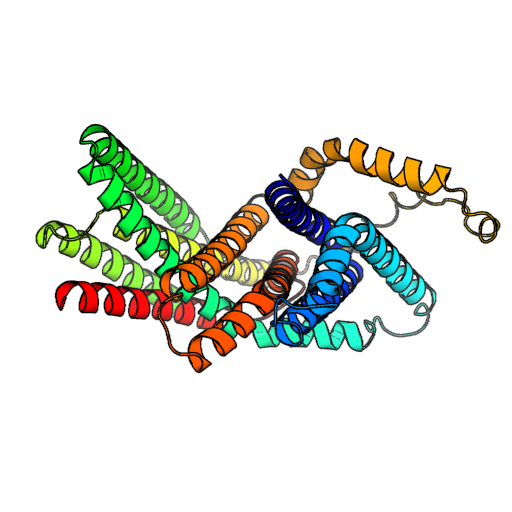 -8.300 21.303 1.00 43.88 381 ASP A C 1
ATOM 3054 O O . ASP A 1 381 ? -21.317 -8.604 22.520 1.00 43.88 381 ASP A O 1
#

Secondary structure (DSSP, 8-state):
-HHHHHHHHHHHHHHHHHHHHHHHHHH-HHHHHHHHHHHHHHHHHHHHHHHHT-S-STHHHHHHHHHHHHHHHHHHHHHHHHHHHHHHHHHHTTTS-----HHHHHHHHHHHHTHHHHHHHHHHHHHHHHHHHHHHHHHHHHH-HHHHHHHHHHHHHHHHHHHHHHHHHHTSS---HHHHHHHHHHHHHHHHHHHHHHHHS-S-HHHHHHHHHHHHHHHHHHHHHHHHHHHHHH------GGGSSSSSSSTT----SS-SS---HHHHHHHHHHHHHGGGGHHHHHHHS-HHHHHHHHHHHHHHHHHHHHHHHTTTTS-HHHHHHHHHHHHHHHHHHHHHHHHHHHHHTT------HHHHHHHHHHHHHHHHHHHHHHTT-

InterPro domains:
  IPR013635 Protein Ice2 [PF08426] (18-365)
  IPR013635 Protein Ice2 [PTHR31726] (16-369)

pLDDT: mean 71.27, std 18.09, range [29.0, 94.19]

Mean predicted aligned error: 12.99 Å

Solvent-accessible surface area (backbone atoms only — not comparable to full-atom values): 21222 Å² total; per-residue (Å²): 113,69,69,59,52,51,51,53,49,52,55,50,51,52,52,49,51,69,57,47,49,59,55,33,38,74,76,30,66,67,32,21,48,44,32,50,50,52,49,33,52,52,37,42,50,50,18,50,48,47,54,78,29,60,57,86,65,69,71,40,51,52,55,54,50,52,54,60,72,43,41,80,61,47,54,61,49,46,44,53,49,22,47,52,52,47,53,52,50,58,67,71,50,79,81,65,76,98,69,66,61,67,70,58,46,50,50,53,51,50,43,59,70,44,45,59,58,48,37,44,51,49,19,49,19,48,36,47,46,44,52,53,49,47,56,53,51,51,55,47,37,75,76,30,72,69,51,38,57,50,49,54,50,51,26,54,51,42,43,54,53,35,51,52,54,48,54,58,55,72,71,52,72,63,79,52,69,68,60,53,53,52,52,52,52,53,52,51,50,47,54,52,51,44,52,47,25,64,73,69,67,80,44,61,68,52,47,46,27,51,53,45,36,50,52,44,50,54,52,53,62,50,50,58,54,26,57,49,58,53,49,71,75,71,57,100,62,86,77,76,80,85,74,85,71,70,81,78,50,70,82,67,63,67,83,68,88,81,64,85,87,67,88,52,72,66,57,58,52,48,53,51,52,52,56,58,60,42,61,70,37,58,68,50,48,60,67,72,39,57,68,66,58,51,52,55,47,52,49,54,53,49,37,46,53,51,29,58,51,51,62,58,66,77,47,78,86,54,57,76,68,56,50,52,53,49,50,43,50,64,34,44,45,64,26,52,51,49,50,52,50,48,41,50,50,35,52,70,74,61,76,51,90,72,85,56,62,66,45,51,53,51,13,54,51,46,21,50,52,54,41,52,54,50,60,51,54,65,73,76,110

Radius of gyration: 23.93 Å; Cα contacts (8 Å, |Δi|>4): 239; chains: 1; bounding box: 73×44×62 Å